Protein 3HVN (pdb70)

Nearest PDB structures (foldseek):
  3hvn-assembly1_A  TM=1.002E+00  e=3.281E-103  Streptococcus suis 05ZYH33
  6jmp-assembly1_A  TM=8.654E-01  e=3.425E-59  Streptococcus pneumoniae
  4cdb-assembly1_A  TM=9.130E-01  e=1.705E-56  Listeria monocytogenes
  4hsc-assembly1_X  TM=8.807E-01  e=1.838E-51  Streptococcus pyogenes SSI-1
  5dim-assembly1_A  TM=8.558E-01  e=1.473E-51  Clostridium perfringens str. 13

Structure (mmCIF, N/CA/C/O backbone):
data_3HVN
#
_entry.id   3HVN
#
_cell.length_a   95.720
_cell.length_b   95.720
_cell.length_c   117.046
_cell.angle_alpha   90.00
_cell.angle_beta   90.00
_cell.angle_gamma   120.00
#
_symmetry.space_group_name_H-M   'P 31 2 1'
#
loop_
_entity.id
_entity.type
_entity.pdbx_description
1 polymer Hemolysin
2 non-polymer 1,1,1,3,3,3-hexafluoropropan-2-ol
3 non-polymer HEPTANE-1,2,3-TRIOL
4 water water
#
loop_
_atom_site.group_PDB
_atom_site.id
_atom_site.type_symbol
_atom_site.label_atom_id
_atom_site.label_alt_id
_atom_site.label_comp_id
_atom_site.label_asym_id
_atom_site.label_entity_id
_atom_site.label_seq_id
_atom_site.pdbx_PDB_ins_code
_atom_site.Cartn_x
_atom_site.Cartn_y
_atom_site.Cartn_z
_atom_site.occupancy
_atom_site.B_iso_or_equiv
_atom_site.auth_seq_id
_atom_site.auth_comp_id
_atom_site.auth_asym_id
_atom_site.auth_atom_id
_atom_site.pdbx_PDB_model_num
ATOM 1 N N . ASP A 1 36 ? -10.472 41.945 11.024 1.00 160.77 32 ASP A N 1
ATOM 2 C CA . ASP A 1 36 ? -10.214 40.616 11.567 1.00 156.52 32 ASP A CA 1
ATOM 3 C C . ASP A 1 36 ? -8.959 40.619 12.434 1.00 157.33 32 ASP A C 1
ATOM 4 O O . ASP A 1 36 ? -7.966 41.268 12.105 1.00 161.20 32 ASP A O 1
ATOM 9 N N . ILE A 1 37 ? -9.012 39.888 13.543 1.00 153.72 33 ILE A N 1
ATOM 10 C CA . ILE A 1 37 ? -7.901 39.829 14.488 1.00 156.69 33 ILE A CA 1
ATOM 11 C C . ILE A 1 37 ? -6.755 38.964 13.965 1.00 154.87 33 ILE A C 1
ATOM 12 O O . ILE A 1 37 ? -5.585 39.356 14.025 1.00 156.72 33 ILE A O 1
ATOM 17 N N . ASN A 1 38 ? -7.100 37.786 13.453 1.00 151.85 34 ASN A N 1
ATOM 18 C CA . ASN A 1 38 ? -6.109 36.860 12.917 1.00 153.53 34 ASN A CA 1
ATOM 19 C C . ASN A 1 38 ? -5.179 37.534 11.916 1.00 161.65 34 ASN A C 1
ATOM 20 O O . ASN A 1 38 ? -3.980 37.263 11.891 1.00 167.55 34 ASN A O 1
ATOM 25 N N . GLN A 1 39 ? -5.740 38.415 11.095 1.00 169.95 35 GLN A N 1
ATOM 26 C CA . GLN A 1 39 ? -4.958 39.154 10.113 1.00 181.55 35 GLN A CA 1
ATOM 27 C C . GLN A 1 39 ? -3.926 40.039 10.804 1.00 184.61 35 GLN A C 1
ATOM 28 O O . GLN A 1 39 ? -2.759 40.074 10.410 1.00 186.34 35 GLN A O 1
ATOM 34 N N . TYR A 1 40 ? -4.362 40.749 11.839 1.00 186.79 36 TYR A N 1
ATOM 35 C CA . TYR A 1 40 ? -3.463 41.594 12.615 1.00 195.07 36 TYR A CA 1
ATOM 36 C C . TYR A 1 40 ? -2.395 40.751 13.303 1.00 197.11 36 TYR A C 1
ATOM 37 O O . TYR A 1 40 ? -1.225 41.136 13.352 1.00 199.96 36 TYR A O 1
ATOM 46 N N . PHE A 1 41 ? -2.798 39.600 13.833 1.00 189.61 37 PHE A N 1
ATOM 47 C CA . PHE A 1 41 ? -1.837 38.681 14.435 1.00 180.07 37 PHE A CA 1
ATOM 48 C C . PHE A 1 41 ? -0.813 38.209 13.409 1.00 179.91 37 PHE A C 1
ATOM 49 O O . PHE A 1 41 ? 0.376 38.100 13.710 1.00 183.77 37 PHE A O 1
ATOM 57 N N . GLN A 1 42 ? -1.280 37.932 12.197 1.00 176.16 38 GLN A N 1
ATOM 58 C CA . GLN A 1 42 ? -0.395 37.523 11.114 1.00 174.03 38 GLN A CA 1
ATOM 59 C C . GLN A 1 42 ? 0.514 38.675 10.704 1.00 167.22 38 GLN A C 1
ATOM 60 O O . GLN A 1 42 ? 1.652 38.461 10.286 1.00 170.82 38 GLN A O 1
ATOM 66 N N . SER A 1 43 ? 0.006 39.897 10.828 1.00 157.73 39 SER A N 1
ATOM 67 C CA . SER A 1 43 ? 0.782 41.082 10.481 1.00 155.72 39 SER A CA 1
ATOM 68 C C . SER A 1 43 ? 1.806 41.406 11.564 1.00 152.32 39 SER A C 1
ATOM 69 O O . SER A 1 43 ? 2.836 42.022 11.288 1.00 149.61 39 SER A O 1
ATOM 72 N N . LEU A 1 44 ? 1.517 40.991 12.794 1.00 147.53 40 LEU A N 1
ATOM 73 C CA . LEU A 1 44 ? 2.435 41.206 13.909 1.00 143.54 40 LEU A CA 1
ATOM 74 C C . LEU A 1 44 ? 3.844 40.735 13.563 1.00 139.92 40 LEU A C 1
ATOM 75 O O . LEU A 1 44 ? 4.068 39.552 13.307 1.00 134.86 40 LEU A O 1
ATOM 80 N N . THR A 1 45 ? 4.791 41.668 13.558 1.00 141.45 41 THR A N 1
ATOM 81 C CA . THR A 1 45 ? 6.171 41.355 13.209 1.00 143.32 41 THR A CA 1
ATOM 82 C C . THR A 1 45 ? 7.121 41.623 14.372 1.00 134.74 41 THR A C 1
ATOM 83 O O . THR A 1 45 ? 7.641 42.729 14.520 1.00 132.34 41 THR A O 1
ATOM 87 N N . TYR A 1 46 ? 7.340 40.604 15.197 1.00 133.90 42 TYR A N 1
ATOM 88 C CA . TYR A 1 46 ? 8.252 40.718 16.329 1.00 132.69 42 TYR A CA 1
ATOM 89 C C . TYR A 1 46 ? 9.248 39.564 16.347 1.00 127.29 42 TYR A C 1
ATOM 90 O O . TYR A 1 46 ? 9.102 38.593 15.605 1.00 126.52 42 TYR A O 1
ATOM 99 N N . GLU A 1 47 ? 10.261 39.678 17.199 1.00 118.83 43 GLU A N 1
ATOM 100 C CA . GLU A 1 47 ? 11.264 38.630 17.344 1.00 124.04 43 GLU A CA 1
ATOM 101 C C . GLU A 1 47 ? 11.205 38.008 18.737 1.00 117.74 43 GLU A C 1
ATOM 102 O O . GLU A 1 47 ? 11.800 38.525 19.683 1.00 107.62 43 GLU A O 1
ATOM 108 N N . PRO A 1 48 ? 10.479 36.886 18.858 1.00 113.90 44 PRO A N 1
ATOM 109 C CA . PRO A 1 48 ? 10.199 36.189 20.119 1.00 118.42 44 PRO A CA 1
ATOM 110 C C . PRO A 1 48 ? 11.448 35.888 20.942 1.00 123.77 44 PRO A C 1
ATOM 111 O O . PRO A 1 48 ? 11.478 36.183 22.137 1.00 128.93 44 PRO A O 1
ATOM 115 N N . GLN A 1 49 ? 12.462 35.303 20.313 1.00 125.81 45 GLN A N 1
ATOM 116 C CA . GLN A 1 49 ? 13.667 34.901 21.029 1.00 130.50 45 GLN A CA 1
ATOM 117 C C . GLN A 1 49 ? 14.448 36.098 21.564 1.00 123.54 45 GLN A C 1
ATOM 118 O O . GLN A 1 49 ? 14.989 36.052 22.668 1.00 128.96 45 GLN A O 1
ATOM 124 N N . GLU A 1 50 ? 14.499 37.168 20.779 1.00 110.98 46 GLU A N 1
ATOM 125 C CA . GLU A 1 50 ? 15.262 38.353 21.154 1.00 122.41 46 GLU A CA 1
ATOM 126 C C . GLU A 1 50 ? 14.577 39.159 22.254 1.00 120.40 46 GLU A C 1
ATOM 127 O O . GLU A 1 50 ? 15.206 39.995 22.903 1.00 124.32 46 GLU A O 1
ATOM 133 N N . ILE A 1 51 ? 13.289 38.905 22.461 1.00 115.25 47 ILE A N 1
ATOM 134 C CA . ILE A 1 51 ? 12.533 39.609 23.491 1.00 112.35 47 ILE A CA 1
ATOM 135 C C . ILE A 1 51 ? 12.457 38.780 24.772 1.00 107.16 47 ILE A C 1
ATOM 136 O O . ILE A 1 51 ? 11.916 39.226 25.784 1.00 112.46 47 ILE A O 1
ATOM 141 N N . LEU A 1 52 ? 13.007 37.571 24.717 1.00 95.76 48 LEU A N 1
ATOM 142 C CA . LEU A 1 52 ? 13.073 36.698 25.883 1.00 92.78 48 LEU A CA 1
ATOM 143 C C . LEU A 1 52 ? 14.521 36.318 26.170 1.00 95.16 48 LEU A C 1
ATOM 144 O O . LEU A 1 52 ? 14.835 35.147 26.393 1.00 99.72 48 LEU A O 1
ATOM 149 N N . THR A 1 53 ? 15.400 37.315 26.163 1.00 86.07 49 THR A N 1
ATOM 150 C CA . THR A 1 53 ? 16.831 37.078 26.316 1.00 92.39 49 THR A CA 1
ATOM 151 C C . THR A 1 53 ? 17.385 37.661 27.614 1.00 97.79 49 THR A C 1
ATOM 152 O O . THR A 1 53 ? 16.970 38.734 28.053 1.00 106.27 49 THR A O 1
ATOM 156 N N . ASN A 1 54 ? 18.326 36.943 28.219 1.00 80.96 50 ASN A N 1
ATOM 157 C CA . ASN A 1 54 ? 18.994 37.401 29.431 1.00 116.45 50 ASN A CA 1
ATOM 158 C C . ASN A 1 54 ? 20.513 37.351 29.302 1.00 145.90 50 ASN A C 1
ATOM 159 O O . ASN A 1 54 ? 21.129 36.290 29.443 1.00 170.66 50 ASN A O 1
ATOM 164 N N . GLU A 1 55 ? 21.108 38.508 29.028 1.00 137.19 51 GLU A N 1
ATOM 165 C CA . GLU A 1 55 ? 22.556 38.623 28.913 1.00 141.40 51 GLU A CA 1
ATOM 166 C C . GLU A 1 55 ? 23.192 38.737 30.293 1.00 142.99 51 GLU A C 1
ATOM 167 O O . GLU A 1 55 ? 22.564 38.420 31.303 1.00 150.11 51 GLU A O 1
ATOM 173 N N . GLY A 1 56 ? 24.440 39.190 30.329 1.00 140.43 52 GLY A N 1
ATOM 174 C CA . GLY A 1 56 ? 25.138 39.389 31.585 1.00 147.91 52 GLY A CA 1
ATOM 175 C C . GLY A 1 56 ? 26.349 38.492 31.747 1.00 150.61 52 GLY A C 1
ATOM 176 O O . GLY A 1 56 ? 26.219 37.301 32.030 1.00 140.32 52 GLY A O 1
ATOM 177 N N . GLU A 1 57 ? 27.532 39.069 31.566 1.00 165.31 53 GLU A N 1
ATOM 178 C CA . GLU A 1 57 ? 28.776 38.333 31.752 1.00 174.13 53 GLU A CA 1
ATOM 179 C C . GLU A 1 57 ? 29.534 38.826 32.983 1.00 181.67 53 GLU A C 1
ATOM 180 O O . GLU A 1 57 ? 29.580 38.138 34.003 1.00 189.65 53 GLU A O 1
ATOM 186 N N . TYR A 1 58 ? 30.116 40.019 32.884 1.00 186.85 54 TYR A N 1
ATOM 187 C CA . TYR A 1 58 ? 30.879 40.602 33.985 1.00 203.89 54 TYR A CA 1
ATOM 188 C C . TYR A 1 58 ? 31.692 39.546 34.725 1.00 202.18 54 TYR A C 1
ATOM 189 O O . TYR A 1 58 ? 31.368 39.180 35.854 1.00 203.61 54 TYR A O 1
ATOM 198 N N . ILE A 1 59 ? 32.749 39.061 34.083 1.00 202.04 55 ILE A N 1
ATOM 199 C CA . ILE A 1 59 ? 33.542 37.975 34.644 1.00 194.68 55 ILE A CA 1
ATOM 200 C C . ILE A 1 59 ? 35.001 38.370 34.850 1.00 191.04 55 ILE A C 1
ATOM 201 O O . ILE A 1 59 ? 35.666 37.864 35.755 1.00 191.68 55 ILE A O 1
ATOM 206 N N . ASP A 1 60 ? 35.492 39.277 34.012 1.00 178.82 56 ASP A N 1
ATOM 207 C CA . ASP A 1 60 ? 36.890 39.690 34.062 1.00 175.99 56 ASP A CA 1
ATOM 208 C C . ASP A 1 60 ? 37.807 38.483 33.895 1.00 174.34 56 ASP A C 1
ATOM 209 O O . ASP A 1 60 ? 37.551 37.606 33.070 1.00 183.62 56 ASP A O 1
ATOM 214 N N . ASN A 1 61 ? 38.877 38.447 34.683 1.00 158.83 57 ASN A N 1
ATOM 215 C CA . ASN A 1 61 ? 39.803 37.322 34.669 1.00 155.43 57 ASN A CA 1
ATOM 216 C C . ASN A 1 61 ? 40.114 36.843 36.083 1.00 154.07 57 ASN A C 1
ATOM 217 O O . ASN A 1 61 ? 40.449 37.646 36.955 1.00 166.40 57 ASN A O 1
ATOM 222 N N . PRO A 1 62 ? 40.004 35.527 36.314 1.00 138.18 58 PRO A N 1
ATOM 223 C CA . PRO A 1 62 ? 40.222 34.951 37.646 1.00 134.43 58 PRO A CA 1
ATOM 224 C C . PRO A 1 62 ? 41.698 34.929 38.026 1.00 132.53 58 PRO A C 1
ATOM 225 O O . PRO A 1 62 ? 42.546 34.696 37.164 1.00 130.37 58 PRO A O 1
ATOM 229 N N . PRO A 1 63 ? 42.001 35.172 39.310 1.00 137.43 59 PRO A N 1
ATOM 230 C CA . PRO A 1 63 ? 43.377 35.131 39.813 1.00 143.32 59 PRO A CA 1
ATOM 231 C C . PRO A 1 63 ? 44.055 33.814 39.451 1.00 144.47 59 PRO A C 1
ATOM 232 O O . PRO A 1 63 ? 43.441 32.754 39.569 1.00 148.59 59 PRO A O 1
ATOM 236 N N . ALA A 1 64 ? 45.307 33.890 39.012 1.00 145.06 60 ALA A N 1
ATOM 237 C CA . ALA A 1 64 ? 46.049 32.709 38.585 1.00 149.65 60 ALA A CA 1
ATOM 238 C C . ALA A 1 64 ? 45.986 31.586 39.616 1.00 152.17 60 ALA A C 1
ATOM 239 O O . ALA A 1 64 ? 45.962 31.837 40.822 1.00 146.79 60 ALA A O 1
ATOM 241 N N . THR A 1 65 ? 45.953 30.349 39.131 1.00 152.06 61 THR A N 1
ATOM 242 C CA . THR A 1 65 ? 45.940 29.180 40.002 1.00 143.74 61 THR A CA 1
ATOM 243 C C . THR A 1 65 ? 47.155 29.205 40.919 1.00 133.60 61 THR A C 1
ATOM 244 O O . THR A 1 65 ? 48.248 29.585 40.498 1.00 131.64 61 THR A O 1
ATOM 248 N N . THR A 1 66 ? 46.969 28.803 42.172 1.00 128.66 62 THR A N 1
ATOM 249 C CA . THR A 1 66 ? 48.057 28.867 43.145 1.00 118.16 62 THR A CA 1
ATOM 250 C C . THR A 1 66 ? 48.190 27.594 43.975 1.00 113.03 62 THR A C 1
ATOM 251 O O . THR A 1 66 ? 47.354 26.696 43.893 1.00 111.09 62 THR A O 1
ATOM 255 N N . GLY A 1 67 ? 49.252 27.529 44.772 1.00 117.34 63 GLY A N 1
ATOM 256 C CA . GLY A 1 67 ? 49.495 26.391 45.638 1.00 125.61 63 GLY A CA 1
ATOM 257 C C . GLY A 1 67 ? 49.753 26.817 47.070 1.00 137.66 63 GLY A C 1
ATOM 258 O O . GLY A 1 67 ? 50.466 27.790 47.319 1.00 151.45 63 GLY A O 1
ATOM 259 N N . MET A 1 68 ? 49.172 26.086 48.015 1.00 134.16 64 MET A N 1
ATOM 260 C CA . MET A 1 68 ? 49.308 26.413 49.430 1.00 128.98 64 MET A CA 1
ATOM 261 C C . MET A 1 68 ? 49.741 25.197 50.242 1.00 126.86 64 MET A C 1
ATOM 262 O O . MET A 1 68 ? 49.596 24.060 49.797 1.00 126.21 64 MET A O 1
ATOM 267 N N . LEU A 1 69 ? 50.278 25.444 51.432 1.00 122.90 65 LEU A N 1
ATOM 268 C CA . LEU A 1 69 ? 50.645 24.367 52.345 1.00 103.68 65 LEU A CA 1
ATOM 269 C C . LEU A 1 69 ? 49.761 24.395 53.585 1.00 119.26 65 LEU A C 1
ATOM 270 O O . LEU A 1 69 ? 49.697 25.403 54.289 1.00 136.33 65 LEU A O 1
ATOM 275 N N . GLU A 1 70 ? 49.078 23.285 53.848 1.00 127.40 66 GLU A N 1
ATOM 276 C CA . GLU A 1 70 ? 48.174 23.201 54.989 1.00 139.28 66 GLU A CA 1
ATOM 277 C C . GLU A 1 70 ? 48.279 21.862 55.713 1.00 142.29 66 GLU A C 1
ATOM 278 O O . GLU A 1 70 ? 47.927 20.817 55.164 1.00 153.05 66 GLU A O 1
ATOM 284 N N . ASN A 1 71 ? 48.768 21.907 56.949 1.00 127.50 67 ASN A N 1
ATOM 285 C CA . ASN A 1 71 ? 48.844 20.726 57.805 1.00 134.54 67 ASN A CA 1
ATOM 286 C C . ASN A 1 71 ? 49.405 19.490 57.105 1.00 138.54 67 ASN A C 1
ATOM 287 O O . ASN A 1 71 ? 48.746 18.452 57.041 1.00 144.26 67 ASN A O 1
ATOM 292 N N . GLY A 1 72 ? 50.622 19.607 56.583 1.00 133.07 68 GLY A N 1
ATOM 293 C CA . GLY A 1 72 ? 51.276 18.495 55.916 1.00 124.99 68 GLY A CA 1
ATOM 294 C C . GLY A 1 72 ? 50.619 18.125 54.600 1.00 122.44 68 GLY A C 1
ATOM 295 O O . GLY A 1 72 ? 50.849 17.040 54.059 1.00 118.45 68 GLY A O 1
ATOM 296 N N . ARG A 1 73 ? 49.797 19.033 54.083 1.00 120.13 69 ARG A N 1
ATOM 297 C CA . ARG A 1 73 ? 49.105 18.810 52.820 1.00 114.34 69 ARG A CA 1
ATOM 298 C C . ARG A 1 73 ? 49.357 19.959 51.851 1.00 116.45 69 ARG A C 1
ATOM 299 O O . ARG A 1 73 ? 49.709 21.065 52.263 1.00 109.02 69 ARG A O 1
ATOM 307 N N . PHE A 1 74 ? 49.177 19.692 50.562 1.00 114.81 70 PHE A N 1
ATOM 308 C CA . PHE A 1 74 ? 49.359 20.715 49.539 1.00 107.36 70 PHE A CA 1
ATOM 309 C C . PHE A 1 74 ? 48.041 21.030 48.841 1.00 109.13 70 PHE A C 1
ATOM 310 O O . PHE A 1 74 ? 47.430 20.158 48.220 1.00 117.41 70 PHE A O 1
ATOM 318 N N . VAL A 1 75 ? 47.607 22.281 48.955 1.00 109.60 71 VAL A N 1
ATOM 319 C CA . VAL A 1 75 ? 46.352 22.723 48.361 1.00 115.39 71 VAL A CA 1
ATOM 320 C C . VAL A 1 75 ? 46.578 23.420 47.023 1.00 118.97 71 VAL A C 1
ATOM 321 O O . VAL A 1 75 ? 47.080 24.543 46.971 1.00 122.25 71 VAL A O 1
ATOM 325 N N . VAL A 1 76 ? 46.208 22.739 45.944 1.00 112.72 72 VAL A N 1
ATOM 326 C CA . VAL A 1 76 ? 46.286 23.308 44.606 1.00 112.29 72 VAL A CA 1
ATOM 327 C C . VAL A 1 76 ? 44.961 23.967 44.247 1.00 117.23 72 VAL A C 1
ATOM 328 O O . VAL A 1 76 ? 43.966 23.286 43.996 1.00 131.10 72 VAL A O 1
ATOM 332 N N . LEU A 1 77 ? 44.955 25.295 44.231 1.00 106.69 73 LEU A N 1
ATOM 333 C CA . LEU A 1 77 ? 43.752 26.051 43.912 1.00 106.02 73 LEU A CA 1
ATOM 334 C C . LEU A 1 77 ? 43.763 26.498 42.453 1.00 115.58 73 LEU A C 1
ATOM 335 O O . LEU A 1 77 ? 44.597 27.311 42.045 1.00 120.09 73 LEU A O 1
ATOM 340 N N . ARG A 1 78 ? 42.831 25.954 41.676 1.00 118.43 74 ARG A N 1
ATOM 341 C CA . ARG A 1 78 ? 42.698 26.297 40.265 1.00 119.94 74 ARG A CA 1
ATOM 342 C C . ARG A 1 78 ? 41.286 26.779 39.952 1.00 113.75 74 ARG A C 1
ATOM 343 O O . ARG A 1 78 ? 40.337 25.996 39.967 1.00 110.27 74 ARG A O 1
ATOM 351 N N . ARG A 1 79 ? 41.152 28.069 39.669 1.00 110.53 75 ARG A N 1
ATOM 352 C CA . ARG A 1 79 ? 39.858 28.642 39.317 1.00 125.13 75 ARG A CA 1
ATOM 353 C C . ARG A 1 79 ? 39.860 29.110 37.865 1.00 140.64 75 ARG A C 1
ATOM 354 O O . ARG A 1 79 ? 40.661 29.964 37.482 1.00 146.26 75 ARG A O 1
ATOM 362 N N . GLU A 1 80 ? 38.970 28.547 37.054 1.00 133.80 76 GLU A N 1
ATOM 363 C CA . GLU A 1 80 ? 38.920 28.906 35.639 1.00 123.11 76 GLU A CA 1
ATOM 364 C C . GLU A 1 80 ? 37.610 29.583 35.248 1.00 114.47 76 GLU A C 1
ATOM 365 O O . GLU A 1 80 ? 36.577 29.387 35.888 1.00 110.30 76 GLU A O 1
ATOM 371 N N . LYS A 1 81 ? 37.669 30.379 34.186 1.00 107.14 77 LYS A N 1
ATOM 372 C CA . LYS A 1 81 ? 36.516 31.132 33.709 1.00 97.42 77 LYS A CA 1
ATOM 373 C C . LYS A 1 81 ? 35.686 30.322 32.718 1.00 100.01 77 LYS A C 1
ATOM 374 O O . LYS A 1 81 ? 36.157 29.979 31.633 1.00 101.93 77 LYS A O 1
ATOM 380 N N . LYS A 1 82 ? 34.450 30.018 33.099 1.00 94.34 78 LYS A N 1
ATOM 381 C CA . LYS A 1 82 ? 33.546 29.258 32.243 1.00 86.70 78 LYS A CA 1
ATOM 382 C C . LYS A 1 82 ? 32.284 30.048 31.913 1.00 85.85 78 LYS A C 1
ATOM 383 O O . LYS A 1 82 ? 32.081 31.154 32.416 1.00 86.27 78 LYS A O 1
ATOM 389 N N . ASN A 1 83 ? 31.438 29.470 31.066 1.00 78.89 79 ASN A N 1
ATOM 390 C CA . ASN A 1 83 ? 30.183 30.104 30.680 1.00 74.00 79 ASN A CA 1
ATOM 391 C C . ASN A 1 83 ? 29.012 29.130 30.730 1.00 81.10 79 ASN A C 1
ATOM 392 O O . ASN A 1 83 ? 29.106 28.006 30.238 1.00 95.70 79 ASN A O 1
ATOM 397 N N . ILE A 1 84 ? 27.908 29.567 31.328 1.00 68.85 80 ILE A N 1
ATOM 398 C CA . ILE A 1 84 ? 26.702 28.750 31.384 1.00 66.71 80 ILE A CA 1
ATOM 399 C C . ILE A 1 84 ? 25.579 29.373 30.558 1.00 68.26 80 ILE A C 1
ATOM 400 O O . ILE A 1 84 ? 25.352 30.586 30.603 1.00 82.44 80 ILE A O 1
ATOM 405 N N . THR A 1 85 ? 24.888 28.527 29.801 1.00 68.94 81 THR A N 1
ATOM 406 C CA . THR A 1 85 ? 23.814 28.966 28.921 1.00 79.71 81 THR A CA 1
ATOM 407 C C . THR A 1 85 ? 22.553 28.153 29.182 1.00 85.27 81 THR A C 1
ATOM 408 O O . THR A 1 85 ? 22.622 26.943 29.394 1.00 101.04 81 THR A O 1
ATOM 412 N N . ASN A 1 86 ? 21.403 28.819 29.169 1.00 74.42 82 ASN A N 1
ATOM 413 C CA . ASN A 1 86 ? 20.134 28.128 29.364 1.00 80.89 82 ASN A CA 1
ATOM 414 C C . ASN A 1 86 ? 19.015 28.689 28.493 1.00 92.72 82 ASN A C 1
ATOM 415 O O . ASN A 1 86 ? 18.597 29.835 28.658 1.00 98.81 82 ASN A O 1
ATOM 420 N N . ASN A 1 87 ? 18.536 27.868 27.566 1.00 92.37 83 ASN A N 1
ATOM 421 C CA . ASN A 1 87 ? 17.448 28.252 26.678 1.00 96.75 83 ASN A CA 1
ATOM 422 C C . ASN A 1 87 ? 16.274 27.300 26.859 1.00 96.95 83 ASN A C 1
ATOM 423 O O . ASN A 1 87 ? 16.328 26.152 26.419 1.00 117.24 83 ASN A O 1
ATOM 428 N N . SER A 1 88 ? 15.214 27.770 27.511 1.00 88.95 84 SER A N 1
ATOM 429 C CA . SER A 1 88 ? 14.094 26.889 27.831 1.00 82.92 84 SER A CA 1
ATOM 430 C C . SER A 1 88 ? 12.762 27.617 27.988 1.00 84.29 84 SER A C 1
ATOM 431 O O . SER A 1 88 ? 12.716 28.768 28.421 1.00 90.64 84 SER A O 1
ATOM 434 N N . ALA A 1 89 ? 11.681 26.926 27.640 1.00 86.26 85 ALA A N 1
ATOM 435 C CA . ALA A 1 89 ? 10.335 27.473 27.775 1.00 93.56 85 ALA A CA 1
ATOM 436 C C . ALA A 1 89 ? 9.615 26.854 28.969 1.00 90.48 85 ALA A C 1
ATOM 437 O O . ALA A 1 89 ? 8.413 27.049 29.151 1.00 78.89 85 ALA A O 1
ATOM 439 N N . ASP A 1 90 ? 10.357 26.102 29.775 1.00 78.12 86 ASP A N 1
ATOM 440 C CA . ASP A 1 90 ? 9.808 25.492 30.979 1.00 96.41 86 ASP A CA 1
ATOM 441 C C . ASP A 1 90 ? 10.233 26.286 32.209 1.00 109.76 86 ASP A C 1
ATOM 442 O O . ASP A 1 90 ? 11.347 26.126 32.708 1.00 118.41 86 ASP A O 1
ATOM 447 N N . ILE A 1 91 ? 9.339 27.142 32.694 1.00 104.82 87 ILE A N 1
ATOM 448 C CA . ILE A 1 91 ? 9.650 28.010 33.824 1.00 109.25 87 ILE A CA 1
ATOM 449 C C . ILE A 1 91 ? 9.234 27.392 35.155 1.00 111.43 87 ILE A C 1
ATOM 450 O O . ILE A 1 91 ? 8.047 27.201 35.418 1.00 110.61 87 ILE A O 1
ATOM 455 N N . ALA A 1 92 ? 10.218 27.083 35.993 1.00 108.92 88 ALA A N 1
ATOM 456 C CA . ALA A 1 92 ? 9.949 26.552 37.324 1.00 114.11 88 ALA A CA 1
ATOM 457 C C . ALA A 1 92 ? 9.626 27.688 38.286 1.00 85.36 88 ALA A C 1
ATOM 458 O O . ALA A 1 92 ? 10.395 28.642 38.411 1.00 77.49 88 ALA A O 1
ATOM 460 N N . VAL A 1 93 ? 8.487 27.586 38.962 1.00 82.34 89 VAL A N 1
ATOM 461 C CA . VAL A 1 93 ? 8.060 28.630 39.887 1.00 88.56 89 VAL A CA 1
ATOM 462 C C . VAL A 1 93 ? 8.822 28.537 41.204 1.00 94.44 89 VAL A C 1
ATOM 463 O O . VAL A 1 93 ? 9.563 27.582 41.440 1.00 80.78 89 VAL A O 1
ATOM 467 N N . ILE A 1 94 ? 8.632 29.534 42.061 1.00 99.82 90 ILE A N 1
ATOM 468 C CA . ILE A 1 94 ? 9.319 29.581 43.345 1.00 119.02 90 ILE A CA 1
ATOM 469 C C . ILE A 1 94 ? 8.382 30.036 44.460 1.00 133.86 90 ILE A C 1
ATOM 470 O O . ILE A 1 94 ? 8.028 29.254 45.342 1.00 130.69 90 ILE A O 1
ATOM 475 N N . ASP A 1 95 ? 7.986 31.303 44.417 1.00 145.50 91 ASP A N 1
ATOM 476 C CA . ASP A 1 95 ? 7.045 31.840 45.392 1.00 158.28 91 ASP A CA 1
ATOM 477 C C . ASP A 1 95 ? 5.614 31.496 45.002 1.00 150.42 91 ASP A C 1
ATOM 478 O O . ASP A 1 95 ? 5.117 31.945 43.969 1.00 149.10 91 ASP A O 1
ATOM 483 N N . ALA A 1 96 ? 4.956 30.694 45.832 1.00 140.79 92 ALA A N 1
ATOM 484 C CA . ALA A 1 96 ? 3.568 30.320 45.592 1.00 134.98 92 ALA A CA 1
ATOM 485 C C . ALA A 1 96 ? 2.668 31.550 45.648 1.00 146.21 92 ALA A C 1
ATOM 486 O O . ALA A 1 96 ? 1.541 31.530 45.154 1.00 145.38 92 ALA A O 1
ATOM 488 N N . LYS A 1 97 ? 3.177 32.620 46.252 1.00 156.96 93 LYS A N 1
ATOM 489 C CA . LYS A 1 97 ? 2.435 33.871 46.354 1.00 165.70 93 LYS A CA 1
ATOM 490 C C . LYS A 1 97 ? 2.672 34.751 45.131 1.00 156.62 93 LYS A C 1
ATOM 491 O O . LYS A 1 97 ? 1.751 35.402 44.637 1.00 159.18 93 LYS A O 1
ATOM 497 N N . ALA A 1 98 ? 3.910 34.769 44.649 1.00 154.03 94 ALA A N 1
ATOM 498 C CA . ALA A 1 98 ? 4.253 35.529 43.453 1.00 164.86 94 ALA A CA 1
ATOM 499 C C . ALA A 1 98 ? 3.814 34.775 42.204 1.00 162.09 94 ALA A C 1
ATOM 500 O O . ALA A 1 98 ? 4.420 34.906 41.140 1.00 160.25 94 ALA A O 1
ATOM 502 N N . ALA A 1 99 ? 2.753 33.987 42.343 1.00 153.05 95 ALA A N 1
ATOM 503 C CA . ALA A 1 99 ? 2.266 33.155 41.251 1.00 136.96 95 ALA A CA 1
ATOM 504 C C . ALA A 1 99 ? 1.054 33.766 40.556 1.00 132.00 95 ALA A C 1
ATOM 505 O O . ALA A 1 99 ? -0.043 33.807 41.114 1.00 105.82 95 ALA A O 1
ATOM 507 N N . ASN A 1 100 ? 1.266 34.244 39.335 1.00 141.54 96 ASN A N 1
ATOM 508 C CA . ASN A 1 100 ? 0.177 34.708 38.488 1.00 140.76 96 ASN A CA 1
ATOM 509 C C . ASN A 1 100 ? -0.025 33.703 37.362 1.00 135.36 96 ASN A C 1
ATOM 510 O O . ASN A 1 100 ? -0.415 34.059 36.250 1.00 126.93 96 ASN A O 1
ATOM 515 N N . ILE A 1 101 ? 0.248 32.438 37.669 1.00 135.80 97 ILE A N 1
ATOM 516 C CA . ILE A 1 101 ? 0.256 31.381 36.666 1.00 127.67 97 ILE A CA 1
ATOM 517 C C . ILE A 1 101 ? -0.883 30.381 36.843 1.00 123.69 97 ILE A C 1
ATOM 518 O O . ILE A 1 101 ? -1.078 29.827 37.925 1.00 116.31 97 ILE A O 1
ATOM 523 N N . TYR A 1 102 ? -1.629 30.159 35.767 1.00 122.59 98 TYR A N 1
ATOM 524 C CA . TYR A 1 102 ? -2.668 29.136 35.738 1.00 122.61 98 TYR A CA 1
ATOM 525 C C . TYR A 1 102 ? -2.944 28.728 34.295 1.00 124.76 98 TYR A C 1
ATOM 526 O O . TYR A 1 102 ? -2.797 29.539 33.381 1.00 119.37 98 TYR A O 1
ATOM 535 N N . PRO A 1 103 ? -3.336 27.463 34.086 1.00 125.92 99 PRO A N 1
ATOM 536 C CA . PRO A 1 103 ? -3.564 26.912 32.745 1.00 116.64 99 PRO A CA 1
ATOM 537 C C . PRO A 1 103 ? -4.483 27.790 31.900 1.00 117.78 99 PRO A C 1
ATOM 538 O O . PRO A 1 103 ? -5.577 28.142 32.341 1.00 111.52 99 PRO A O 1
ATOM 542 N N . GLY A 1 104 ? -4.034 28.137 30.698 1.00 121.10 100 GLY A N 1
ATOM 543 C CA . GLY A 1 104 ? -4.821 28.955 29.794 1.00 124.04 100 GLY A CA 1
ATOM 544 C C . GLY A 1 104 ? -4.709 30.435 30.104 1.00 119.76 100 GLY A C 1
ATOM 545 O O . GLY A 1 104 ? -5.314 31.269 29.431 1.00 122.77 100 GLY A O 1
ATOM 546 N N . ALA A 1 105 ? -3.928 30.759 31.130 1.00 115.62 101 ALA A N 1
ATOM 547 C CA . ALA A 1 105 ? -3.741 32.143 31.545 1.00 106.93 101 ALA A CA 1
ATOM 548 C C . ALA A 1 105 ? -3.158 32.987 30.417 1.00 106.99 101 ALA A C 1
ATOM 549 O O . ALA A 1 105 ? -2.138 32.633 29.824 1.00 89.92 101 ALA A O 1
ATOM 551 N N . LEU A 1 106 ? -3.816 34.104 30.124 1.00 118.44 102 LEU A N 1
ATOM 552 C CA . LEU A 1 106 ? -3.361 35.015 29.083 1.00 120.89 102 LEU A CA 1
ATOM 553 C C . LEU A 1 106 ? -2.404 36.039 29.682 1.00 118.24 102 LEU A C 1
ATOM 554 O O . LEU A 1 106 ? -2.812 36.904 30.458 1.00 120.99 102 LEU A O 1
ATOM 559 N N . LEU A 1 107 ? -1.130 35.936 29.319 1.00 116.79 103 LEU A N 1
ATOM 560 C CA . LEU A 1 107 ? -0.103 36.804 29.883 1.00 131.04 103 LEU A CA 1
ATOM 561 C C . LEU A 1 107 ? 0.596 37.638 28.812 1.00 129.79 103 LEU A C 1
ATOM 562 O O . LEU A 1 107 ? 0.659 37.246 27.644 1.00 130.70 103 LEU A O 1
ATOM 567 N N . ARG A 1 108 ? 1.122 38.788 29.221 1.00 131.45 104 ARG A N 1
ATOM 568 C CA . ARG A 1 108 ? 1.849 39.665 28.310 1.00 129.30 104 ARG A CA 1
ATOM 569 C C . ARG A 1 108 ? 3.280 39.175 28.120 1.00 115.20 104 ARG A C 1
ATOM 570 O O . ARG A 1 108 ? 3.861 38.571 29.022 1.00 112.20 104 ARG A O 1
ATOM 578 N N . ALA A 1 109 ? 3.844 39.434 26.945 1.00 116.26 105 ALA A N 1
ATOM 579 C CA . ALA A 1 109 ? 5.218 39.038 26.657 1.00 108.50 105 ALA A CA 1
ATOM 580 C C . ALA A 1 109 ? 6.179 40.204 26.868 1.00 110.59 105 ALA A C 1
ATOM 581 O O . ALA A 1 109 ? 6.514 40.922 25.926 1.00 90.08 105 ALA A O 1
ATOM 583 N N . ASP A 1 110 ? 6.624 40.384 28.108 1.00 114.56 106 ASP A N 1
ATOM 584 C CA . ASP A 1 110 ? 7.506 41.497 28.445 1.00 118.34 106 ASP A CA 1
ATOM 585 C C . ASP A 1 110 ? 8.541 41.137 29.509 1.00 124.53 106 ASP A C 1
ATOM 586 O O . ASP A 1 110 ? 8.666 39.976 29.912 1.00 127.65 106 ASP A O 1
ATOM 591 N N . GLN A 1 111 ? 9.282 42.147 29.956 1.00 128.27 107 GLN A N 1
ATOM 592 C CA . GLN A 1 111 ? 10.301 41.968 30.983 1.00 122.06 107 GLN A CA 1
ATOM 593 C C . GLN A 1 111 ? 9.709 41.310 32.223 1.00 112.77 107 GLN A C 1
ATOM 594 O O . GLN A 1 111 ? 10.399 40.588 32.942 1.00 106.30 107 GLN A O 1
ATOM 600 N N . ASN A 1 112 ? 8.429 41.567 32.470 1.00 118.26 108 ASN A N 1
ATOM 601 C CA . ASN A 1 112 ? 7.723 40.920 33.567 1.00 132.58 108 ASN A CA 1
ATOM 602 C C . ASN A 1 112 ? 7.688 39.409 33.376 1.00 126.56 108 ASN A C 1
ATOM 603 O O . ASN A 1 112 ? 8.092 38.654 34.260 1.00 120.03 108 ASN A O 1
ATOM 608 N N . LEU A 1 113 ? 7.209 38.975 32.215 1.00 126.38 109 LEU A N 1
ATOM 609 C CA . LEU A 1 113 ? 7.214 37.559 31.870 1.00 119.57 109 LEU A CA 1
ATOM 610 C C . LEU A 1 113 ? 8.636 37.018 31.898 1.00 116.50 109 LEU A C 1
ATOM 611 O O . LEU A 1 113 ? 8.868 35.869 32.276 1.00 120.91 109 LEU A O 1
ATOM 616 N N . LEU A 1 114 ? 9.588 37.854 31.496 1.00 110.88 110 LEU A N 1
ATOM 617 C CA . LEU A 1 114 ? 10.989 37.454 31.471 1.00 110.61 110 LEU A CA 1
ATOM 618 C C . LEU A 1 114 ? 11.535 37.211 32.877 1.00 106.41 110 LEU A C 1
ATOM 619 O O . LEU A 1 114 ? 12.336 36.301 33.092 1.00 93.60 110 LEU A O 1
ATOM 624 N N . ASP A 1 115 ? 11.096 38.027 33.830 1.00 109.96 111 ASP A N 1
ATOM 625 C CA . ASP A 1 115 ? 11.558 37.915 35.209 1.00 112.53 111 ASP A CA 1
ATOM 626 C C . ASP A 1 115 ? 10.651 37.013 36.041 1.00 109.97 111 ASP A C 1
ATOM 627 O O . ASP A 1 115 ? 10.562 37.163 37.260 1.00 108.77 111 ASP A O 1
ATOM 632 N N . ASN A 1 116 ? 9.982 36.078 35.375 1.00 111.96 112 ASN A N 1
ATOM 633 C CA . ASN A 1 116 ? 9.083 35.143 36.044 1.00 112.80 112 ASN A CA 1
ATOM 634 C C . ASN A 1 116 ? 8.021 35.856 36.877 1.00 116.14 112 ASN A C 1
ATOM 635 O O . ASN A 1 116 ? 7.519 35.314 37.863 1.00 110.59 112 ASN A O 1
ATOM 640 N N . ASN A 1 117 ? 7.687 37.077 36.473 1.00 123.80 113 ASN A N 1
ATOM 641 C CA . ASN A 1 117 ? 6.649 37.857 37.134 1.00 121.63 113 ASN A CA 1
ATOM 642 C C . ASN A 1 117 ? 5.742 38.517 36.101 1.00 116.89 113 ASN A C 1
ATOM 643 O O . ASN A 1 117 ? 5.650 39.742 36.040 1.00 111.78 113 ASN A O 1
ATOM 648 N N . PRO A 1 118 ? 5.063 37.695 35.285 1.00 118.24 114 PRO A N 1
ATOM 649 C CA . PRO A 1 118 ? 4.288 38.141 34.120 1.00 135.02 114 PRO A CA 1
ATOM 650 C C . PRO A 1 118 ? 3.098 39.026 34.476 1.00 157.79 114 PRO A C 1
ATOM 651 O O . PRO A 1 118 ? 2.701 39.105 35.639 1.00 150.14 114 PRO A O 1
ATOM 655 N N . THR A 1 119 ? 2.540 39.685 33.464 1.00 182.36 115 THR A N 1
ATOM 656 C CA . THR A 1 119 ? 1.347 40.505 33.634 1.00 172.13 115 THR A CA 1
ATOM 657 C C . THR A 1 119 ? 0.153 39.839 32.957 1.00 174.65 115 THR A C 1
ATOM 658 O O . THR A 1 119 ? 0.216 39.476 31.781 1.00 183.61 115 THR A O 1
ATOM 662 N N . LEU A 1 120 ? -0.933 39.683 33.708 1.00 153.54 116 LEU A N 1
ATOM 663 C CA . LEU A 1 120 ? -2.124 39.008 33.208 1.00 140.70 116 LEU A CA 1
ATOM 664 C C . LEU A 1 120 ? -3.008 39.962 32.412 1.00 135.49 116 LEU A C 1
ATOM 665 O O . LEU A 1 120 ? -3.196 41.116 32.796 1.00 142.10 116 LEU A O 1
ATOM 670 N N . ILE A 1 121 ? -3.546 39.472 31.299 1.00 132.01 117 ILE A N 1
ATOM 671 C CA . ILE A 1 121 ? -4.466 40.256 30.483 1.00 140.42 117 ILE A CA 1
ATOM 672 C C . ILE A 1 121 ? -5.907 39.823 30.732 1.00 142.95 117 ILE A C 1
ATOM 673 O O . ILE A 1 121 ? -6.396 38.874 30.119 1.00 134.78 117 ILE A O 1
ATOM 678 N N . SER A 1 122 ? -6.580 40.522 31.640 1.00 157.67 118 SER A N 1
ATOM 679 C CA . SER A 1 122 ? -7.956 40.194 31.993 1.00 164.41 118 SER A CA 1
ATOM 680 C C . SER A 1 122 ? -8.945 40.745 30.970 1.00 156.32 118 SER A C 1
ATOM 681 O O . SER A 1 122 ? -9.547 41.798 31.177 1.00 161.16 118 SER A O 1
ATOM 684 N N . ILE A 1 123 ? -9.105 40.022 29.867 1.00 152.91 119 ILE A N 1
ATOM 685 C CA . ILE A 1 123 ? -10.033 40.417 28.814 1.00 162.89 119 ILE A CA 1
ATOM 686 C C . ILE A 1 123 ? -11.066 39.316 28.598 1.00 176.91 119 ILE A C 1
ATOM 687 O O . ILE A 1 123 ? -10.921 38.212 29.121 1.00 182.48 119 ILE A O 1
ATOM 692 N N . ALA A 1 124 ? -12.111 39.623 27.836 1.00 181.24 120 ALA A N 1
ATOM 693 C CA . ALA A 1 124 ? -13.124 38.630 27.497 1.00 188.56 120 ALA A CA 1
ATOM 694 C C . ALA A 1 124 ? -12.461 37.396 26.895 1.00 184.35 120 ALA A C 1
ATOM 695 O O . ALA A 1 124 ? -11.954 37.436 25.774 1.00 181.96 120 ALA A O 1
ATOM 697 N N . ARG A 1 125 ? -12.466 36.302 27.649 1.00 180.61 121 ARG A N 1
ATOM 698 C CA . ARG A 1 125 ? -11.771 35.087 27.242 1.00 177.43 121 ARG A CA 1
ATOM 699 C C . ARG A 1 125 ? -12.649 34.161 26.406 1.00 169.14 121 ARG A C 1
ATOM 700 O O . ARG A 1 125 ? -13.851 34.045 26.644 1.00 170.58 121 ARG A O 1
ATOM 708 N N . GLY A 1 126 ? -12.036 33.501 25.427 1.00 159.03 122 GLY A N 1
ATOM 709 C CA . GLY A 1 126 ? -12.742 32.542 24.599 1.00 155.72 122 GLY A CA 1
ATOM 710 C C . GLY A 1 126 ? -12.705 31.154 25.205 1.00 156.75 122 GLY A C 1
ATOM 711 O O . GLY A 1 126 ? -11.665 30.708 25.689 1.00 154.03 122 GLY A O 1
ATOM 712 N N . ASP A 1 127 ? -13.845 30.471 25.183 1.00 163.17 123 ASP A N 1
ATOM 713 C CA . ASP A 1 127 ? -13.953 29.130 25.746 1.00 165.20 123 ASP A CA 1
ATOM 714 C C . ASP A 1 127 ? -12.859 28.215 25.206 1.00 162.18 123 ASP A C 1
ATOM 715 O O . ASP A 1 127 ? -12.649 28.133 23.995 1.00 162.03 123 ASP A O 1
ATOM 720 N N . LEU A 1 128 ? -12.162 27.529 26.107 1.00 157.35 124 LEU A N 1
ATOM 721 C CA . LEU A 1 128 ? -11.068 26.646 25.708 1.00 146.80 124 LEU A CA 1
ATOM 722 C C . LEU A 1 128 ? -11.093 25.313 26.452 1.00 132.83 124 LEU A C 1
ATOM 723 O O . LEU A 1 128 ? -11.649 25.212 27.545 1.00 118.12 124 LEU A O 1
ATOM 728 N N . THR A 1 129 ? -10.484 24.294 25.854 1.00 139.99 125 THR A N 1
ATOM 729 C CA . THR A 1 129 ? -10.510 22.948 26.416 1.00 142.25 125 THR A CA 1
ATOM 730 C C . THR A 1 129 ? -9.230 22.602 27.173 1.00 140.75 125 THR A C 1
ATOM 731 O O . THR A 1 129 ? -8.119 22.793 26.668 1.00 135.74 125 THR A O 1
ATOM 735 N N . LEU A 1 130 ? -9.398 22.087 28.388 1.00 142.97 126 LEU A N 1
ATOM 736 C CA . LEU A 1 130 ? -8.273 21.697 29.230 1.00 137.26 126 LEU A CA 1
ATOM 737 C C . LEU A 1 130 ? -8.215 20.184 29.417 1.00 142.62 126 LEU A C 1
ATOM 738 O O . LEU A 1 130 ? -9.241 19.502 29.379 1.00 153.23 126 LEU A O 1
ATOM 743 N N . SER A 1 131 ? -7.007 19.669 29.622 1.00 138.02 127 SER A N 1
ATOM 744 C CA . SER A 1 131 ? -6.803 18.241 29.831 1.00 139.00 127 SER A CA 1
ATOM 745 C C . SER A 1 131 ? -5.893 17.989 31.029 1.00 132.59 127 SER A C 1
ATOM 746 O O . SER A 1 131 ? -5.029 18.806 31.349 1.00 119.53 127 SER A O 1
ATOM 749 N N . LEU A 1 132 ? -6.093 16.851 31.687 1.00 131.67 128 LEU A N 1
ATOM 750 C CA . LEU A 1 132 ? -5.314 16.499 32.868 1.00 120.98 128 LEU A CA 1
ATOM 751 C C . LEU A 1 132 ? -4.366 15.336 32.593 1.00 116.70 128 LEU A C 1
ATOM 752 O O . LEU A 1 132 ? -4.785 14.181 32.531 1.00 108.50 128 LEU A O 1
ATOM 757 N N . ASN A 1 133 ? -3.085 15.653 32.429 1.00 120.21 129 ASN A N 1
ATOM 758 C CA . ASN A 1 133 ? -2.066 14.639 32.190 1.00 119.48 129 ASN A CA 1
ATOM 759 C C . ASN A 1 133 ? -1.433 14.151 33.489 1.00 120.84 129 ASN A C 1
ATOM 760 O O . ASN A 1 133 ? -1.114 14.946 34.371 1.00 111.90 129 ASN A O 1
ATOM 765 N N . LEU A 1 134 ? -1.258 12.839 33.603 1.00 124.30 130 LEU A N 1
ATOM 766 C CA . LEU A 1 134 ? -0.608 12.255 34.770 1.00 124.03 130 LEU A CA 1
ATOM 767 C C . LEU A 1 134 ? 0.676 11.536 34.361 1.00 134.54 130 LEU A C 1
ATOM 768 O O . LEU A 1 134 ? 0.804 11.094 33.219 1.00 147.23 130 LEU A O 1
ATOM 773 N N . PRO A 1 135 ? 1.632 11.420 35.296 1.00 131.01 131 PRO A N 1
ATOM 774 C CA . PRO A 1 135 ? 2.957 10.844 35.044 1.00 142.37 131 PRO A CA 1
ATOM 775 C C . PRO A 1 135 ? 2.907 9.565 34.213 1.00 162.66 131 PRO A C 1
ATOM 776 O O . PRO A 1 135 ? 3.344 9.567 33.062 1.00 171.28 131 PRO A O 1
ATOM 780 N N . GLY A 1 136 ? 2.383 8.489 34.791 1.00 165.99 132 GLY A N 1
ATOM 781 C CA . GLY A 1 136 ? 2.316 7.216 34.097 1.00 170.64 132 GLY A CA 1
ATOM 782 C C . GLY A 1 136 ? 0.996 6.501 34.300 1.00 180.31 132 GLY A C 1
ATOM 783 O O . GLY A 1 136 ? 0.968 5.311 34.613 1.00 183.21 132 GLY A O 1
ATOM 784 N N . LEU A 1 137 ? -0.102 7.228 34.121 1.00 184.59 133 LEU A N 1
ATOM 785 C CA . LEU A 1 137 ? -1.432 6.650 34.276 1.00 187.77 133 LEU A CA 1
ATOM 786 C C . LEU A 1 137 ? -1.988 6.145 32.949 1.00 195.44 133 LEU A C 1
ATOM 787 O O . LEU A 1 137 ? -3.113 6.473 32.573 1.00 202.64 133 LEU A O 1
ATOM 792 N N . ALA A 1 138 ? -1.190 5.342 32.250 1.00 195.03 134 ALA A N 1
ATOM 793 C CA . ALA A 1 138 ? -1.598 4.760 30.976 1.00 200.23 134 ALA A CA 1
ATOM 794 C C . ALA A 1 138 ? -2.318 5.783 30.101 1.00 201.45 134 ALA A C 1
ATOM 795 O O . ALA A 1 138 ? -1.756 6.825 29.761 1.00 198.78 134 ALA A O 1
ATOM 797 N N . ASN A 1 139 ? -3.563 5.482 29.743 1.00 204.70 135 ASN A N 1
ATOM 798 C CA . ASN A 1 139 ? -4.366 6.387 28.929 1.00 204.64 135 ASN A CA 1
ATOM 799 C C . ASN A 1 139 ? -5.447 7.084 29.750 1.00 203.65 135 ASN A C 1
ATOM 800 O O . ASN A 1 139 ? -6.625 6.738 29.665 1.00 210.94 135 ASN A O 1
ATOM 805 N N . GLY A 1 140 ? -5.039 8.060 30.553 1.00 198.75 136 GLY A N 1
ATOM 806 C CA . GLY A 1 140 ? -5.982 8.847 31.324 1.00 197.45 136 GLY A CA 1
ATOM 807 C C . GLY A 1 140 ? -6.383 10.090 30.556 1.00 198.55 136 GLY A C 1
ATOM 808 O O . GLY A 1 140 ? -7.414 10.112 29.884 1.00 203.91 136 GLY A O 1
ATOM 809 N N . ASP A 1 141 ? -5.556 11.126 30.659 1.00 193.97 137 ASP A N 1
ATOM 810 C CA . ASP A 1 141 ? -5.739 12.351 29.889 1.00 190.87 137 ASP A CA 1
ATOM 811 C C . ASP A 1 141 ? -7.194 12.814 29.870 1.00 183.08 137 ASP A C 1
ATOM 812 O O . ASP A 1 141 ? -7.782 12.994 28.804 1.00 190.28 137 ASP A O 1
ATOM 817 N N . SER A 1 142 ? -7.771 13.005 31.052 1.00 172.06 138 SER A N 1
ATOM 818 C CA . SER A 1 142 ? -9.152 13.463 31.160 1.00 169.63 138 SER A CA 1
ATOM 819 C C . SER A 1 142 ? -9.314 14.850 30.548 1.00 166.81 138 SER A C 1
ATOM 820 O O . SER A 1 142 ? -8.504 15.743 30.795 1.00 164.56 138 SER A O 1
ATOM 823 N N . HIS A 1 143 ? -10.362 15.027 29.750 1.00 176.25 139 HIS A N 1
ATOM 824 C CA . HIS A 1 143 ? -10.598 16.295 29.069 1.00 187.78 139 HIS A CA 1
ATOM 825 C C . HIS A 1 143 ? -11.823 17.015 29.626 1.00 191.08 139 HIS A C 1
ATOM 826 O O . HIS A 1 143 ? -12.784 16.379 30.059 1.00 185.92 139 HIS A O 1
ATOM 833 N N . THR A 1 144 ? -11.781 18.344 29.608 1.00 199.13 140 THR A N 1
ATOM 834 C CA . THR A 1 144 ? -12.911 19.154 30.055 1.00 204.85 140 THR A CA 1
ATOM 835 C C . THR A 1 144 ? -12.971 20.495 29.330 1.00 200.90 140 THR A C 1
ATOM 836 O O . THR A 1 144 ? -11.941 21.084 29.000 1.00 197.00 140 THR A O 1
ATOM 840 N N . VAL A 1 145 ? -14.189 20.969 29.087 1.00 200.55 141 VAL A N 1
ATOM 841 C CA . VAL A 1 145 ? -14.399 22.247 28.420 1.00 195.23 141 VAL A CA 1
ATOM 842 C C . VAL A 1 145 ? -14.424 23.380 29.440 1.00 186.01 141 VAL A C 1
ATOM 843 O O . VAL A 1 145 ? -14.893 23.204 30.565 1.00 181.82 141 VAL A O 1
ATOM 847 N N . VAL A 1 146 ? -13.916 24.542 29.043 1.00 183.71 142 VAL A N 1
ATOM 848 C CA . VAL A 1 146 ? -13.853 25.694 29.935 1.00 180.86 142 VAL A CA 1
ATOM 849 C C . VAL A 1 146 ? -14.439 26.947 29.291 1.00 180.19 142 VAL A C 1
ATOM 850 O O . VAL A 1 146 ? -13.928 27.442 28.283 1.00 179.42 142 VAL A O 1
ATOM 854 N N . ASN A 1 147 ? -15.517 27.451 29.886 1.00 184.31 143 ASN A N 1
ATOM 855 C CA . ASN A 1 147 ? -16.169 28.668 29.418 1.00 190.37 143 ASN A CA 1
ATOM 856 C C . ASN A 1 147 ? -15.654 29.894 30.161 1.00 180.48 143 ASN A C 1
ATOM 857 O O . ASN A 1 147 ? -15.256 29.800 31.322 1.00 171.11 143 ASN A O 1
ATOM 862 N N . SER A 1 148 ? -15.671 31.042 29.488 1.00 177.93 144 SER A N 1
ATOM 863 C CA . SER A 1 148 ? -15.164 32.285 30.064 1.00 171.74 144 SER A CA 1
ATOM 864 C C . SER A 1 148 ? -13.962 32.022 30.967 1.00 167.21 144 SER A C 1
ATOM 865 O O . SER A 1 148 ? -14.017 32.276 32.171 1.00 173.25 144 SER A O 1
ATOM 868 N N . PRO A 1 149 ? -12.872 31.507 30.380 1.00 168.78 145 PRO A N 1
ATOM 869 C CA . PRO A 1 149 ? -11.662 31.088 31.096 1.00 175.03 145 PRO A CA 1
ATOM 870 C C . PRO A 1 149 ? -11.184 32.100 32.133 1.00 185.97 145 PRO A C 1
ATOM 871 O O . PRO A 1 149 ? -11.089 33.293 31.846 1.00 196.76 145 PRO A O 1
ATOM 875 N N . THR A 1 150 ? -10.887 31.607 33.330 1.00 177.54 146 THR A N 1
ATOM 876 C CA . THR A 1 150 ? -10.375 32.432 34.417 1.00 166.62 146 THR A CA 1
ATOM 877 C C . THR A 1 150 ? -9.936 31.530 35.564 1.00 162.92 146 THR A C 1
ATOM 878 O O . THR A 1 150 ? -10.258 30.343 35.581 1.00 166.22 146 THR A O 1
ATOM 882 N N . ARG A 1 151 ? -9.198 32.091 36.517 1.00 154.33 147 ARG A N 1
ATOM 883 C CA . ARG A 1 151 ? -8.703 31.319 37.654 1.00 154.38 147 ARG A CA 1
ATOM 884 C C . ARG A 1 151 ? -9.800 30.464 38.282 1.00 153.07 147 ARG A C 1
ATOM 885 O O . ARG A 1 151 ? -9.596 29.281 38.561 1.00 155.09 147 ARG A O 1
ATOM 893 N N . SER A 1 152 ? -10.965 31.068 38.496 1.00 146.37 148 SER A N 1
ATOM 894 C CA . SER A 1 152 ? -12.090 30.372 39.111 1.00 151.85 148 SER A CA 1
ATOM 895 C C . SER A 1 152 ? -12.576 29.208 38.253 1.00 160.06 148 SER A C 1
ATOM 896 O O . SER A 1 152 ? -12.645 28.070 38.718 1.00 166.89 148 SER A O 1
ATOM 899 N N . THR A 1 153 ? -12.912 29.498 37.000 1.00 162.92 149 THR A N 1
ATOM 900 C CA . THR A 1 153 ? -13.412 28.478 36.084 1.00 168.29 149 THR A CA 1
ATOM 901 C C . THR A 1 153 ? -12.408 27.341 35.921 1.00 153.03 149 THR A C 1
ATOM 902 O O . THR A 1 153 ? -12.751 26.169 36.080 1.00 150.45 149 THR A O 1
ATOM 906 N N . VAL A 1 154 ? -11.168 27.696 35.600 1.00 142.37 150 VAL A N 1
ATOM 907 C CA . VAL A 1 154 ? -10.097 26.715 35.476 1.00 137.83 150 VAL A CA 1
ATOM 908 C C . VAL A 1 154 ? -9.990 25.893 36.754 1.00 143.28 150 VAL A C 1
ATOM 909 O O . VAL A 1 154 ? -9.951 24.661 36.711 1.00 136.29 150 VAL A O 1
ATOM 913 N N . ARG A 1 155 ? -9.946 26.584 37.890 1.00 148.44 151 ARG A N 1
ATOM 914 C CA . ARG A 1 155 ? -9.924 25.918 39.185 1.00 144.92 151 ARG A CA 1
ATOM 915 C C . ARG A 1 155 ? -11.063 24.910 39.286 1.00 141.20 151 ARG A C 1
ATOM 916 O O . ARG A 1 155 ? -10.878 23.803 39.786 1.00 140.54 151 ARG A O 1
ATOM 924 N N . THR A 1 156 ? -12.238 25.301 38.805 1.00 141.23 152 THR A N 1
ATOM 925 C CA . THR A 1 156 ? -13.410 24.433 38.842 1.00 141.85 152 THR A CA 1
ATOM 926 C C . THR A 1 156 ? -13.233 23.214 37.939 1.00 138.29 152 THR A C 1
ATOM 927 O O . THR A 1 156 ? -13.539 22.089 38.335 1.00 139.40 152 THR A O 1
ATOM 931 N N . GLY A 1 157 ? -12.742 23.443 36.725 1.00 135.85 153 GLY A N 1
ATOM 932 C CA . GLY A 1 157 ? -12.469 22.353 35.806 1.00 136.85 153 GLY A CA 1
ATOM 933 C C . GLY A 1 157 ? -11.487 21.371 36.415 1.00 141.97 153 GLY A C 1
ATOM 934 O O . GLY A 1 157 ? -11.770 20.174 36.536 1.00 154.31 153 GLY A O 1
ATOM 935 N N . VAL A 1 158 ? -10.326 21.886 36.807 1.00 139.88 154 VAL A N 1
ATOM 936 C CA . VAL A 1 158 ? -9.320 21.073 37.476 1.00 143.93 154 VAL A CA 1
ATOM 937 C C . VAL A 1 158 ? -9.940 20.366 38.677 1.00 146.60 154 VAL A C 1
ATOM 938 O O . VAL A 1 158 ? -9.581 19.233 38.999 1.00 151.05 154 VAL A O 1
ATOM 942 N N . ASN A 1 159 ? -10.880 21.042 39.331 1.00 147.09 155 ASN A N 1
ATOM 943 C CA . ASN A 1 159 ? -11.580 20.473 40.476 1.00 172.26 155 ASN A CA 1
ATOM 944 C C . ASN A 1 159 ? -12.422 19.261 40.097 1.00 173.93 155 ASN A C 1
ATOM 945 O O . ASN A 1 159 ? -12.332 18.215 40.738 1.00 176.97 155 ASN A O 1
ATOM 950 N N . ASN A 1 160 ? -13.241 19.401 39.060 1.00 175.19 156 ASN A N 1
ATOM 951 C CA . ASN A 1 160 ? -14.053 18.280 38.600 1.00 186.79 156 ASN A CA 1
ATOM 952 C C . ASN A 1 160 ? -13.178 17.160 38.046 1.00 191.71 156 ASN A C 1
ATOM 953 O O . ASN A 1 160 ? -13.512 15.979 38.163 1.00 198.97 156 ASN A O 1
ATOM 958 N N . LEU A 1 161 ? -12.047 17.537 37.456 1.00 187.45 157 LEU A N 1
ATOM 959 C CA . LEU A 1 161 ? -11.080 16.555 36.983 1.00 175.83 157 LEU A CA 1
ATOM 960 C C . LEU A 1 161 ? -10.513 15.762 38.157 1.00 179.59 157 LEU A C 1
ATOM 961 O O . LEU A 1 161 ? -10.793 14.570 38.312 1.00 184.25 157 LEU A O 1
ATOM 966 N N . LEU A 1 162 ? -9.722 16.437 38.986 1.00 181.28 158 LEU A N 1
ATOM 967 C CA . LEU A 1 162 ? -9.110 15.812 40.154 1.00 187.67 158 LEU A CA 1
ATOM 968 C C . LEU A 1 162 ? -10.137 15.074 41.005 1.00 200.96 158 LEU A C 1
ATOM 969 O O . LEU A 1 162 ? -9.837 14.035 41.590 1.00 205.20 158 LEU A O 1
ATOM 974 N N . SER A 1 163 ? -11.348 15.617 41.073 1.00 208.03 159 SER A N 1
ATOM 975 C CA . SER A 1 163 ? -12.421 14.991 41.836 1.00 216.81 159 SER A CA 1
ATOM 976 C C . SER A 1 163 ? -12.882 13.713 41.147 1.00 212.09 159 SER A C 1
ATOM 977 O O . SER A 1 163 ? -13.099 12.691 41.798 1.00 217.90 159 SER A O 1
ATOM 980 N N . LYS A 1 164 ? -13.030 13.775 39.827 1.00 204.93 160 LYS A N 1
ATOM 981 C CA . LYS A 1 164 ? -13.400 12.597 39.053 1.00 204.75 160 LYS A CA 1
ATOM 982 C C . LYS A 1 164 ? -12.301 11.543 39.133 1.00 201.40 160 LYS A C 1
ATOM 983 O O . LYS A 1 164 ? -12.560 10.349 38.979 1.00 200.39 160 LYS A O 1
ATOM 989 N N . TRP A 1 165 ? -11.074 11.992 39.375 1.00 200.13 161 TRP A N 1
ATOM 990 C CA . TRP A 1 165 ? -9.941 11.080 39.502 1.00 195.00 161 TRP A CA 1
ATOM 991 C C . TRP A 1 165 ? -9.874 10.434 40.885 1.00 183.01 161 TRP A C 1
ATOM 992 O O . TRP A 1 165 ? -9.778 9.214 41.003 1.00 171.53 161 TRP A O 1
ATOM 1003 N N . ASN A 1 166 ? -9.926 11.258 41.927 1.00 191.60 162 ASN A N 1
ATOM 1004 C CA . ASN A 1 166 ? -9.844 10.765 43.298 1.00 196.87 162 ASN A CA 1
ATOM 1005 C C . ASN A 1 166 ? -11.115 10.050 43.748 1.00 200.30 162 ASN A C 1
ATOM 1006 O O . ASN A 1 166 ? -11.084 9.230 44.665 1.00 189.58 162 ASN A O 1
ATOM 1011 N N . ASN A 1 167 ? -12.229 10.367 43.096 1.00 215.54 163 ASN A N 1
ATOM 1012 C CA . ASN A 1 167 ? -13.522 9.797 43.458 1.00 228.32 163 ASN A CA 1
ATOM 1013 C C . ASN A 1 167 ? -13.520 8.270 43.478 1.00 229.19 163 ASN A C 1
ATOM 1014 O O . ASN A 1 167 ? -14.185 7.652 44.310 1.00 231.82 163 ASN A O 1
ATOM 1019 N N . THR A 1 168 ? -12.771 7.666 42.562 1.00 225.25 164 THR A N 1
ATOM 1020 C CA . THR A 1 168 ? -12.722 6.212 42.457 1.00 229.77 164 THR A CA 1
ATOM 1021 C C . THR A 1 168 ? -11.291 5.681 42.447 1.00 233.99 164 THR A C 1
ATOM 1022 O O . THR A 1 168 ? -10.961 4.749 43.180 1.00 240.88 164 THR A O 1
ATOM 1026 N N . TYR A 1 169 ? -10.446 6.278 41.612 1.00 234.35 165 TYR A N 1
ATOM 1027 C CA . TYR A 1 169 ? -9.059 5.841 41.484 1.00 235.06 165 TYR A CA 1
ATOM 1028 C C . TYR A 1 169 ? -8.304 5.931 42.807 1.00 217.44 165 TYR A C 1
ATOM 1029 O O . TYR A 1 169 ? -8.437 6.907 43.545 1.00 219.89 165 TYR A O 1
ATOM 1038 N N . ALA A 1 170 ? -7.512 4.904 43.097 1.00 197.58 166 ALA A N 1
ATOM 1039 C CA . ALA A 1 170 ? -6.713 4.870 44.315 1.00 180.67 166 ALA A CA 1
ATOM 1040 C C . ALA A 1 170 ? -5.449 5.707 44.157 1.00 170.76 166 ALA A C 1
ATOM 1041 O O . ALA A 1 170 ? -4.342 5.173 44.104 1.00 162.65 166 ALA A O 1
ATOM 1043 N N . GLY A 1 171 ? -5.624 7.023 44.080 1.00 175.75 167 GLY A N 1
ATOM 1044 C CA . GLY A 1 171 ? -4.504 7.931 43.919 1.00 179.95 167 GLY A CA 1
ATOM 1045 C C . GLY A 1 171 ? -4.675 9.214 44.707 1.00 187.83 167 GLY A C 1
ATOM 1046 O O . GLY A 1 171 ? -4.281 10.288 44.253 1.00 178.56 167 GLY A O 1
ATOM 1047 N N . GLU A 1 172 ? -5.265 9.102 45.892 1.00 205.87 168 GLU A N 1
ATOM 1048 C CA . GLU A 1 172 ? -5.459 10.258 46.760 1.00 218.57 168 GLU A CA 1
ATOM 1049 C C . GLU A 1 172 ? -4.137 10.711 47.375 1.00 217.61 168 GLU A C 1
ATOM 1050 O O . GLU A 1 172 ? -3.580 11.735 46.983 1.00 219.46 168 GLU A O 1
ATOM 1056 N N . TYR A 1 173 ? -3.641 9.943 48.340 1.00 212.02 169 TYR A N 1
ATOM 1057 C CA . TYR A 1 173 ? -2.368 10.243 48.983 1.00 211.60 169 TYR A CA 1
ATOM 1058 C C . TYR A 1 173 ? -1.221 9.512 48.295 1.00 215.37 169 TYR A C 1
ATOM 1059 O O . TYR A 1 173 ? -0.792 8.448 48.743 1.00 225.23 169 TYR A O 1
ATOM 1068 N N . GLY A 1 174 ? -0.729 10.088 47.203 1.00 209.39 170 GLY A N 1
ATOM 1069 C CA . GLY A 1 174 ? 0.360 9.493 46.453 1.00 203.52 170 GLY A CA 1
ATOM 1070 C C . GLY A 1 174 ? -0.120 8.786 45.200 1.00 199.51 170 GLY A C 1
ATOM 1071 O O . GLY A 1 174 ? -1.272 8.361 45.119 1.00 196.38 170 GLY A O 1
ATOM 1072 N N . ASN A 1 175 ? 0.769 8.660 44.221 1.00 195.88 171 ASN A N 1
ATOM 1073 C CA . ASN A 1 175 ? 0.435 8.006 42.961 1.00 201.05 171 ASN A CA 1
ATOM 1074 C C . ASN A 1 175 ? 1.641 7.328 42.316 1.00 218.54 171 ASN A C 1
ATOM 1075 O O . ASN A 1 175 ? 2.292 7.901 41.441 1.00 223.44 171 ASN A O 1
ATOM 1080 N N . THR A 1 176 ? 1.928 6.106 42.754 1.00 231.42 172 THR A N 1
ATOM 1081 C CA . THR A 1 176 ? 3.047 5.332 42.224 1.00 246.33 172 THR A CA 1
ATOM 1082 C C . THR A 1 176 ? 4.345 6.134 42.261 1.00 247.01 172 THR A C 1
ATOM 1083 O O . THR A 1 176 ? 4.926 6.342 43.326 1.00 251.38 172 THR A O 1
ATOM 1087 N N . GLN A 1 177 ? 4.795 6.582 41.093 1.00 239.87 173 GLN A N 1
ATOM 1088 C CA . GLN A 1 177 ? 6.021 7.365 40.997 1.00 232.43 173 GLN A CA 1
ATOM 1089 C C . GLN A 1 177 ? 5.794 8.655 40.217 1.00 218.70 173 GLN A C 1
ATOM 1090 O O . GLN A 1 177 ? 5.895 8.677 38.990 1.00 220.37 173 GLN A O 1
ATOM 1096 N N . ALA A 1 178 ? 5.480 9.727 40.939 1.00 205.38 174 ALA A N 1
ATOM 1097 C CA . ALA A 1 178 ? 5.294 11.039 40.332 1.00 188.61 174 ALA A CA 1
ATOM 1098 C C . ALA A 1 178 ? 6.519 11.409 39.503 1.00 168.54 174 ALA A C 1
ATOM 1099 O O . ALA A 1 178 ? 7.613 10.899 39.746 1.00 165.93 174 ALA A O 1
ATOM 1101 N N . GLU A 1 179 ? 6.342 12.292 38.525 1.00 148.68 175 GLU A N 1
ATOM 1102 C CA . GLU A 1 179 ? 7.449 12.637 37.635 1.00 131.35 175 GLU A CA 1
ATOM 1103 C C . GLU A 1 179 ? 8.553 13.394 38.366 1.00 118.58 175 GLU A C 1
ATOM 1104 O O . GLU A 1 179 ? 8.352 14.518 38.828 1.00 120.44 175 GLU A O 1
ATOM 1110 N N . LEU A 1 180 ? 9.719 12.763 38.466 1.00 102.94 176 LEU A N 1
ATOM 1111 C CA . LEU A 1 180 ? 10.863 13.359 39.144 1.00 96.00 176 LEU A CA 1
ATOM 1112 C C . LEU A 1 180 ? 11.670 14.238 38.196 1.00 98.84 176 LEU A C 1
ATOM 1113 O O . LEU A 1 180 ? 12.339 13.739 37.291 1.00 108.06 176 LEU A O 1
ATOM 1118 N N . GLN A 1 181 ? 11.601 15.548 38.406 1.00 96.97 177 GLN A N 1
ATOM 1119 C CA . GLN A 1 181 ? 12.391 16.487 37.622 1.00 101.38 177 GLN A CA 1
ATOM 1120 C C . GLN A 1 181 ? 13.593 16.952 38.439 1.00 93.48 177 GLN A C 1
ATOM 1121 O O . GLN A 1 181 ? 13.494 17.872 39.252 1.00 94.68 177 GLN A O 1
ATOM 1127 N N . TYR A 1 182 ? 14.728 16.298 38.213 1.00 91.50 178 TYR A N 1
ATOM 1128 C CA . TYR A 1 182 ? 15.937 16.526 38.995 1.00 82.17 178 TYR A CA 1
ATOM 1129 C C . TYR A 1 182 ? 16.895 17.470 38.274 1.00 87.43 178 TYR A C 1
ATOM 1130 O O . TYR A 1 182 ? 17.371 17.164 37.181 1.00 92.85 178 TYR A O 1
ATOM 1139 N N . ASP A 1 183 ? 17.176 18.616 38.888 1.00 97.20 179 ASP A N 1
ATOM 1140 C CA . ASP A 1 183 ? 18.066 19.602 38.278 1.00 88.75 179 ASP A CA 1
ATOM 1141 C C . ASP A 1 183 ? 19.227 19.984 39.196 1.00 84.57 179 ASP A C 1
ATOM 1142 O O . ASP A 1 183 ? 19.126 20.932 39.973 1.00 90.03 179 ASP A O 1
ATOM 1147 N N . GLU A 1 184 ? 20.331 19.251 39.093 1.00 69.75 180 GLU A N 1
ATOM 1148 C CA . GLU A 1 184 ? 21.489 19.486 39.954 1.00 82.26 180 GLU A CA 1
ATOM 1149 C C . GLU A 1 184 ? 22.496 20.441 39.321 1.00 86.43 180 GLU A C 1
ATOM 1150 O O . GLU A 1 184 ? 22.531 20.599 38.100 1.00 70.89 180 GLU A O 1
ATOM 1156 N N . THR A 1 185 ? 23.315 21.070 40.160 1.00 96.65 181 THR A N 1
ATOM 1157 C CA . THR A 1 185 ? 24.409 21.911 39.680 1.00 87.87 181 THR A CA 1
ATOM 1158 C C . THR A 1 185 ? 25.274 22.431 40.825 1.00 89.89 181 THR A C 1
ATOM 1159 O O . THR A 1 185 ? 24.760 22.930 41.825 1.00 102.04 181 THR A O 1
ATOM 1163 N N . MET A 1 186 ? 26.589 22.310 40.675 1.00 82.61 182 MET A N 1
ATOM 1164 C CA . MET A 1 186 ? 27.518 22.825 41.673 1.00 83.92 182 MET A CA 1
ATOM 1165 C C . MET A 1 186 ? 27.440 24.347 41.724 1.00 88.49 182 MET A C 1
ATOM 1166 O O . MET A 1 186 ? 27.340 25.005 40.688 1.00 91.44 182 MET A O 1
ATOM 1171 N N . ALA A 1 187 ? 27.485 24.903 42.930 1.00 87.47 183 ALA A N 1
ATOM 1172 C CA . ALA A 1 187 ? 27.352 26.347 43.103 1.00 73.99 183 ALA A CA 1
ATOM 1173 C C . ALA A 1 187 ? 28.684 27.074 42.943 1.00 73.72 183 ALA A C 1
ATOM 1174 O O . ALA A 1 187 ? 29.676 26.723 43.583 1.00 70.37 183 ALA A O 1
ATOM 1176 N N . TYR A 1 188 ? 28.696 28.092 42.087 1.00 71.25 184 TYR A N 1
ATOM 1177 C CA . TYR A 1 188 ? 29.893 28.897 41.869 1.00 71.53 184 TYR A CA 1
ATOM 1178 C C . TYR A 1 188 ? 29.561 30.383 41.771 1.00 76.85 184 TYR A C 1
ATOM 1179 O O . TYR A 1 188 ? 30.339 31.231 42.209 1.00 84.32 184 TYR A O 1
ATOM 1188 N N . SER A 1 189 ? 28.404 30.695 41.194 1.00 84.70 185 SER A N 1
ATOM 1189 C CA . SER A 1 189 ? 28.007 32.086 41.002 1.00 87.14 185 SER A CA 1
ATOM 1190 C C . SER A 1 189 ? 26.496 32.291 41.076 1.00 95.61 185 SER A C 1
ATOM 1191 O O . SER A 1 189 ? 25.717 31.553 40.461 1.00 94.12 185 SER A O 1
ATOM 1194 N N . MET A 1 190 ? 26.094 33.306 41.835 1.00 99.39 186 MET A N 1
ATOM 1195 C CA . MET A 1 190 ? 24.689 33.662 41.961 1.00 97.54 186 MET A CA 1
ATOM 1196 C C . MET A 1 190 ? 24.061 33.821 40.584 1.00 88.18 186 MET A C 1
ATOM 1197 O O . MET A 1 190 ? 22.929 33.401 40.361 1.00 65.08 186 MET A O 1
ATOM 1202 N N . SER A 1 191 ? 24.809 34.420 39.662 1.00 101.54 187 SER A N 1
ATOM 1203 C CA . SER A 1 191 ? 24.323 34.633 38.304 1.00 92.46 187 SER A CA 1
ATOM 1204 C C . SER A 1 191 ? 24.165 33.318 37.545 1.00 85.35 187 SER A C 1
ATOM 1205 O O . SER A 1 191 ? 23.150 33.091 36.886 1.00 81.89 187 SER A O 1
ATOM 1208 N N . GLN A 1 192 ? 25.172 32.454 37.637 1.00 76.08 188 GLN A N 1
ATOM 1209 C CA . GLN A 1 192 ? 25.120 31.166 36.955 1.00 78.02 188 GLN A CA 1
ATOM 1210 C C . GLN A 1 192 ? 23.986 30.310 37.516 1.00 87.46 188 GLN A C 1
ATOM 1211 O O . GLN A 1 192 ? 23.342 29.555 36.782 1.00 80.41 188 GLN A O 1
ATOM 1217 N N . LEU A 1 193 ? 23.736 30.441 38.816 1.00 90.54 189 LEU A N 1
ATOM 1218 C CA . LEU A 1 193 ? 22.576 29.800 39.423 1.00 73.52 189 LEU A CA 1
ATOM 1219 C C . LEU A 1 193 ? 21.303 30.449 38.887 1.00 77.48 189 LEU A C 1
ATOM 1220 O O . LEU A 1 193 ? 20.306 29.771 38.620 1.00 74.10 189 LEU A O 1
ATOM 1225 N N . LYS A 1 194 ? 21.353 31.769 38.726 1.00 77.75 190 LYS A N 1
ATOM 1226 C CA . LYS A 1 194 ? 20.247 32.532 38.158 1.00 84.23 190 LYS A CA 1
ATOM 1227 C C . LYS A 1 194 ? 19.969 32.084 36.731 1.00 88.27 190 LYS A C 1
ATOM 1228 O O . LYS A 1 194 ? 18.865 32.267 36.212 1.00 93.78 190 LYS A O 1
ATOM 1234 N N . THR A 1 195 ? 20.982 31.499 36.100 1.00 77.45 191 THR A N 1
ATOM 1235 C CA . THR A 1 195 ? 20.833 30.964 34.755 1.00 83.00 191 THR A CA 1
ATOM 1236 C C . THR A 1 195 ? 20.343 29.524 34.813 1.00 92.93 191 THR A C 1
ATOM 1237 O O . THR A 1 195 ? 19.536 29.099 33.988 1.00 104.42 191 THR A O 1
ATOM 1241 N N . LYS A 1 196 ? 20.833 28.781 35.800 1.00 85.65 192 LYS A N 1
ATOM 1242 C CA . LYS A 1 196 ? 20.460 27.381 35.957 1.00 81.51 192 LYS A CA 1
ATOM 1243 C C . LYS A 1 196 ? 19.020 27.221 36.441 1.00 83.44 192 LYS A C 1
ATOM 1244 O O . LYS A 1 196 ? 18.392 26.191 36.192 1.00 89.19 192 LYS A O 1
ATOM 1250 N N . PHE A 1 197 ? 18.498 28.236 37.126 1.00 84.34 193 PHE A N 1
ATOM 1251 C CA . PHE A 1 197 ? 17.150 28.156 37.683 1.00 75.28 193 PHE A CA 1
ATOM 1252 C C . PHE A 1 197 ? 16.265 29.346 37.320 1.00 76.19 193 PHE A C 1
ATOM 1253 O O . PHE A 1 197 ? 15.040 29.216 37.237 1.00 71.49 193 PHE A O 1
ATOM 1261 N N . GLY A 1 198 ? 16.883 30.502 37.104 1.00 90.08 194 GLY A N 1
ATOM 1262 C CA . GLY A 1 198 ? 16.137 31.689 36.735 1.00 96.04 194 GLY A CA 1
ATOM 1263 C C . GLY A 1 198 ? 16.354 32.835 37.700 1.00 104.57 194 GLY A C 1
ATOM 1264 O O . GLY A 1 198 ? 17.332 32.860 38.446 1.00 116.34 194 GLY A O 1
ATOM 1265 N N . THR A 1 199 ? 15.427 33.784 37.691 1.00 105.53 195 THR A N 1
ATOM 1266 C CA . THR A 1 199 ? 15.562 34.993 38.490 1.00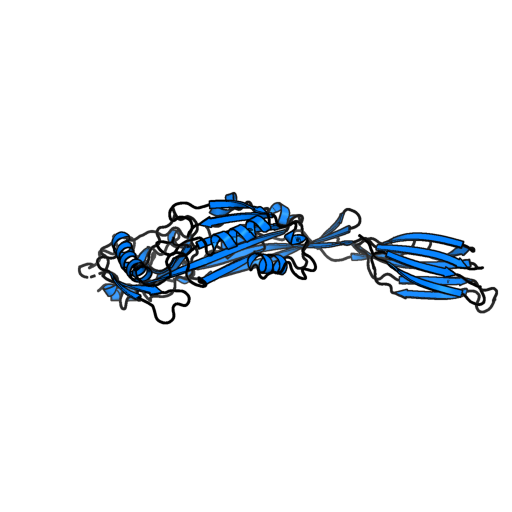 126.30 195 THR A CA 1
ATOM 1267 C C . THR A 1 199 ? 14.784 34.928 39.806 1.00 136.32 195 THR A C 1
ATOM 1268 O O . THR A 1 199 ? 14.307 35.948 40.300 1.00 156.42 195 THR A O 1
ATOM 1272 N N . SER A 1 200 ? 14.674 33.731 40.374 1.00 123.64 196 SER A N 1
ATOM 1273 C CA . SER A 1 200 ? 13.984 33.527 41.645 1.00 118.54 196 SER A CA 1
ATOM 1274 C C . SER A 1 200 ? 14.927 32.897 42.675 1.00 110.04 196 SER A C 1
ATOM 1275 O O . SER A 1 200 ? 14.662 32.894 43.886 1.00 129.87 196 SER A O 1
ATOM 1278 N N . PHE A 1 201 ? 16.037 32.361 42.182 1.00 90.53 197 PHE A N 1
ATOM 1279 C CA . PHE A 1 201 ? 17.066 31.829 43.055 1.00 91.34 197 PHE A CA 1
ATOM 1280 C C . PHE A 1 201 ? 17.655 33.020 43.781 1.00 111.32 197 PHE A C 1
ATOM 1281 O O . PHE A 1 201 ? 18.238 32.890 44.850 1.00 140.66 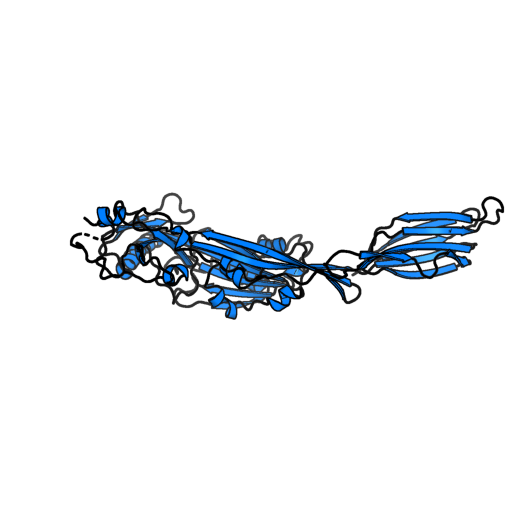197 PHE A O 1
ATOM 1289 N N . GLU A 1 202 ? 17.487 34.191 43.179 1.00 107.07 198 GLU A N 1
ATOM 1290 C CA . GLU A 1 202 ? 17.829 35.450 43.822 1.00 121.41 198 GLU A CA 1
ATOM 1291 C C . GLU A 1 202 ? 16.897 35.663 45.007 1.00 124.37 198 GLU A C 1
ATOM 1292 O O . GLU A 1 202 ? 17.226 36.371 45.958 1.00 122.05 198 GLU A O 1
ATOM 1298 N N . LYS A 1 203 ? 15.724 35.041 44.933 1.00 121.48 199 LYS A N 1
ATOM 1299 C CA . LYS A 1 203 ? 14.714 35.167 45.977 1.00 106.72 199 LYS A CA 1
ATOM 1300 C C . LYS A 1 203 ? 14.865 34.089 47.048 1.00 105.64 199 LYS A C 1
ATOM 1301 O O . LYS A 1 203 ? 14.662 34.362 48.228 1.00 120.37 199 LYS A O 1
ATOM 1307 N N . ILE A 1 204 ? 15.218 32.869 46.642 1.00 95.49 200 ILE A N 1
ATOM 1308 C CA . ILE A 1 204 ? 15.437 31.780 47.608 1.00 99.23 200 ILE A CA 1
ATOM 1309 C C . ILE A 1 204 ? 16.884 31.712 48.117 1.00 92.24 200 ILE A C 1
ATOM 1310 O O . ILE A 1 204 ? 17.219 30.892 48.982 1.00 88.86 200 ILE A O 1
ATOM 1315 N N . ALA A 1 205 ? 17.731 32.586 47.585 1.00 80.58 201 ALA A N 1
ATOM 1316 C CA . ALA A 1 205 ? 19.144 32.616 47.949 1.00 85.74 201 ALA A CA 1
ATOM 1317 C C . ALA A 1 205 ? 19.353 32.774 49.452 1.00 97.44 201 ALA A C 1
ATOM 1318 O O . ALA A 1 205 ? 20.122 32.030 50.059 1.00 90.17 201 ALA A O 1
ATOM 1320 N N . VAL A 1 206 ? 18.674 33.750 50.047 1.00 107.80 202 VAL A N 1
ATOM 1321 C CA . VAL A 1 206 ? 18.796 33.994 51.481 1.00 101.50 202 VAL A CA 1
ATOM 1322 C C . VAL A 1 206 ? 18.460 32.744 52.297 1.00 88.92 202 VAL A C 1
ATOM 1323 O O . VAL A 1 206 ? 19.269 32.303 53.116 1.00 75.58 202 VAL A O 1
ATOM 1327 N N . PRO A 1 207 ? 17.266 32.167 52.080 1.00 87.97 203 PRO A N 1
ATOM 1328 C CA . PRO A 1 207 ? 16.927 30.931 52.792 1.00 61.56 203 PRO A CA 1
ATOM 1329 C C . PRO A 1 207 ? 17.931 29.817 52.512 1.00 84.28 203 PRO A C 1
ATOM 1330 O O . PRO A 1 207 ? 18.341 29.116 53.440 1.00 74.37 203 PRO A O 1
ATOM 1334 N N . LEU A 1 208 ? 18.323 29.657 51.250 1.00 85.85 204 LEU A N 1
ATOM 1335 C CA . LEU A 1 208 ? 19.257 28.593 50.888 1.00 88.73 204 LEU A CA 1
ATOM 1336 C C . LEU A 1 208 ? 20.636 28.766 51.530 1.00 91.16 204 LEU A C 1
ATOM 1337 O O . LEU A 1 208 ? 21.326 27.784 51.804 1.00 92.93 204 LEU A O 1
ATOM 1342 N N . ASP A 1 209 ? 21.027 30.013 51.774 1.00 91.76 205 ASP A N 1
ATOM 1343 C CA . ASP A 1 209 ? 22.321 30.312 52.382 1.00 98.75 205 ASP A CA 1
ATOM 1344 C C . ASP A 1 209 ? 23.473 29.644 51.634 1.00 93.21 205 ASP A C 1
ATOM 1345 O O . ASP A 1 209 ? 23.978 28.604 52.057 1.00 76.80 205 ASP A O 1
ATOM 1350 N N . ILE A 1 210 ? 23.886 30.248 50.526 1.00 94.31 206 ILE A N 1
ATOM 1351 C CA . ILE A 1 210 ? 24.978 29.710 49.723 1.00 87.67 206 ILE A CA 1
ATOM 1352 C C . ILE A 1 210 ? 26.282 30.443 50.021 1.00 88.89 206 ILE A C 1
ATOM 1353 O O . ILE A 1 210 ? 26.300 31.668 50.142 1.00 110.20 206 ILE A O 1
ATOM 1358 N N . ASN A 1 211 ? 27.372 29.691 50.136 1.00 70.48 207 ASN A N 1
ATOM 1359 C CA . ASN A 1 211 ? 28.662 30.267 50.505 1.00 83.85 207 ASN A CA 1
ATOM 1360 C C . ASN A 1 211 ? 29.617 30.425 49.319 1.00 84.65 207 ASN A C 1
ATOM 1361 O O . ASN A 1 211 ? 30.616 29.705 49.197 1.00 78.65 207 ASN A O 1
ATOM 1366 N N . PHE A 1 212 ? 29.303 31.383 48.453 1.00 90.24 208 PHE A N 1
ATOM 1367 C CA . PHE A 1 212 ? 30.104 31.647 47.263 1.00 100.27 208 PHE A CA 1
ATOM 1368 C C . PHE A 1 212 ? 31.537 32.023 47.615 1.00 98.61 208 PHE A C 1
ATOM 1369 O O . PHE A 1 212 ? 32.476 31.612 46.937 1.00 109.50 208 PHE A O 1
ATOM 1377 N N . ASP A 1 213 ? 31.701 32.810 48.673 1.00 113.05 209 ASP A N 1
ATOM 1378 C CA . ASP A 1 213 ? 33.030 33.205 49.126 1.00 125.00 209 ASP A CA 1
ATOM 1379 C C . ASP A 1 213 ? 33.840 31.976 49.527 1.00 121.84 209 ASP A C 1
ATOM 1380 O O . ASP A 1 213 ? 35.002 31.831 49.143 1.00 121.51 209 ASP A O 1
ATOM 1385 N N . ALA A 1 214 ? 33.215 31.090 50.296 1.00 113.68 210 ALA A N 1
ATOM 1386 C CA . ALA A 1 214 ? 33.863 29.856 50.723 1.00 105.74 210 ALA A CA 1
ATOM 1387 C C . ALA A 1 214 ? 34.188 28.971 49.526 1.00 109.04 210 ALA A C 1
ATOM 1388 O O . ALA A 1 214 ? 35.304 28.466 49.403 1.00 113.73 210 ALA A O 1
ATOM 1390 N N . VAL A 1 215 ? 33.209 28.779 48.647 1.00 90.82 211 VAL A N 1
ATOM 1391 C CA . VAL A 1 215 ? 33.439 27.994 47.440 1.00 85.45 211 VAL A CA 1
ATOM 1392 C C . VAL A 1 215 ? 34.611 28.556 46.644 1.00 96.62 211 VAL A C 1
ATOM 1393 O O . VAL A 1 215 ? 35.487 27.814 46.202 1.00 89.43 211 VAL A O 1
ATOM 1397 N N . ASN A 1 216 ? 34.621 29.874 46.473 1.00 103.57 212 ASN A N 1
ATOM 1398 C CA . ASN A 1 216 ? 35.697 30.549 45.760 1.00 108.56 212 ASN A CA 1
ATOM 1399 C C . ASN A 1 216 ? 37.041 30.365 46.457 1.00 110.35 212 ASN A C 1
ATOM 1400 O O . ASN A 1 216 ? 38.059 30.133 45.806 1.00 106.70 212 ASN A O 1
ATOM 1405 N N . SER A 1 217 ? 37.038 30.469 47.782 1.00 116.02 213 SER A N 1
ATOM 1406 C CA . SER A 1 217 ? 38.258 30.283 48.558 1.00 120.81 213 SER A CA 1
ATOM 1407 C C . SER A 1 217 ? 38.733 28.837 48.465 1.00 118.71 213 SER A C 1
ATOM 1408 O O . SER A 1 217 ? 39.924 28.555 48.594 1.00 122.60 213 SER A O 1
ATOM 1411 N N . GLY A 1 218 ? 37.793 27.924 48.239 1.00 114.62 214 GLY A N 1
ATOM 1412 C CA . GLY A 1 218 ? 38.120 26.520 48.073 1.00 116.83 214 GLY A CA 1
ATOM 1413 C C . GLY A 1 218 ? 37.961 25.710 49.345 1.00 117.80 214 GLY A C 1
ATOM 1414 O O . GLY A 1 218 ? 38.359 24.546 49.404 1.00 115.82 214 GLY A O 1
ATOM 1415 N N . GLU A 1 219 ? 37.378 26.327 50.367 1.00 120.80 215 GLU A N 1
ATOM 1416 C CA . GLU A 1 219 ? 37.158 25.654 51.641 1.00 130.01 215 GLU A CA 1
ATOM 1417 C C . GLU A 1 219 ? 36.036 24.628 51.533 1.00 118.27 215 GLU A C 1
ATOM 1418 O O . GLU A 1 219 ? 36.271 23.422 51.609 1.00 114.42 215 GLU A O 1
ATOM 1424 N N . LYS A 1 220 ? 34.815 25.121 51.357 1.00 116.63 216 LYS A N 1
ATOM 1425 C CA . LYS A 1 220 ? 33.641 24.264 51.264 1.00 126.18 216 LYS A CA 1
ATOM 1426 C C . LYS A 1 220 ? 33.276 23.981 49.813 1.00 123.05 216 LYS A C 1
ATOM 1427 O O . LYS A 1 220 ? 33.670 24.715 48.906 1.00 129.49 216 LYS A O 1
ATOM 1433 N N . GLN A 1 221 ? 32.520 22.910 49.601 1.00 118.98 217 GLN A N 1
ATOM 1434 C CA . GLN A 1 221 ? 31.975 22.605 48.285 1.00 106.83 217 GLN A CA 1
ATOM 1435 C C . GLN A 1 221 ? 30.468 22.397 48.400 1.00 103.38 217 GLN A C 1
ATOM 1436 O O . GLN A 1 221 ? 30.000 21.616 49.236 1.00 122.87 217 GLN A O 1
ATOM 1442 N N . VAL A 1 222 ? 29.714 23.108 47.567 1.00 85.02 218 VAL A N 1
ATOM 1443 C CA . VAL A 1 222 ? 28.258 23.085 47.653 1.00 95.08 218 VAL A CA 1
ATOM 1444 C C . VAL A 1 222 ? 27.574 22.862 46.307 1.00 97.02 218 VAL A C 1
ATOM 1445 O O . VAL A 1 222 ? 27.935 23.467 45.295 1.00 87.45 218 VAL A O 1
ATOM 1449 N N . GLN A 1 223 ? 26.576 21.984 46.316 1.00 87.58 219 GLN A N 1
ATOM 1450 C CA . GLN A 1 223 ? 25.768 21.710 45.140 1.00 77.70 219 GLN A CA 1
ATOM 1451 C C . GLN A 1 223 ? 24.313 22.079 45.394 1.00 76.66 219 GLN A C 1
ATOM 1452 O O . GLN A 1 223 ? 23.769 21.813 46.470 1.00 109.77 219 GLN A O 1
ATOM 1458 N N . ILE A 1 224 ? 23.691 22.705 44.401 1.00 68.39 220 ILE A N 1
ATOM 1459 C CA . ILE A 1 224 ? 22.274 23.025 44.464 1.00 79.72 220 ILE A CA 1
ATOM 1460 C C . ILE A 1 224 ? 21.482 22.051 43.602 1.00 83.84 220 ILE A C 1
ATOM 1461 O O . ILE A 1 224 ? 21.875 21.737 42.473 1.00 93.56 220 ILE A O 1
ATOM 1466 N N . VAL A 1 225 ? 20.369 21.572 44.145 1.00 83.93 221 VAL A N 1
ATOM 1467 C CA . VAL A 1 225 ? 19.532 20.607 43.450 1.00 75.11 221 VAL A CA 1
ATOM 1468 C C . VAL A 1 225 ? 18.068 21.025 43.443 1.00 75.77 221 VAL A C 1
ATOM 1469 O O . VAL A 1 225 ? 17.431 21.117 44.493 1.00 97.94 221 VAL A O 1
ATOM 1473 N N . ASN A 1 226 ? 17.542 21.285 42.252 1.00 67.86 222 ASN A N 1
ATOM 1474 C CA . ASN A 1 226 ? 16.114 21.498 42.088 1.00 63.32 222 ASN A CA 1
ATOM 1475 C C . ASN A 1 226 ? 15.425 20.154 41.929 1.00 77.78 222 ASN A C 1
ATOM 1476 O O . ASN A 1 226 ? 15.406 19.575 40.840 1.00 87.30 222 ASN A O 1
ATOM 1481 N N . PHE A 1 227 ? 14.883 19.651 43.032 1.00 71.26 223 PHE A N 1
ATOM 1482 C CA . PHE A 1 227 ? 14.147 18.399 43.018 1.00 77.08 223 PHE A CA 1
ATOM 1483 C C . PHE A 1 227 ? 12.660 18.675 42.858 1.00 75.49 223 PHE A C 1
ATOM 1484 O O . PHE A 1 227 ? 11.980 19.064 43.811 1.00 95.33 223 PHE A O 1
ATOM 1492 N N . LYS A 1 228 ? 12.166 18.490 41.640 1.00 81.96 224 LYS A N 1
ATOM 1493 C CA . LYS A 1 228 ? 10.744 18.623 41.370 1.00 91.42 224 LYS A CA 1
ATOM 1494 C C . LYS A 1 228 ? 10.075 17.255 41.381 1.00 91.14 224 LYS A C 1
ATOM 1495 O O . LYS A 1 228 ? 10.655 16.263 40.942 1.00 104.89 224 LYS A O 1
ATOM 1501 N N . GLN A 1 229 ? 8.854 17.214 41.897 1.00 80.88 225 GLN A N 1
ATOM 1502 C CA . GLN A 1 229 ? 8.104 15.975 42.007 1.00 94.19 225 GLN A CA 1
ATOM 1503 C C . GLN A 1 229 ? 6.691 16.213 41.501 1.00 103.33 225 GLN A C 1
ATOM 1504 O O . GLN A 1 229 ? 5.777 16.472 42.285 1.00 104.69 225 GLN A O 1
ATOM 1510 N N . ILE A 1 230 ? 6.513 16.135 40.186 1.00 119.89 226 ILE A N 1
ATOM 1511 C CA . ILE A 1 230 ? 5.223 16.457 39.591 1.00 120.91 226 ILE A CA 1
ATOM 1512 C C . ILE A 1 230 ? 4.213 15.332 39.793 1.00 120.63 226 ILE A C 1
ATOM 1513 O O . ILE A 1 230 ? 4.474 14.169 39.460 1.00 122.10 226 ILE A O 1
ATOM 1518 N N . TYR A 1 231 ? 3.069 15.695 40.365 1.00 118.54 227 TYR A N 1
ATOM 1519 C CA . TYR A 1 231 ? 1.967 14.767 40.568 1.00 129.75 227 TYR A CA 1
ATOM 1520 C C . TYR A 1 231 ? 1.078 14.739 39.333 1.00 128.27 227 TYR A C 1
ATOM 1521 O O . TYR A 1 231 ? 0.666 13.672 38.881 1.00 126.63 227 TYR A O 1
ATOM 1530 N N . TYR A 1 232 ? 0.779 15.917 38.792 1.00 120.09 228 TYR A N 1
ATOM 1531 C CA . TYR A 1 232 ? 0.009 15.991 37.553 1.00 110.18 228 TYR A CA 1
ATOM 1532 C C . TYR A 1 232 ? 0.395 17.195 36.699 1.00 112.84 228 TYR A C 1
ATOM 1533 O O . TYR A 1 232 ? 1.274 17.971 37.067 1.00 125.10 228 TYR A O 1
ATOM 1542 N N . THR A 1 233 ? -0.262 17.335 35.553 1.00 106.95 229 THR A N 1
ATOM 1543 C CA . THR A 1 233 ? 0.066 18.395 34.608 1.00 107.96 229 THR A CA 1
ATOM 1544 C C . THR A 1 233 ? -1.154 18.788 33.784 1.00 116.58 229 THR A C 1
ATOM 1545 O O . THR A 1 233 ? -1.658 17.996 32.988 1.00 134.17 229 THR A O 1
ATOM 1549 N N . VAL A 1 234 ? -1.625 20.014 33.978 1.00 112.50 230 VAL A N 1
ATOM 1550 C CA . VAL A 1 234 ? -2.769 20.514 33.227 1.00 117.20 230 VAL A CA 1
ATOM 1551 C C . VAL A 1 234 ? -2.327 21.087 31.885 1.00 121.27 230 VAL A C 1
ATOM 1552 O O . VAL A 1 234 ? -1.447 21.950 31.824 1.00 116.94 230 VAL A O 1
ATOM 1556 N N . SER A 1 235 ? -2.943 20.598 30.814 1.00 123.93 231 SER A N 1
ATOM 1557 C CA . SER A 1 235 ? -2.618 21.047 29.466 1.00 113.77 231 SER A CA 1
ATOM 1558 C C . SER A 1 235 ? -3.787 21.805 28.849 1.00 126.83 231 SER A C 1
ATOM 1559 O O . SER A 1 235 ? -4.949 21.499 29.116 1.00 140.61 231 SER A O 1
ATOM 1562 N N . VAL A 1 236 ? -3.473 22.797 28.023 1.00 122.91 232 VAL A N 1
ATOM 1563 C CA . VAL A 1 236 ? -4.496 23.586 27.350 1.00 126.47 232 VAL A CA 1
ATOM 1564 C C . VAL A 1 236 ? -4.499 23.293 25.855 1.00 130.84 232 VAL A C 1
ATOM 1565 O O . VAL A 1 236 ? -3.455 23.346 25.205 1.00 128.90 232 VAL A O 1
ATOM 1569 N N . ASP A 1 237 ? -5.672 22.978 25.313 1.00 139.76 233 ASP A N 1
ATOM 1570 C CA . ASP A 1 237 ? -5.791 22.700 23.885 1.00 136.21 233 ASP A CA 1
ATOM 1571 C C . ASP A 1 237 ? -5.259 23.863 23.055 1.00 136.01 233 ASP A C 1
ATOM 1572 O O . ASP A 1 237 ? -5.758 24.984 23.154 1.00 139.03 233 ASP A O 1
ATOM 1577 N N . GLU A 1 238 ? -4.242 23.593 22.242 1.00 125.86 234 GLU A N 1
ATOM 1578 C CA . GLU A 1 238 ? -3.655 24.621 21.390 1.00 118.21 234 GLU A CA 1
ATOM 1579 C C . GLU A 1 238 ? -4.714 25.297 20.528 1.00 124.22 234 GLU A C 1
ATOM 1580 O O . GLU A 1 238 ? -5.342 24.653 19.688 1.00 129.18 234 GLU A O 1
ATOM 1586 N N . PRO A 1 239 ? -4.913 26.605 20.741 1.00 135.69 235 PRO A N 1
ATOM 1587 C CA . PRO A 1 239 ? -5.906 27.394 20.006 1.00 145.48 235 PRO A CA 1
ATOM 1588 C C . PRO A 1 239 ? -5.673 27.340 18.501 1.00 152.86 235 PRO A C 1
ATOM 1589 O O . PRO A 1 239 ? -4.607 27.732 18.026 1.00 150.82 235 PRO A O 1
ATOM 1593 N N . GLU A 1 240 ? -6.666 26.853 17.764 1.00 152.75 236 GLU A N 1
ATOM 1594 C CA . GLU A 1 240 ? -6.585 26.797 16.311 1.00 153.06 236 GLU A CA 1
ATOM 1595 C C . GLU A 1 240 ? -6.401 28.199 15.743 1.00 139.00 236 GLU A C 1
ATOM 1596 O O . GLU A 1 240 ? -5.821 28.376 14.672 1.00 129.93 236 GLU A O 1
ATOM 1602 N N . SER A 1 241 ? -6.898 29.193 16.473 1.00 137.58 237 SER A N 1
ATOM 1603 C CA . SER A 1 241 ? -6.804 30.582 16.041 1.00 138.67 237 SER A CA 1
ATOM 1604 C C . SER A 1 241 ? -6.895 31.548 17.219 1.00 137.14 237 SER A C 1
ATOM 1605 O O . SER A 1 241 ? -7.576 31.272 18.211 1.00 146.29 237 SER A O 1
ATOM 1608 N N . PRO A 1 242 ? -6.199 32.690 17.111 1.00 126.35 238 PRO A N 1
ATOM 1609 C CA . PRO A 1 242 ? -6.290 33.751 18.119 1.00 131.51 238 PRO A CA 1
ATOM 1610 C C . PRO A 1 242 ? -7.747 34.123 18.363 1.00 131.11 238 PRO A C 1
ATOM 1611 O O . PRO A 1 242 ? -8.127 34.446 19.488 1.00 117.66 238 PRO A O 1
ATOM 1615 N N . SER A 1 243 ? -8.551 34.073 17.305 1.00 141.49 239 SER A N 1
ATOM 1616 C CA . SER A 1 243 ? -9.983 34.308 17.418 1.00 165.51 239 SER A CA 1
ATOM 1617 C C . SER A 1 243 ? -10.612 33.246 18.310 1.00 172.70 239 SER A C 1
ATOM 1618 O O . SER A 1 243 ? -11.434 33.553 19.174 1.00 184.02 239 SER A O 1
ATOM 1621 N N . LYS A 1 244 ? -10.220 31.994 18.095 1.00 165.41 240 LYS A N 1
ATOM 1622 C CA . LYS A 1 244 ? -10.675 30.896 18.938 1.00 161.40 240 LYS A CA 1
ATOM 1623 C C . LYS A 1 244 ? -10.236 31.130 20.377 1.00 155.23 240 LYS A C 1
ATOM 1624 O O . LYS A 1 244 ? -10.939 30.763 21.319 1.00 145.79 240 LYS A O 1
ATOM 1630 N N . LEU A 1 245 ? -9.067 31.742 20.540 1.00 158.14 241 LEU A N 1
ATOM 1631 C CA . LEU A 1 245 ? -8.552 32.048 21.871 1.00 157.66 241 LEU A CA 1
ATOM 1632 C C . LEU A 1 245 ? -9.390 33.126 22.558 1.00 167.26 241 LEU A C 1
ATOM 1633 O O . LEU A 1 245 ? -10.017 32.875 23.590 1.00 173.94 241 LEU A O 1
ATOM 1638 N N . PHE A 1 246 ? -9.397 34.324 21.982 1.00 166.26 242 PHE A N 1
ATOM 1639 C CA . PHE A 1 246 ? -10.165 35.434 22.536 1.00 161.80 242 PHE A CA 1
ATOM 1640 C C . PHE A 1 246 ? -11.656 35.116 22.575 1.00 166.57 242 PHE A C 1
ATOM 1641 O O . PHE A 1 246 ? -12.391 35.643 23.409 1.00 166.28 242 PHE A O 1
ATOM 1649 N N . GLY A 1 249 ? -16.997 36.782 20.615 1.00 157.15 245 GLY A N 1
ATOM 1650 C CA . GLY A 1 249 ? -16.504 37.193 19.314 1.00 163.59 245 GLY A CA 1
ATOM 1651 C C . GLY A 1 249 ? -16.634 38.686 19.090 1.00 169.56 245 GLY A C 1
ATOM 1652 O O . GLY A 1 249 ? -16.281 39.197 18.026 1.00 169.61 245 GLY A O 1
ATOM 1653 N N . THR A 1 250 ? -17.139 39.390 20.098 1.00 179.60 246 THR A N 1
ATOM 1654 C CA . THR A 1 250 ? -17.325 40.834 20.009 1.00 198.39 246 THR A CA 1
ATOM 1655 C C . THR A 1 250 ? -16.028 41.583 20.299 1.00 204.38 246 THR A C 1
ATOM 1656 O O . THR A 1 250 ? -16.040 42.787 20.554 1.00 213.89 246 THR A O 1
ATOM 1660 N N . THR A 1 251 ? -14.911 40.864 20.259 1.00 197.54 247 THR A N 1
ATOM 1661 C CA . THR A 1 251 ? -13.603 41.465 20.487 1.00 191.46 247 THR A CA 1
ATOM 1662 C C . THR A 1 251 ? -13.065 42.089 19.204 1.00 191.01 247 THR A C 1
ATOM 1663 O O . THR A 1 251 ? -12.097 41.600 18.622 1.00 190.16 247 THR A O 1
ATOM 1667 N N . VAL A 1 252 ? -13.700 43.173 18.769 1.00 202.06 248 VAL A N 1
ATOM 1668 C CA . VAL A 1 252 ? -13.321 43.843 17.529 1.00 220.65 248 VAL A CA 1
ATOM 1669 C C . VAL A 1 252 ? -11.871 44.327 17.549 1.00 220.00 248 VAL A C 1
ATOM 1670 O O . VAL A 1 252 ? -11.022 43.792 16.836 1.00 215.29 248 VAL A O 1
ATOM 1674 N N . GLU A 1 253 ? -11.594 45.337 18.366 1.00 223.31 249 GLU A N 1
ATOM 1675 C CA . GLU A 1 253 ? -10.250 45.890 18.470 1.00 223.11 249 GLU A CA 1
ATOM 1676 C C . GLU A 1 253 ? -9.943 46.256 19.918 1.00 232.79 249 GLU A C 1
ATOM 1677 O O . GLU A 1 253 ? -9.207 47.204 20.192 1.00 235.84 249 GLU A O 1
ATOM 1683 N N . ASP A 1 254 ? -10.517 45.494 20.843 1.00 237.65 250 ASP A N 1
ATOM 1684 C CA . ASP A 1 254 ? -10.318 45.731 22.267 1.00 242.79 250 ASP A CA 1
ATOM 1685 C C . ASP A 1 254 ? -8.997 45.134 22.739 1.00 248.22 250 ASP A C 1
ATOM 1686 O O . ASP A 1 254 ? -8.892 44.643 23.863 1.00 254.31 250 ASP A O 1
ATOM 1691 N N . LEU A 1 255 ? -7.990 45.181 21.873 1.00 225.82 251 LEU A N 1
ATOM 1692 C CA . LEU A 1 255 ? -6.679 44.626 22.188 1.00 207.66 251 LEU A CA 1
ATOM 1693 C C . LEU A 1 255 ? -5.681 45.724 22.540 1.00 208.96 251 LEU A C 1
ATOM 1694 O O . LEU A 1 255 ? -4.860 45.563 23.443 1.00 210.90 251 LEU A O 1
ATOM 1699 N N . LYS A 1 256 ? -5.759 46.840 21.823 1.00 205.49 252 LYS A N 1
ATOM 1700 C CA . LYS A 1 256 ? -4.852 47.960 22.047 1.00 197.86 252 LYS A CA 1
ATOM 1701 C C . LYS A 1 256 ? -5.110 48.629 23.394 1.00 202.81 252 LYS A C 1
ATOM 1702 O O . LYS A 1 256 ? -4.300 49.428 23.865 1.00 200.07 252 LYS A O 1
ATOM 1708 N N . ARG A 1 257 ? -6.241 48.299 24.008 1.00 207.48 253 ARG A N 1
ATOM 1709 C CA . ARG A 1 257 ? -6.586 48.841 25.317 1.00 216.10 253 ARG A CA 1
ATOM 1710 C C . ARG A 1 257 ? -6.254 47.851 26.429 1.00 227.87 253 ARG A C 1
ATOM 1711 O O . ARG A 1 257 ? -6.785 47.943 27.536 1.00 232.86 253 ARG A O 1
ATOM 1719 N N . ASN A 1 258 ? -5.373 46.903 26.124 1.00 240.21 254 ASN A N 1
ATOM 1720 C CA . ASN A 1 258 ? -4.933 45.916 27.104 1.00 235.36 254 ASN A CA 1
ATOM 1721 C C . ASN A 1 258 ? -3.418 45.732 27.107 1.00 236.68 254 ASN A C 1
ATOM 1722 O O . ASN A 1 258 ? -2.872 45.031 27.959 1.00 241.64 254 ASN A O 1
ATOM 1727 N N . GLY A 1 259 ? -2.746 46.363 26.150 1.00 225.53 255 GLY A N 1
ATOM 1728 C CA . GLY A 1 259 ? -1.297 46.315 26.082 1.00 214.95 255 GLY A CA 1
ATOM 1729 C C . GLY A 1 259 ? -0.765 45.417 24.982 1.00 205.79 255 GLY A C 1
ATOM 1730 O O . GLY A 1 259 ? 0.376 44.960 25.044 1.00 208.20 255 GLY A O 1
ATOM 1731 N N . ILE A 1 260 ? -1.590 45.161 23.973 1.00 193.11 256 ILE A N 1
ATOM 1732 C CA . ILE A 1 260 ? -1.174 44.342 22.840 1.00 176.54 256 ILE A CA 1
ATOM 1733 C C . ILE A 1 260 ? -0.613 45.208 21.717 1.00 190.71 256 ILE A C 1
ATOM 1734 O O . ILE A 1 260 ? -1.302 46.081 21.189 1.00 217.90 256 ILE A O 1
ATOM 1739 N N . THR A 1 261 ? 0.642 44.960 21.357 1.00 175.83 257 THR A N 1
ATOM 1740 C CA . THR A 1 261 ? 1.311 45.738 20.322 1.00 173.77 257 THR A CA 1
ATOM 1741 C C . THR A 1 261 ? 2.375 44.891 19.633 1.00 171.09 257 THR A C 1
ATOM 1742 O O . THR A 1 261 ? 2.693 43.792 20.086 1.00 164.85 257 THR A O 1
ATOM 1746 N N . ASP A 1 262 ? 2.921 45.405 18.536 1.00 174.56 258 ASP A N 1
ATOM 1747 C CA . ASP A 1 262 ? 4.021 44.738 17.853 1.00 176.32 258 ASP A CA 1
ATOM 1748 C C . ASP A 1 262 ? 5.287 44.869 18.693 1.00 178.55 258 ASP A C 1
ATOM 1749 O O . ASP A 1 262 ? 6.351 44.371 18.323 1.00 178.77 258 ASP A O 1
ATOM 1754 N N . GLU A 1 263 ? 5.157 45.548 19.829 1.00 175.99 259 GLU A N 1
ATOM 1755 C CA . GLU A 1 263 ? 6.262 45.724 20.763 1.00 165.49 259 GLU A CA 1
ATOM 1756 C C . GLU A 1 263 ? 6.071 44.853 22.000 1.00 142.88 259 GLU A C 1
ATOM 1757 O O . GLU A 1 263 ? 7.035 44.519 22.689 1.00 128.87 259 GLU A O 1
ATOM 1763 N N . VAL A 1 264 ? 4.822 44.490 22.277 1.00 136.77 260 VAL A N 1
ATOM 1764 C CA . VAL A 1 264 ? 4.503 43.655 23.430 1.00 130.52 260 VAL A CA 1
ATOM 1765 C C . VAL A 1 264 ? 3.558 42.518 23.045 1.00 125.21 260 VAL A C 1
ATOM 1766 O O . VAL A 1 264 ? 2.359 42.580 23.322 1.00 120.80 260 VAL A O 1
ATOM 1770 N N . PRO A 1 265 ? 4.099 41.476 22.397 1.00 135.15 261 PRO A N 1
ATOM 1771 C CA . PRO A 1 265 ? 3.334 40.304 21.956 1.00 136.07 261 PRO A CA 1
ATOM 1772 C C . PRO A 1 265 ? 2.675 39.561 23.116 1.00 126.74 261 PRO A C 1
ATOM 1773 O O . PRO A 1 265 ? 3.240 39.505 24.210 1.00 123.06 261 PRO A O 1
ATOM 1777 N N . PRO A 1 266 ? 1.480 39.000 22.877 1.00 126.26 262 PRO A N 1
ATOM 1778 C CA . PRO A 1 266 ? 0.720 38.236 23.871 1.00 129.97 262 PRO A CA 1
ATOM 1779 C C . PRO A 1 266 ? 1.118 36.763 23.903 1.00 131.90 262 PRO A C 1
ATOM 1780 O O . PRO A 1 266 ? 1.328 36.151 22.852 1.00 136.34 262 PRO A O 1
ATOM 1784 N N . VAL A 1 267 ? 1.213 36.201 25.104 1.00 122.60 263 VAL A N 1
ATOM 1785 C CA . VAL A 1 267 ? 1.485 34.778 25.263 1.00 108.59 263 VAL A CA 1
ATOM 1786 C C . VAL A 1 267 ? 0.427 34.148 26.161 1.00 111.35 263 VAL A C 1
ATOM 1787 O O . VAL A 1 267 ? -0.276 34.848 26.886 1.00 119.47 263 VAL A O 1
ATOM 1791 N N . TYR A 1 268 ? 0.310 32.826 26.106 1.00 112.90 264 TYR A N 1
ATOM 1792 C CA . TYR A 1 268 ? -0.664 32.123 26.932 1.00 121.80 264 TYR A CA 1
ATOM 1793 C C . TYR A 1 268 ? -0.046 30.896 27.590 1.00 130.62 264 TYR A C 1
ATOM 1794 O O . TYR A 1 268 ? 0.744 30.180 26.973 1.00 131.29 264 TYR A O 1
ATOM 1803 N N . VAL A 1 269 ? -0.406 30.660 28.847 1.00 128.95 265 VAL A N 1
ATOM 1804 C CA . VAL A 1 269 ? 0.095 29.501 29.574 1.00 119.12 265 VAL A CA 1
ATOM 1805 C C . VAL A 1 269 ? -0.503 28.220 29.003 1.00 102.35 265 VAL A C 1
ATOM 1806 O O . VAL A 1 269 ? -1.690 27.944 29.179 1.00 102.42 265 VAL A O 1
ATOM 1810 N N . SER A 1 270 ? 0.328 27.441 28.317 1.00 83.82 266 SER A N 1
ATOM 1811 C CA . SER A 1 270 ? -0.136 26.231 27.647 1.00 90.43 266 SER A CA 1
ATOM 1812 C C . SER A 1 270 ? -0.220 25.040 28.597 1.00 96.05 266 SER A C 1
ATOM 1813 O O . SER A 1 270 ? -1.251 24.371 28.677 1.00 99.99 266 SER A O 1
ATOM 1816 N N . SER A 1 271 ? 0.868 24.779 29.313 1.00 95.17 267 SER A N 1
ATOM 1817 C CA . SER A 1 271 ? 0.925 23.644 30.226 1.00 100.11 267 SER A CA 1
ATOM 1818 C C . SER A 1 271 ? 1.383 24.066 31.617 1.00 105.28 267 SER A C 1
ATOM 1819 O O . SER A 1 271 ? 2.348 24.818 31.761 1.00 115.78 267 SER A O 1
ATOM 1822 N N . VAL A 1 272 ? 0.685 23.578 32.638 1.00 96.03 268 VAL A N 1
ATOM 1823 C CA . VAL A 1 272 ? 1.065 23.862 34.017 1.00 101.70 268 VAL A CA 1
ATOM 1824 C C . VAL A 1 272 ? 1.273 22.573 34.802 1.00 103.95 268 VAL A C 1
ATOM 1825 O O . VAL A 1 272 ? 0.371 21.744 34.906 1.00 108.14 268 VAL A O 1
ATOM 1829 N N . SER A 1 273 ? 2.471 22.414 35.354 1.00 100.67 269 SER A N 1
ATOM 1830 C CA . SER A 1 273 ? 2.814 21.213 36.102 1.00 101.22 269 SER A CA 1
ATOM 1831 C C . SER A 1 273 ? 2.573 21.399 37.599 1.00 107.90 269 SER A C 1
ATOM 1832 O O . SER A 1 273 ? 3.058 22.355 38.204 1.00 99.06 269 SER A O 1
ATOM 1835 N N . TYR A 1 274 ? 1.818 20.476 38.187 1.00 111.74 270 TYR A N 1
ATOM 1836 C CA . TYR A 1 274 ? 1.494 20.533 39.608 1.00 96.65 270 TYR A CA 1
ATOM 1837 C C . TYR A 1 274 ? 2.088 19.357 40.377 1.00 100.95 270 TYR A C 1
ATOM 1838 O O . TYR A 1 274 ? 1.849 18.190 40.042 1.00 91.93 270 TYR A O 1
ATOM 1847 N N . GLY A 1 275 ? 2.860 19.679 41.411 1.00 113.63 271 GLY A N 1
ATOM 1848 C CA . GLY A 1 275 ? 3.497 18.682 42.251 1.00 124.71 271 GLY A CA 1
ATOM 1849 C C . GLY A 1 275 ? 4.183 19.313 43.449 1.00 124.94 271 GLY A C 1
ATOM 1850 O O . GLY A 1 275 ? 3.674 20.271 44.032 1.00 111.44 271 GLY A O 1
ATOM 1851 N N . ARG A 1 276 ? 5.342 18.775 43.818 1.00 130.21 272 ARG A N 1
ATOM 1852 C CA . ARG A 1 276 ? 6.120 19.312 44.931 1.00 118.01 272 ARG A CA 1
ATOM 1853 C C . ARG A 1 276 ? 7.478 19.815 44.462 1.00 105.44 272 ARG A C 1
ATOM 1854 O O . ARG A 1 276 ? 8.279 19.049 43.929 1.00 95.05 272 ARG A O 1
ATOM 1862 N N . SER A 1 277 ? 7.745 21.100 44.668 1.00 101.08 273 SER A N 1
ATOM 1863 C CA . SER A 1 277 ? 9.038 21.659 44.290 1.00 105.77 273 SER A CA 1
ATOM 1864 C C . SER A 1 277 ? 9.948 21.781 45.505 1.00 100.69 273 SER A C 1
ATOM 1865 O O . SER A 1 277 ? 9.567 22.362 46.525 1.00 98.92 273 SER A O 1
ATOM 1868 N N . MET A 1 278 ? 11.151 21.228 45.389 1.00 92.44 274 MET A N 1
ATOM 1869 C CA . MET A 1 278 ? 12.093 21.216 46.501 1.00 85.66 274 MET A CA 1
ATOM 1870 C C . MET A 1 278 ? 13.486 21.657 46.065 1.00 84.35 274 MET A C 1
ATOM 1871 O O . MET A 1 278 ? 14.226 20.886 45.457 1.00 88.91 274 MET A O 1
ATOM 1876 N N . PHE A 1 279 ? 13.840 22.899 46.380 1.00 80.42 275 PHE A N 1
ATOM 1877 C CA . PHE A 1 279 ? 15.166 23.415 46.059 1.00 75.52 275 PHE A CA 1
ATOM 1878 C C . PHE A 1 279 ? 16.127 23.174 47.217 1.00 84.74 275 PHE A C 1
ATOM 1879 O O . PHE A 1 279 ? 16.049 23.838 48.249 1.00 91.50 275 PHE A O 1
ATOM 1887 N N . ILE A 1 280 ? 17.034 22.219 47.037 1.00 87.83 276 ILE A N 1
ATOM 1888 C CA . ILE A 1 280 ? 17.919 21.800 48.118 1.00 83.22 276 ILE A CA 1
ATOM 1889 C C . ILE A 1 280 ? 19.350 22.290 47.926 1.00 91.48 276 ILE A C 1
ATOM 1890 O O . ILE A 1 280 ? 19.896 22.237 46.824 1.00 98.61 276 ILE A O 1
ATOM 1895 N N . LYS A 1 281 ? 19.951 22.766 49.012 1.00 79.23 277 LYS A N 1
ATOM 1896 C CA . LYS A 1 281 ? 21.343 23.199 48.999 1.00 67.77 277 LYS A CA 1
ATOM 1897 C C . LYS A 1 281 ? 22.186 22.243 49.835 1.00 72.96 277 LYS A C 1
ATOM 1898 O O . LYS A 1 281 ? 21.936 22.067 51.029 1.00 92.58 277 LYS A O 1
ATOM 1904 N N . LEU A 1 282 ? 23.183 21.628 49.205 1.00 70.47 278 LEU A N 1
ATOM 1905 C CA . LEU A 1 282 ? 24.035 20.660 49.891 1.00 81.49 278 LEU A CA 1
ATOM 1906 C C . LEU A 1 282 ? 25.471 21.155 50.009 1.00 101.44 278 LEU A C 1
ATOM 1907 O O . LEU A 1 282 ? 26.157 21.327 49.004 1.00 94.32 278 LEU A O 1
ATOM 1912 N N . GLU A 1 283 ? 25.929 21.376 51.238 1.00 104.58 279 GLU A N 1
ATOM 1913 C CA . GLU A 1 283 ? 27.313 21.782 51.453 1.00 107.59 279 GLU A CA 1
ATOM 1914 C C . GLU A 1 283 ? 28.121 20.713 52.185 1.00 109.00 279 GLU A C 1
ATOM 1915 O O . GLU A 1 283 ? 27.622 20.049 53.107 1.00 116.13 279 GLU A O 1
ATOM 1921 N N . THR A 1 284 ? 29.371 20.554 51.754 1.00 106.13 280 THR A N 1
ATOM 1922 C CA . THR A 1 284 ? 30.283 19.582 52.347 1.00 119.00 280 THR A CA 1
ATOM 1923 C C . THR A 1 284 ? 31.724 20.079 52.268 1.00 110.44 280 THR A C 1
ATOM 1924 O O . THR A 1 284 ? 32.117 20.711 51.288 1.00 85.71 280 THR A O 1
ATOM 1928 N N . SER A 1 285 ? 32.506 19.791 53.304 1.00 120.15 281 SER A N 1
ATOM 1929 C CA . SER A 1 285 ? 33.899 20.221 53.357 1.00 131.87 281 SER A CA 1
ATOM 1930 C C . SER A 1 285 ? 34.816 19.233 52.641 1.00 129.09 281 SER A C 1
ATOM 1931 O O . SER A 1 285 ? 36.023 19.202 52.883 1.00 125.88 281 SER A O 1
ATOM 1934 N N . SER A 1 286 ? 34.235 18.428 51.759 1.00 131.11 282 SER A N 1
ATOM 1935 C CA . SER A 1 286 ? 34.993 17.436 51.008 1.00 131.59 282 SER A CA 1
ATOM 1936 C C . SER A 1 286 ? 35.862 18.097 49.945 1.00 141.51 282 SER A C 1
ATOM 1937 O O . SER A 1 286 ? 35.800 19.310 49.745 1.00 141.79 282 SER A O 1
ATOM 1940 N N . ARG A 1 287 ? 36.674 17.292 49.266 1.00 154.34 283 ARG A N 1
ATOM 1941 C CA . ARG A 1 287 ? 37.522 17.792 48.191 1.00 167.17 283 ARG A CA 1
ATOM 1942 C C . ARG A 1 287 ? 36.820 17.710 46.842 1.00 190.39 283 ARG A C 1
ATOM 1943 O O . ARG A 1 287 ? 35.604 17.554 46.778 1.00 192.35 283 ARG A O 1
ATOM 1951 N N . SER A 1 288 ? 37.592 17.819 45.767 1.00 209.28 284 SER A N 1
ATOM 1952 C CA . SER A 1 288 ? 37.035 17.788 44.420 1.00 210.35 284 SER A CA 1
ATOM 1953 C C . SER A 1 288 ? 37.104 16.387 43.825 1.00 213.12 284 SER A C 1
ATOM 1954 O O . SER A 1 288 ? 37.367 16.223 42.633 1.00 214.70 284 SER A O 1
ATOM 1957 N N . THR A 1 289 ? 36.866 15.380 44.658 1.00 195.75 285 THR A N 1
ATOM 1958 C CA . THR A 1 289 ? 36.927 13.993 44.211 1.00 186.43 285 THR A CA 1
ATOM 1959 C C . THR A 1 289 ? 35.663 13.220 44.582 1.00 173.16 285 THR A C 1
ATOM 1960 O O . THR A 1 289 ? 35.398 12.974 45.759 1.00 162.56 285 THR A O 1
ATOM 1964 N N . GLN A 1 290 ? 34.889 12.849 43.565 1.00 166.82 286 GLN A N 1
ATOM 1965 C CA . GLN A 1 290 ? 33.691 12.025 43.736 1.00 163.21 286 GLN A CA 1
ATOM 1966 C C . GLN A 1 290 ? 32.517 12.785 44.361 1.00 154.63 286 GLN A C 1
ATOM 1967 O O . GLN A 1 290 ? 31.472 12.197 44.660 1.00 151.31 286 GLN A O 1
ATOM 1973 N N . VAL A 1 291 ? 32.688 14.090 44.543 1.00 146.57 287 VAL A N 1
ATOM 1974 C CA . VAL A 1 291 ? 31.647 14.924 45.139 1.00 131.79 287 VAL A CA 1
ATOM 1975 C C . VAL A 1 291 ? 30.339 14.882 44.355 1.00 127.02 287 VAL A C 1
ATOM 1976 O O . VAL A 1 291 ? 29.294 14.546 44.905 1.00 111.27 287 VAL A O 1
ATOM 1980 N N . GLN A 1 292 ? 30.401 15.234 43.074 1.00 133.34 288 GLN A N 1
ATOM 1981 C CA . GLN A 1 292 ? 29.223 15.226 42.212 1.00 135.85 288 GLN A CA 1
ATOM 1982 C C . GLN A 1 292 ? 28.430 13.934 42.401 1.00 128.29 288 GLN A C 1
ATOM 1983 O O . GLN A 1 292 ? 27.271 13.950 42.836 1.00 72.42 288 GLN A O 1
ATOM 1989 N N . ALA A 1 293 ? 29.074 12.819 42.070 1.00 174.39 289 ALA A N 1
ATOM 1990 C CA . ALA A 1 293 ? 28.473 11.499 42.208 1.00 188.19 289 ALA A CA 1
ATOM 1991 C C . ALA A 1 293 ? 27.922 11.293 43.612 1.00 187.94 289 ALA A C 1
ATOM 1992 O O . ALA A 1 293 ? 26.794 10.833 43.783 1.00 184.80 289 ALA A O 1
ATOM 1994 N N . ALA A 1 294 ? 28.725 11.636 44.615 1.00 164.84 290 ALA A N 1
ATOM 1995 C CA . ALA A 1 294 ? 28.292 11.521 46.002 1.00 148.55 290 ALA A CA 1
ATOM 1996 C C . ALA A 1 294 ? 26.949 12.214 46.218 1.00 139.32 290 ALA A C 1
ATOM 1997 O O . ALA A 1 294 ? 25.981 11.590 46.655 1.00 135.18 290 ALA A O 1
ATOM 1999 N N . PHE A 1 295 ? 26.897 13.505 45.901 1.00 133.65 291 PHE A N 1
ATOM 2000 C CA . PHE A 1 295 ? 25.677 14.291 46.056 1.00 127.58 291 PHE A CA 1
ATOM 2001 C C . PHE A 1 295 ? 24.522 13.711 45.254 1.00 129.46 291 PHE A C 1
ATOM 2002 O O . PHE A 1 295 ? 23.453 13.451 45.801 1.00 113.30 291 PHE A O 1
ATOM 2010 N N . LYS A 1 296 ? 24.734 13.516 43.956 1.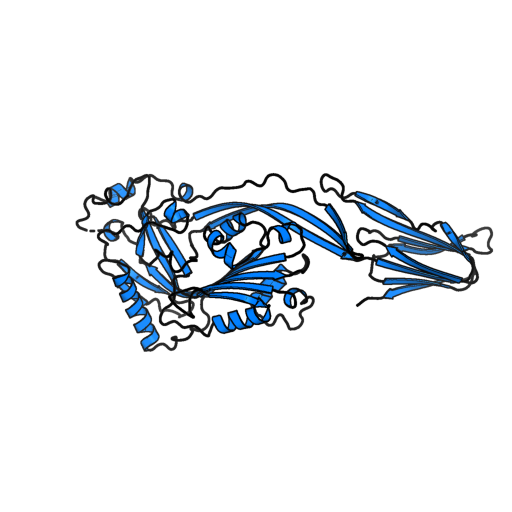00 151.22 292 LYS A N 1
ATOM 2011 C CA . LYS A 1 296 ? 23.671 13.004 43.095 1.00 163.47 292 LYS A CA 1
ATOM 2012 C C . LYS A 1 296 ? 23.113 11.684 43.630 1.00 164.36 292 LYS A C 1
ATOM 2013 O O . LYS A 1 296 ? 21.911 11.560 43.890 1.00 162.43 292 LYS A O 1
ATOM 2019 N N . ALA A 1 297 ? 23.997 10.705 43.797 1.00 168.43 293 ALA A N 1
ATOM 2020 C CA . ALA A 1 297 ? 23.614 9.404 44.330 1.00 174.62 293 ALA A CA 1
ATOM 2021 C C . ALA A 1 297 ? 22.928 9.548 45.684 1.00 157.71 293 ALA A C 1
ATOM 2022 O O . ALA A 1 297 ? 21.979 8.825 45.990 1.00 151.53 293 ALA A O 1
ATOM 2024 N N . ALA A 1 298 ? 23.413 10.485 46.492 1.00 149.90 294 ALA A N 1
ATOM 2025 C CA . ALA A 1 298 ? 22.829 10.744 47.802 1.00 144.14 294 ALA A CA 1
ATOM 2026 C C . ALA A 1 298 ? 21.381 11.204 47.672 1.00 121.82 294 ALA A C 1
ATOM 2027 O O . ALA A 1 298 ? 20.479 10.625 48.276 1.00 93.64 294 ALA A O 1
ATOM 2029 N N . ILE A 1 299 ? 21.169 12.249 46.879 1.00 130.60 295 ILE A N 1
ATOM 2030 C CA . ILE A 1 299 ? 19.832 12.781 46.649 1.00 138.41 295 ILE A CA 1
ATOM 2031 C C . ILE A 1 299 ? 18.924 11.721 46.041 1.00 157.04 295 ILE A C 1
ATOM 2032 O O . ILE A 1 299 ? 17.752 11.614 46.405 1.00 154.16 295 ILE A O 1
ATOM 2037 N N . LYS A 1 300 ? 19.467 10.934 45.117 1.00 170.33 296 LYS A N 1
ATOM 2038 C CA . LYS A 1 300 ? 18.688 9.869 44.493 1.00 177.94 296 LYS A CA 1
ATOM 2039 C C . LYS A 1 300 ? 18.376 8.745 45.479 1.00 182.58 296 LYS A C 1
ATOM 2040 O O . LYS A 1 300 ? 17.490 7.925 45.238 1.00 177.31 296 LYS A O 1
ATOM 2046 N N . GLY A 1 301 ? 19.106 8.719 46.590 1.00 192.08 297 GLY A N 1
ATOM 2047 C CA . GLY A 1 301 ? 18.884 7.738 47.638 1.00 195.91 297 GLY A CA 1
ATOM 2048 C C . GLY A 1 301 ? 18.756 6.319 47.120 1.00 201.41 297 GLY A C 1
ATOM 2049 O O . GLY A 1 301 ? 17.709 5.688 47.264 1.00 198.06 297 GLY A O 1
ATOM 2050 N N . VAL A 1 302 ? 19.828 5.815 46.516 1.00 209.26 298 VAL A N 1
ATOM 2051 C CA . VAL A 1 302 ? 19.829 4.469 45.955 1.00 219.30 298 VAL A CA 1
ATOM 2052 C C . VAL A 1 302 ? 20.664 3.511 46.799 1.00 222.62 298 VAL A C 1
ATOM 2053 O O . VAL A 1 302 ? 21.395 2.681 46.264 1.00 224.11 298 VAL A O 1
ATOM 2057 N N . ASP A 1 303 ? 20.543 3.637 48.118 1.00 215.11 299 ASP A N 1
ATOM 2058 C CA . ASP A 1 303 ? 21.274 2.806 49.078 1.00 211.90 299 ASP A CA 1
ATOM 2059 C C . ASP A 1 303 ? 22.794 2.926 48.939 1.00 212.21 299 ASP A C 1
ATOM 2060 O O . ASP A 1 303 ? 23.541 2.036 49.350 1.00 210.56 299 ASP A O 1
ATOM 2065 N N . ILE A 1 304 ? 23.240 4.044 48.373 1.00 214.40 300 ILE A N 1
ATOM 2066 C CA . ILE A 1 304 ? 24.663 4.305 48.170 1.00 212.07 300 ILE A CA 1
ATOM 2067 C C . ILE A 1 304 ? 25.500 3.972 49.404 1.00 211.14 300 ILE A C 1
ATOM 2068 O O . ILE A 1 304 ? 26.657 3.568 49.286 1.00 211.29 300 ILE A O 1
ATOM 2073 N N . SER A 1 305 ? 24.908 4.140 50.583 1.00 209.20 301 SER A N 1
ATOM 2074 C CA . SER A 1 305 ? 25.592 3.851 51.839 1.00 212.15 301 SER A CA 1
ATOM 2075 C C . SER A 1 305 ? 26.327 2.515 51.783 1.00 213.27 301 SER A C 1
ATOM 2076 O O . SER A 1 305 ? 27.471 2.406 52.226 1.00 206.80 301 SER A O 1
ATOM 2079 N N . GLY A 1 306 ? 25.664 1.501 51.236 1.00 225.72 302 GLY A N 1
ATOM 2080 C CA . GLY A 1 306 ? 26.272 0.193 51.076 1.00 232.49 302 GLY A CA 1
ATOM 2081 C C . GLY A 1 306 ? 27.426 0.232 50.095 1.00 236.51 302 GLY A C 1
ATOM 2082 O O . GLY A 1 306 ? 27.270 0.676 48.957 1.00 240.40 302 GLY A O 1
ATOM 2083 N N . ASN A 1 307 ? 28.590 -0.232 50.539 1.00 227.74 303 ASN A N 1
ATOM 2084 C CA . ASN A 1 307 ? 29.791 -0.219 49.712 1.00 235.23 303 ASN A CA 1
ATOM 2085 C C . ASN A 1 307 ? 30.158 1.194 49.267 1.00 235.51 303 ASN A C 1
ATOM 2086 O O . ASN A 1 307 ? 30.581 1.410 48.131 1.00 241.70 303 ASN A O 1
ATOM 2091 N N . ALA A 1 308 ? 29.990 2.155 50.169 1.00 223.99 304 ALA A N 1
ATOM 2092 C CA . ALA A 1 308 ? 30.333 3.541 49.880 1.00 210.95 304 ALA A CA 1
ATOM 2093 C C . ALA A 1 308 ? 31.796 3.806 50.211 1.00 199.68 304 ALA A C 1
ATOM 2094 O O . ALA A 1 308 ? 32.146 4.023 51.370 1.00 188.48 304 ALA A O 1
ATOM 2096 N N . GLU A 1 309 ? 32.646 3.783 49.188 1.00 200.94 305 GLU A N 1
ATOM 2097 C CA . GLU A 1 309 ? 34.078 4.003 49.370 1.00 202.31 305 GLU A CA 1
ATOM 2098 C C . GLU A 1 309 ? 34.351 5.250 50.203 1.00 198.67 305 GLU A C 1
ATOM 2099 O O . GLU A 1 309 ? 34.742 5.160 51.367 1.00 190.15 305 GLU A O 1
ATOM 2105 N N . TYR A 1 310 ? 34.142 6.414 49.599 1.00 206.09 306 TYR A N 1
ATOM 2106 C CA . TYR A 1 310 ? 34.355 7.680 50.286 1.00 205.82 306 TYR A CA 1
ATOM 2107 C C . TYR A 1 310 ? 33.015 8.290 50.676 1.00 185.02 306 TYR A C 1
ATOM 2108 O O . TYR A 1 310 ? 32.390 8.990 49.882 1.00 165.40 306 TYR A O 1
ATOM 2117 N N . GLN A 1 311 ? 32.575 8.014 51.900 1.00 189.06 307 GLN A N 1
ATOM 2118 C CA . GLN A 1 311 ? 31.291 8.510 52.385 1.00 180.55 307 GLN A CA 1
ATOM 2119 C C . GLN A 1 311 ? 31.482 9.643 53.390 1.00 160.79 307 GLN A C 1
ATOM 2120 O O . GLN A 1 311 ? 30.517 10.142 53.975 1.00 154.00 307 GLN A O 1
ATOM 2126 N N . ASP A 1 312 ? 32.734 10.045 53.587 1.00 151.81 308 ASP A N 1
ATOM 2127 C CA . ASP A 1 312 ? 33.046 11.160 54.472 1.00 155.24 308 ASP A CA 1
ATOM 2128 C C . ASP A 1 312 ? 32.258 12.397 54.059 1.00 155.48 308 ASP A C 1
ATOM 2129 O O . ASP A 1 312 ? 31.881 13.217 54.898 1.00 168.84 308 ASP A O 1
ATOM 2134 N N . ILE A 1 313 ? 32.008 12.523 52.759 1.00 141.00 309 ILE A N 1
ATOM 2135 C CA . ILE A 1 313 ? 31.218 13.633 52.246 1.00 143.65 309 ILE A CA 1
ATOM 2136 C C . ILE A 1 313 ? 29.784 13.533 52.754 1.00 133.18 309 ILE A C 1
ATOM 2137 O O . ILE A 1 313 ? 29.175 14.538 53.114 1.00 126.30 309 ILE A O 1
ATOM 2142 N N . LEU A 1 314 ? 29.255 12.313 52.794 1.00 127.87 310 LEU A N 1
ATOM 2143 C CA . LEU A 1 314 ? 27.898 12.078 53.268 1.00 127.10 310 LEU A CA 1
ATOM 2144 C C . LEU A 1 314 ? 27.828 12.193 54.783 1.00 142.59 310 LEU A C 1
ATOM 2145 O O . LEU A 1 314 ? 26.776 12.492 55.344 1.00 149.16 310 LEU A O 1
ATOM 2150 N N . LYS A 1 315 ? 28.953 11.946 55.445 1.00 146.85 311 LYS A N 1
ATOM 2151 C CA . LYS A 1 315 ? 29.033 12.161 56.882 1.00 144.61 311 LYS A CA 1
ATOM 2152 C C . LYS A 1 315 ? 29.317 13.632 57.163 1.00 134.16 311 LYS A C 1
ATOM 2153 O O . LYS A 1 315 ? 29.247 14.085 58.306 1.00 147.26 311 LYS A O 1
ATOM 2159 N N . ASN A 1 316 ? 29.632 14.373 56.105 1.00 129.70 312 ASN A N 1
ATOM 2160 C CA . ASN A 1 316 ? 29.879 15.805 56.211 1.00 139.85 312 ASN A CA 1
ATOM 2161 C C . ASN A 1 316 ? 28.942 16.616 55.320 1.00 142.76 312 ASN A C 1
ATOM 2162 O O . ASN A 1 316 ? 29.267 17.734 54.919 1.00 130.74 312 ASN A O 1
ATOM 2167 N N . THR A 1 317 ? 27.779 16.048 55.013 1.00 150.75 313 THR A N 1
ATOM 2168 C CA . THR A 1 317 ? 26.799 16.718 54.161 1.00 151.21 313 THR A CA 1
ATOM 2169 C C . THR A 1 317 ? 25.780 17.518 54.965 1.00 133.99 313 THR A C 1
ATOM 2170 O O . THR A 1 317 ? 24.798 16.965 55.480 1.00 138.85 313 THR A O 1
ATOM 2174 N N . SER A 1 318 ? 26.019 18.823 55.063 1.00 116.64 314 SER A N 1
ATOM 2175 C CA . SER A 1 318 ? 25.078 19.717 55.727 1.00 104.33 314 SER A CA 1
ATOM 2176 C C . SER A 1 318 ? 24.220 20.411 54.679 1.00 108.02 314 SER A C 1
ATOM 2177 O O . SER A 1 318 ? 24.740 21.027 53.749 1.00 115.27 314 SER A O 1
ATOM 2180 N N . PHE A 1 319 ? 22.903 20.304 54.825 1.00 92.16 315 PHE A N 1
ATOM 2181 C CA . PHE A 1 319 ? 21.998 20.778 53.786 1.00 82.52 315 PHE A CA 1
ATOM 2182 C C . PHE A 1 319 ? 21.028 21.846 54.277 1.00 84.56 315 PHE A C 1
ATOM 2183 O O . PHE A 1 319 ? 20.861 22.053 55.479 1.00 90.25 315 PHE A O 1
ATOM 2191 N N . SER A 1 320 ? 20.392 22.518 53.324 1.00 71.04 316 SER A N 1
ATOM 2192 C CA . SER A 1 320 ? 19.328 23.470 53.615 1.00 71.68 316 SER A CA 1
ATOM 2193 C C . SER A 1 320 ? 18.368 23.499 52.433 1.00 77.66 316 SER A C 1
ATOM 2194 O O . SER A 1 320 ? 18.759 23.830 51.312 1.00 99.69 316 SER A O 1
ATOM 2197 N N . ALA A 1 321 ? 17.111 23.147 52.682 1.00 73.69 317 ALA A N 1
ATOM 2198 C CA . ALA A 1 321 ? 16.144 22.986 51.604 1.00 71.91 317 ALA A CA 1
ATOM 2199 C C . ALA A 1 321 ? 14.958 23.943 51.693 1.00 75.85 317 ALA A C 1
ATOM 2200 O O . ALA A 1 321 ? 14.409 24.181 52.771 1.00 93.85 317 ALA A O 1
ATOM 2202 N N . TYR A 1 322 ? 14.578 24.487 50.541 1.00 88.44 318 TYR A N 1
ATOM 2203 C CA . TYR A 1 322 ? 13.378 25.301 50.413 1.00 83.76 318 TYR A CA 1
ATOM 2204 C C . TYR A 1 322 ? 12.339 24.497 49.642 1.00 81.12 318 TYR A C 1
ATOM 2205 O O . TYR A 1 322 ? 12.505 24.236 48.449 1.00 76.65 318 TYR A O 1
ATOM 2214 N N . ILE A 1 323 ? 11.272 24.096 50.327 1.00 81.14 319 ILE A N 1
ATOM 2215 C CA . ILE A 1 323 ? 10.273 23.222 49.723 1.00 68.25 319 ILE A CA 1
ATOM 2216 C C . ILE A 1 323 ? 8.899 23.879 49.655 1.00 68.83 319 ILE A C 1
ATOM 2217 O O . ILE A 1 323 ? 8.548 24.698 50.506 1.00 64.57 319 ILE A O 1
ATOM 2222 N N . PHE A 1 324 ? 8.127 23.518 48.635 1.00 90.76 320 PHE A N 1
ATOM 2223 C CA . PHE A 1 324 ? 6.736 23.952 48.547 1.00 88.07 320 PHE A CA 1
ATOM 2224 C C . PHE A 1 324 ? 5.903 23.019 47.671 1.00 94.06 320 PHE A C 1
ATOM 2225 O O . PHE A 1 324 ? 6.359 22.552 46.624 1.00 106.76 320 PHE A O 1
ATOM 2233 N N . GLY A 1 325 ? 4.681 22.748 48.119 1.00 105.23 321 GLY A N 1
ATOM 2234 C CA . GLY A 1 325 ? 3.793 21.832 47.430 1.00 130.43 321 GLY A CA 1
ATOM 2235 C C . GLY A 1 325 ? 3.637 20.524 48.181 1.00 147.08 321 GLY A C 1
ATOM 2236 O O . GLY A 1 325 ? 4.522 20.124 48.937 1.00 148.04 321 GLY A O 1
ATOM 2237 N N . GLY A 1 326 ? 2.505 19.858 47.976 1.00 158.13 322 GLY A N 1
ATOM 2238 C CA . GLY A 1 326 ? 2.247 18.577 48.609 1.00 170.61 322 GLY A CA 1
ATOM 2239 C C . GLY A 1 326 ? 1.781 18.700 50.046 1.00 187.02 322 GLY A C 1
ATOM 2240 O O . GLY A 1 326 ? 0.599 18.524 50.340 1.00 192.60 322 GLY A O 1
ATOM 2241 N N . ASP A 1 327 ? 2.714 18.998 50.945 1.00 192.65 323 ASP A N 1
ATOM 2242 C CA . ASP A 1 327 ? 2.397 19.129 52.363 1.00 186.40 323 ASP A CA 1
ATOM 2243 C C . ASP A 1 327 ? 1.373 20.232 52.606 1.00 176.08 323 ASP A C 1
ATOM 2244 O O . ASP A 1 327 ? 0.535 20.128 53.503 1.00 171.43 323 ASP A O 1
ATOM 2249 N N . ALA A 1 328 ? 1.443 21.287 51.801 1.00 177.01 324 ALA A N 1
ATOM 2250 C CA . ALA A 1 328 ? 0.526 22.412 51.931 1.00 177.52 324 ALA A CA 1
ATOM 2251 C C . ALA A 1 328 ? 0.396 23.170 50.615 1.00 177.80 324 ALA A C 1
ATOM 2252 O O . ALA A 1 328 ? 1.326 23.201 49.809 1.00 175.19 324 ALA A O 1
ATOM 2254 N N . GLY A 1 329 ? -0.767 23.777 50.403 1.00 181.52 325 GLY A N 1
ATOM 2255 C CA . GLY A 1 329 ? -1.008 24.567 49.211 1.00 186.87 325 GLY A CA 1
ATOM 2256 C C . GLY A 1 329 ? -1.163 26.037 49.544 1.00 191.20 325 GLY A C 1
ATOM 2257 O O . GLY A 1 329 ? -2.010 26.727 48.978 1.00 191.48 325 GLY A O 1
ATOM 2258 N N . SER A 1 330 ? -0.339 26.517 50.471 1.00 195.11 326 SER A N 1
ATOM 2259 C CA . SER A 1 330 ? -0.412 27.903 50.916 1.00 203.41 326 SER A CA 1
ATOM 2260 C C . SER A 1 330 ? 0.970 28.539 51.047 1.00 189.24 326 SER A C 1
ATOM 2261 O O . SER A 1 330 ? 1.302 29.473 50.317 1.00 190.12 326 SER A O 1
ATOM 2264 N N . ALA A 1 331 ? 1.770 28.029 51.977 1.00 172.81 327 ALA A N 1
ATOM 2265 C CA . ALA A 1 331 ? 3.094 28.586 52.234 1.00 155.93 327 ALA A CA 1
ATOM 2266 C C . ALA A 1 331 ? 4.202 27.562 52.009 1.00 137.11 327 ALA A C 1
ATOM 2267 O O . ALA A 1 331 ? 3.942 26.364 51.895 1.00 133.88 327 ALA A O 1
ATOM 2269 N N . ALA A 1 332 ? 5.439 28.045 51.949 1.00 122.03 328 ALA A N 1
ATOM 2270 C CA . ALA A 1 332 ? 6.595 27.181 51.737 1.00 104.92 328 ALA A CA 1
ATOM 2271 C C . ALA A 1 332 ? 7.288 26.854 53.056 1.00 101.63 328 ALA A C 1
ATOM 2272 O O . ALA A 1 332 ? 7.001 27.464 54.086 1.00 87.07 328 ALA A O 1
ATOM 2274 N N . THR A 1 333 ? 8.203 25.891 53.016 1.00 97.87 329 THR A N 1
ATOM 2275 C CA . THR A 1 333 ? 8.916 25.466 54.215 1.00 85.45 329 THR A CA 1
ATOM 2276 C C . THR A 1 333 ? 10.424 25.401 53.989 1.00 85.24 329 THR A C 1
ATOM 2277 O O . THR A 1 333 ? 10.892 24.828 53.004 1.00 84.91 329 THR A O 1
ATOM 2281 N N . VAL A 1 334 ? 11.177 25.996 54.909 1.00 76.94 330 VAL A N 1
ATOM 2282 C CA . VAL A 1 334 ? 12.634 25.977 54.848 1.00 73.19 330 VAL A CA 1
ATOM 2283 C C . VAL A 1 334 ? 13.198 25.074 55.938 1.00 78.68 330 VAL A C 1
ATOM 2284 O O . VAL A 1 334 ? 12.878 25.239 57.116 1.00 87.41 330 VAL A O 1
ATOM 2288 N N . VAL A 1 335 ? 14.036 24.120 55.547 1.00 74.73 331 VAL A N 1
ATOM 2289 C CA . VAL A 1 335 ? 14.613 23.188 56.511 1.00 85.72 331 VAL A CA 1
ATOM 2290 C C . VAL A 1 335 ? 16.116 23.006 56.332 1.00 95.81 331 VAL A C 1
ATOM 2291 O O . VAL A 1 335 ? 16.569 22.443 55.336 1.00 112.32 331 VAL A O 1
ATOM 2295 N N . SER A 1 336 ? 16.884 23.484 57.305 1.00 79.47 332 SER A N 1
ATOM 2296 C CA . SER A 1 336 ? 18.324 23.271 57.319 1.00 78.76 332 SER A CA 1
ATOM 2297 C C . SER A 1 336 ? 18.650 22.113 58.252 1.00 91.39 332 SER A C 1
ATOM 2298 O O . SER A 1 336 ? 17.966 21.908 59.255 1.00 111.43 332 SER A O 1
ATOM 2301 N N . GLY A 1 337 ? 19.689 21.352 57.923 1.00 99.19 333 GLY A N 1
ATOM 2302 C CA . GLY A 1 337 ? 20.074 20.224 58.751 1.00 101.64 333 GLY A CA 1
ATOM 2303 C C . GLY A 1 337 ? 21.137 19.325 58.154 1.00 109.78 333 GLY A C 1
ATOM 2304 O O . GLY A 1 337 ? 22.031 19.779 57.436 1.00 112.85 333 GLY A O 1
ATOM 2305 N N . ASN A 1 338 ? 21.028 18.034 58.452 1.00 116.28 334 ASN A N 1
ATOM 2306 C CA . ASN A 1 338 ? 22.053 17.066 58.088 1.00 119.44 334 ASN A CA 1
ATOM 2307 C C . ASN A 1 338 ? 21.606 16.099 56.993 1.00 122.15 334 ASN A C 1
ATOM 2308 O O . ASN A 1 338 ? 20.409 15.937 56.733 1.00 114.53 334 ASN A O 1
ATOM 2313 N N . ILE A 1 339 ? 22.587 15.468 56.351 1.00 135.20 335 ILE A N 1
ATOM 2314 C CA . ILE A 1 339 ? 22.336 14.444 55.339 1.00 131.46 335 ILE A CA 1
ATOM 2315 C C . ILE A 1 339 ? 21.119 13.566 55.646 1.00 115.80 335 ILE A C 1
ATOM 2316 O O . ILE A 1 339 ? 20.165 13.524 54.867 1.00 92.81 335 ILE A O 1
ATOM 2321 N N . GLU A 1 340 ? 21.156 12.861 56.774 1.00 136.37 336 GLU A N 1
ATOM 2322 C CA . GLU A 1 340 ? 20.063 11.965 57.146 1.00 146.26 336 GLU A CA 1
ATOM 2323 C C . GLU A 1 340 ? 18.734 12.710 57.149 1.00 131.31 336 GLU A C 1
ATOM 2324 O O . GLU A 1 340 ? 17.754 12.266 56.541 1.00 119.28 336 GLU A O 1
ATOM 2330 N N . THR A 1 341 ? 18.710 13.843 57.844 1.00 124.10 337 THR A N 1
ATOM 2331 C CA . THR A 1 341 ? 17.526 14.689 57.893 1.00 117.80 337 THR A CA 1
ATOM 2332 C C . THR A 1 341 ? 17.032 14.974 56.479 1.00 114.46 337 THR A C 1
ATOM 2333 O O . THR A 1 341 ? 15.825 14.987 56.222 1.00 106.85 337 THR A O 1
ATOM 2337 N N . LEU A 1 342 ? 17.971 15.195 55.564 1.00 122.07 338 LEU A N 1
ATOM 2338 C CA . LEU A 1 342 ? 17.625 15.410 54.163 1.00 122.06 338 LEU A CA 1
ATOM 2339 C C . LEU A 1 342 ? 16.995 14.159 53.548 1.00 117.75 338 LEU A C 1
ATOM 2340 O O . LEU A 1 342 ? 15.934 14.228 52.918 1.00 81.55 338 LEU A O 1
ATOM 2345 N N . LYS A 1 343 ? 17.654 13.019 53.731 1.00 140.22 339 LYS A N 1
ATOM 2346 C CA . LYS A 1 343 ? 17.125 11.751 53.243 1.00 154.37 339 LYS A CA 1
ATOM 2347 C C . LYS A 1 343 ? 15.686 11.565 53.717 1.00 141.49 339 LYS A C 1
ATOM 2348 O O . LYS A 1 343 ? 14.744 11.509 52.914 1.00 136.97 339 LYS A O 1
ATOM 2354 N N . LYS A 1 344 ? 15.526 11.478 55.034 1.00 136.91 340 LYS A N 1
ATOM 2355 C CA . LYS A 1 344 ? 14.215 11.277 55.633 1.00 149.40 340 LYS A CA 1
ATOM 2356 C C . LYS A 1 344 ? 13.245 12.392 55.254 1.00 141.14 340 LYS A C 1
ATOM 2357 O O . LYS A 1 344 ? 12.036 12.186 55.237 1.00 151.24 340 LYS A O 1
ATOM 2363 N N . ILE A 1 345 ? 13.774 13.571 54.944 1.00 127.03 341 ILE A N 1
ATOM 2364 C CA . ILE A 1 345 ? 12.917 14.690 54.575 1.00 120.25 341 ILE A CA 1
ATOM 2365 C C . ILE A 1 345 ? 12.370 14.514 53.164 1.00 123.50 341 ILE A C 1
ATOM 2366 O O . ILE A 1 345 ? 11.194 14.781 52.914 1.00 121.46 341 ILE A O 1
ATOM 2371 N N . ILE A 1 346 ? 13.217 14.055 52.246 1.00 125.54 342 ILE A N 1
ATOM 2372 C CA . ILE A 1 346 ? 12.774 13.799 50.880 1.00 127.10 342 ILE A CA 1
ATOM 2373 C C . ILE A 1 346 ? 11.889 12.559 50.837 1.00 131.91 342 ILE A C 1
ATOM 2374 O O . ILE A 1 346 ? 10.884 12.529 50.129 1.00 127.67 342 ILE A O 1
ATOM 2379 N N . GLU A 1 347 ? 12.258 11.542 51.610 1.00 147.55 343 GLU A N 1
ATOM 2380 C CA . GLU A 1 347 ? 11.476 10.310 51.661 1.00 157.26 343 GLU A CA 1
ATOM 2381 C C . GLU A 1 347 ? 10.124 10.557 52.318 1.00 153.77 343 GLU A C 1
ATOM 2382 O O . GLU A 1 347 ? 9.106 10.014 51.896 1.00 141.07 343 GLU A O 1
ATOM 2388 N N . GLU A 1 348 ? 10.125 11.387 53.355 1.00 166.70 344 GLU A N 1
ATOM 2389 C CA . GLU A 1 348 ? 8.893 11.758 54.046 1.00 179.44 344 GLU A CA 1
ATOM 2390 C C . GLU A 1 348 ? 8.190 12.902 53.327 1.00 182.47 344 GLU A C 1
ATOM 2391 O O . GLU A 1 348 ? 7.100 13.308 53.716 1.00 178.03 344 GLU A O 1
ATOM 2397 N N . GLY A 1 349 ? 8.824 13.423 52.282 1.00 188.56 345 GLY A N 1
ATOM 2398 C CA . GLY A 1 349 ? 8.244 14.498 51.497 1.00 193.73 345 GLY A CA 1
ATOM 2399 C C . GLY A 1 349 ? 7.758 14.017 50.143 1.00 189.37 345 GLY A C 1
ATOM 2400 O O . GLY A 1 349 ? 7.070 14.740 49.420 1.00 190.24 345 GLY A O 1
ATOM 2401 N N . ALA A 1 350 ? 8.110 12.781 49.804 1.00 190.07 346 ALA A N 1
ATOM 2402 C CA . ALA A 1 350 ? 7.758 12.212 48.509 1.00 191.80 346 ALA A CA 1
ATOM 2403 C C . ALA A 1 350 ? 6.399 11.520 48.530 1.00 190.96 346 ALA A C 1
ATOM 2404 O O . ALA A 1 350 ? 5.475 11.936 47.834 1.00 187.56 346 ALA A O 1
ATOM 2406 N N . ARG A 1 351 ? 6.286 10.461 49.325 1.00 196.47 347 ARG A N 1
ATOM 2407 C CA . ARG A 1 351 ? 5.056 9.677 49.381 1.00 204.61 347 ARG A CA 1
ATOM 2408 C C . ARG A 1 351 ? 4.261 9.909 50.666 1.00 208.08 347 ARG A C 1
ATOM 2409 O O . ARG A 1 351 ? 3.581 9.008 51.160 1.00 206.27 347 ARG A O 1
ATOM 2417 N N . TYR A 1 352 ? 4.342 11.126 51.195 1.00 212.77 348 TYR A N 1
ATOM 2418 C CA . TYR A 1 352 ? 3.609 11.491 52.401 1.00 215.38 348 TYR A CA 1
ATOM 2419 C C . TYR A 1 352 ? 2.613 12.602 52.087 1.00 214.58 348 TYR A C 1
ATOM 2420 O O . TYR A 1 352 ? 1.672 12.843 52.844 1.00 213.06 348 TYR A O 1
ATOM 2429 N N . GLY A 1 353 ? 2.826 13.274 50.961 1.00 211.80 349 GLY A N 1
ATOM 2430 C CA . GLY A 1 353 ? 1.943 14.341 50.530 1.00 216.45 349 GLY A CA 1
ATOM 2431 C C . GLY A 1 353 ? 0.615 13.808 50.029 1.00 224.99 349 GLY A C 1
ATOM 2432 O O . GLY A 1 353 ? 0.164 12.745 50.454 1.00 234.74 349 GLY A O 1
ATOM 2433 N N . LYS A 1 354 ? -0.012 14.546 49.120 1.00 224.49 350 LYS A N 1
ATOM 2434 C CA . LYS A 1 354 ? -1.302 14.140 48.573 1.00 221.52 350 LYS A CA 1
ATOM 2435 C C . LYS A 1 354 ? -1.459 14.559 47.115 1.00 207.46 350 LYS A C 1
ATOM 2436 O O . LYS A 1 354 ? -0.572 15.188 46.538 1.00 209.84 350 LYS A O 1
ATOM 2442 N N . LEU A 1 355 ? -2.596 14.203 46.527 1.00 191.40 351 LEU A N 1
ATOM 2443 C CA . LEU A 1 355 ? -2.887 14.531 45.137 1.00 175.70 351 LEU A CA 1
ATOM 2444 C C . LEU A 1 355 ? -4.136 15.401 45.046 1.00 168.39 351 LEU A C 1
ATOM 2445 O O . LEU A 1 355 ? -4.348 16.096 44.052 1.00 158.76 351 LEU A O 1
ATOM 2450 N N . ASN A 1 356 ? -4.955 15.358 46.093 1.00 175.05 352 ASN A N 1
ATOM 2451 C CA . ASN A 1 356 ? -6.189 16.135 46.146 1.00 178.20 352 ASN A CA 1
ATOM 2452 C C . ASN A 1 356 ? -6.031 17.512 45.510 1.00 176.24 352 ASN A C 1
ATOM 2453 O O . ASN A 1 356 ? -6.743 17.854 44.567 1.00 176.21 352 ASN A O 1
ATOM 2458 N N . LEU A 1 357 ? -5.088 18.292 46.029 1.00 176.36 353 LEU A N 1
ATOM 2459 C CA . LEU A 1 357 ? -4.808 19.621 45.498 1.00 174.55 353 LEU A CA 1
ATOM 2460 C C . LEU A 1 357 ? -3.343 19.994 45.700 1.00 168.69 353 LEU A C 1
ATOM 2461 O O . LEU A 1 357 ? -2.877 20.124 46.832 1.00 158.59 353 LEU A O 1
ATOM 2466 N N . GLY A 1 358 ? -2.621 20.166 44.597 1.00 164.80 354 GLY A N 1
ATOM 2467 C CA . GLY A 1 358 ? -1.218 20.532 44.653 1.00 150.60 354 GLY A CA 1
ATOM 2468 C C . GLY A 1 358 ? -0.990 21.993 44.319 1.00 137.70 354 GLY A C 1
ATOM 2469 O O . GLY A 1 358 ? -1.940 22.741 44.086 1.00 144.33 354 GLY A O 1
ATOM 2470 N N . VAL A 1 359 ? 0.274 22.402 44.294 1.00 121.61 355 VAL A N 1
ATOM 2471 C CA . VAL A 1 359 ? 0.623 23.785 43.988 1.00 115.16 355 VAL A CA 1
ATOM 2472 C C . VAL A 1 359 ? 1.467 23.844 42.717 1.00 108.43 355 VAL A C 1
ATOM 2473 O O . VAL A 1 359 ? 2.274 22.949 42.463 1.00 115.56 355 VAL A O 1
ATOM 2477 N N . PRO A 1 360 ? 1.267 24.890 41.900 1.00 102.84 356 PRO A N 1
ATOM 2478 C CA . PRO A 1 360 ? 2.061 25.063 40.679 1.00 95.00 356 PRO A CA 1
ATOM 2479 C C . PRO A 1 360 ? 3.545 25.165 41.005 1.00 104.70 356 PRO A C 1
ATOM 2480 O O . PRO A 1 360 ? 3.927 26.013 41.809 1.00 129.75 356 PRO A O 1
ATOM 2484 N N . ILE A 1 361 ? 4.365 24.314 40.397 1.00 88.25 357 ILE A N 1
ATOM 2485 C CA . ILE A 1 361 ? 5.804 24.355 40.636 1.00 97.85 357 ILE A CA 1
ATOM 2486 C C . ILE A 1 361 ? 6.585 24.615 39.350 1.00 93.68 357 ILE A C 1
ATOM 2487 O O . ILE A 1 361 ? 7.780 24.910 39.387 1.00 88.66 357 ILE A O 1
ATOM 2492 N N . SER A 1 362 ? 5.899 24.507 38.217 1.00 95.52 358 SER A N 1
ATOM 2493 C CA . SER A 1 362 ? 6.496 24.805 36.920 1.00 99.84 358 SER A CA 1
ATOM 2494 C C . SER A 1 362 ? 5.406 24.990 35.870 1.00 96.17 358 SER A C 1
ATOM 2495 O O . SER A 1 362 ? 4.323 24.417 35.982 1.00 102.31 358 SER A O 1
ATOM 2498 N N . TYR A 1 363 ? 5.695 25.793 34.851 1.00 91.46 359 TYR A N 1
ATOM 2499 C CA . TYR A 1 363 ? 4.714 26.088 33.814 1.00 98.10 359 TYR A CA 1
ATOM 2500 C C . TYR A 1 363 ? 5.381 26.454 32.493 1.00 94.43 359 TYR A C 1
ATOM 2501 O O . TYR A 1 363 ? 6.581 26.726 32.444 1.00 98.24 359 TYR A O 1
ATOM 2510 N N . SER A 1 364 ? 4.592 26.460 31.423 1.00 94.03 360 SER A N 1
ATOM 2511 C CA . SER A 1 364 ? 5.090 26.835 30.104 1.00 97.11 360 SER A CA 1
ATOM 2512 C C . SER A 1 364 ? 4.059 27.667 29.348 1.00 104.75 360 SER A C 1
ATOM 2513 O O . SER A 1 364 ? 2.853 27.492 29.529 1.00 107.26 360 SER A O 1
ATOM 2516 N N . THR A 1 365 ? 4.540 28.573 28.503 1.00 102.72 361 THR A N 1
ATOM 2517 C CA . THR A 1 365 ? 3.661 29.456 27.744 1.00 97.83 361 THR A CA 1
ATOM 2518 C C . THR A 1 365 ? 4.024 29.473 26.262 1.00 92.62 361 THR A C 1
ATOM 2519 O O . THR A 1 365 ? 5.155 29.166 25.885 1.00 70.43 361 THR A O 1
ATOM 2523 N N . ASN A 1 366 ? 3.053 29.835 25.429 1.00 106.89 362 ASN A N 1
ATOM 2524 C CA . ASN A 1 366 ? 3.269 29.948 23.991 1.00 99.42 362 ASN A CA 1
ATOM 2525 C C . ASN A 1 366 ? 2.794 31.295 23.458 1.00 108.81 362 ASN A C 1
ATOM 2526 O O . ASN A 1 366 ? 1.815 31.856 23.953 1.00 112.67 362 ASN A O 1
ATOM 2531 N N . PHE A 1 367 ? 3.492 31.814 22.453 1.00 114.82 363 PHE A N 1
ATOM 2532 C CA . PHE A 1 367 ? 3.087 33.058 21.810 1.00 128.23 363 PHE A CA 1
ATOM 2533 C C . PHE A 1 367 ? 1.731 32.882 21.137 1.00 125.86 363 PHE A C 1
ATOM 2534 O O . PHE A 1 367 ? 1.481 31.867 20.489 1.00 118.72 363 PHE A O 1
ATOM 2542 N N . VAL A 1 368 ? 0.857 33.870 21.292 1.00 131.70 364 VAL A N 1
ATOM 2543 C CA . VAL A 1 368 ? -0.497 33.771 20.757 1.00 128.80 364 VAL A CA 1
ATOM 2544 C C . VAL A 1 368 ? -0.521 33.735 19.228 1.00 122.38 364 VAL A C 1
ATOM 2545 O O . VAL A 1 368 ? -1.403 33.119 18.629 1.00 118.72 364 VAL A O 1
ATOM 2549 N N . LYS A 1 369 ? 0.453 34.387 18.602 1.00 123.65 365 LYS A N 1
ATOM 2550 C CA . LYS A 1 369 ? 0.500 34.476 17.145 1.00 128.52 365 LYS A CA 1
ATOM 2551 C C . LYS A 1 369 ? 0.702 33.120 16.472 1.00 122.84 365 LYS A C 1
ATOM 2552 O O . LYS A 1 369 ? -0.207 32.594 15.831 1.00 124.54 365 LYS A O 1
ATOM 2558 N N . ASP A 1 370 ? 1.899 32.560 16.621 1.00 118.96 366 ASP A N 1
ATOM 2559 C CA . ASP A 1 370 ? 2.258 31.324 15.932 1.00 117.48 366 ASP A CA 1
ATOM 2560 C C . ASP A 1 370 ? 2.321 30.121 16.869 1.00 107.55 366 ASP A C 1
ATOM 2561 O O . ASP A 1 370 ? 2.827 29.063 16.497 1.00 107.82 366 ASP A O 1
ATOM 2566 N N . ASN A 1 371 ? 1.804 30.289 18.082 1.00 99.89 367 ASN A N 1
ATOM 2567 C CA . ASN A 1 371 ? 1.823 29.223 19.080 1.00 105.20 367 ASN A CA 1
ATOM 2568 C C . ASN A 1 371 ? 3.218 28.652 19.325 1.00 103.67 367 ASN A C 1
ATOM 2569 O O . ASN A 1 371 ? 3.362 27.489 19.700 1.00 93.27 367 ASN A O 1
ATOM 2574 N N . ARG A 1 372 ? 4.242 29.473 19.110 1.00 102.17 368 ARG A N 1
ATOM 2575 C CA . ARG A 1 372 ? 5.613 29.055 19.380 1.00 101.55 368 ARG A CA 1
ATOM 2576 C C . ARG A 1 372 ? 5.907 29.044 20.875 1.00 108.28 368 ARG A C 1
ATOM 2577 O O . ARG A 1 372 ? 5.489 29.946 21.601 1.00 98.95 368 ARG A O 1
ATOM 2585 N N . PRO A 1 373 ? 6.629 28.014 21.338 1.00 111.49 369 PRO A N 1
ATOM 2586 C CA . PRO A 1 373 ? 7.059 27.927 22.736 1.00 111.50 369 PRO A CA 1
ATOM 2587 C C . PRO A 1 373 ? 7.905 29.134 23.125 1.00 103.43 369 PRO A C 1
ATOM 2588 O O . PRO A 1 373 ? 8.937 29.385 22.502 1.00 81.47 369 PRO A O 1
ATOM 2592 N N . ALA A 1 374 ? 7.465 29.874 24.138 1.00 108.29 370 ALA A N 1
ATOM 2593 C CA . ALA A 1 374 ? 8.204 31.037 24.614 1.00 100.71 370 ALA A CA 1
ATOM 2594 C C . ALA A 1 374 ? 9.464 30.602 25.353 1.00 102.62 370 ALA A C 1
ATOM 2595 O O . ALA A 1 374 ? 9.465 30.474 26.578 1.00 93.88 370 ALA A O 1
ATOM 2597 N N . GLN A 1 375 ? 10.536 30.374 24.601 1.00 106.71 371 GLN A N 1
ATOM 2598 C CA . GLN A 1 375 ? 11.786 29.895 25.178 1.00 91.94 371 GLN A CA 1
ATOM 2599 C C . GLN A 1 375 ? 12.653 31.033 25.701 1.00 90.77 371 GLN A C 1
ATOM 2600 O O . GLN A 1 375 ? 13.284 31.753 24.927 1.00 99.89 371 GLN A O 1
ATOM 2606 N N . ILE A 1 376 ? 12.679 31.190 27.019 1.00 86.82 372 ILE A N 1
ATOM 2607 C CA . ILE A 1 376 ? 13.561 32.160 27.651 1.00 86.06 372 ILE A CA 1
ATOM 2608 C C . ILE A 1 376 ? 15.011 31.712 27.510 1.00 72.18 372 ILE A C 1
ATOM 2609 O O . ILE A 1 376 ? 15.348 30.557 27.791 1.00 74.33 372 ILE A O 1
ATOM 2614 N N . LEU A 1 377 ? 15.862 32.627 27.056 1.00 72.99 373 LEU A N 1
ATOM 2615 C CA . LEU A 1 377 ? 17.289 32.362 26.944 1.00 80.31 373 LEU A CA 1
ATOM 2616 C C . LEU A 1 377 ? 18.035 33.145 28.015 1.00 91.53 373 LEU A C 1
ATOM 2617 O O . LEU A 1 377 ? 17.621 34.241 28.391 1.00 101.51 373 LEU A O 1
ATOM 2622 N N . SER A 1 378 ? 19.130 32.580 28.511 1.00 83.51 374 SER A N 1
ATOM 2623 C CA . SER A 1 378 ? 19.912 33.234 29.552 1.00 95.31 374 SER A CA 1
ATOM 2624 C C . SER A 1 378 ? 21.365 32.773 29.537 1.00 99.84 374 SER A C 1
ATOM 2625 O O . SER A 1 378 ? 21.650 31.576 29.602 1.00 107.75 374 SER A O 1
ATOM 2628 N N . ASN A 1 379 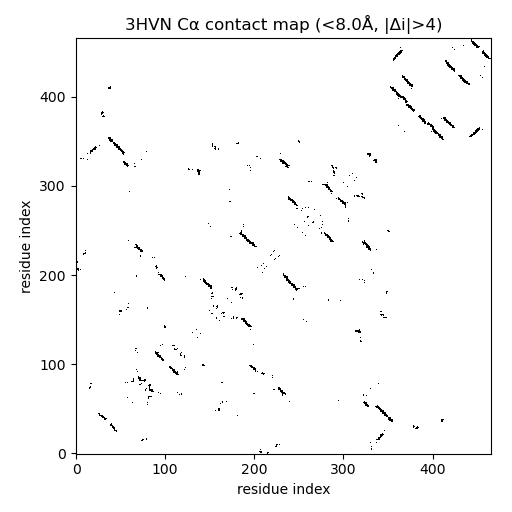? 22.280 33.734 29.446 1.00 103.64 375 ASN A N 1
ATOM 2629 C CA . ASN A 1 379 ? 23.708 33.438 29.471 1.00 107.13 375 ASN A CA 1
ATOM 2630 C C . ASN A 1 379 ? 24.372 33.996 30.721 1.00 100.27 375 ASN A C 1
ATOM 2631 O O . ASN A 1 379 ? 23.941 35.018 31.256 1.00 102.76 375 ASN A O 1
ATOM 2636 N N . SER A 1 380 ? 25.422 33.328 31.187 1.00 99.78 376 SER A N 1
ATOM 2637 C CA . SER A 1 380 ? 26.141 33.803 32.365 1.00 98.53 376 SER A CA 1
ATOM 2638 C C . SER A 1 380 ? 27.532 33.195 32.500 1.00 89.95 376 SER A C 1
ATOM 2639 O O . SER A 1 380 ? 27.678 31.992 32.707 1.00 78.21 376 SER A O 1
ATOM 2642 N N . GLU A 1 381 ? 28.554 34.037 32.385 1.00 92.52 377 GLU A N 1
ATOM 2643 C CA . GLU A 1 381 ? 29.921 33.606 32.638 1.00 94.03 377 GLU A CA 1
ATOM 2644 C C . GLU A 1 381 ? 30.163 33.534 34.141 1.00 89.33 377 GLU A C 1
ATOM 2645 O O . GLU A 1 381 ? 29.608 34.324 34.904 1.00 94.58 377 GLU A O 1
ATOM 2651 N N . TYR A 1 382 ? 30.987 32.581 34.562 1.00 93.32 378 TYR A N 1
ATOM 2652 C CA . TYR A 1 382 ? 31.272 32.398 35.979 1.00 88.81 378 TYR A CA 1
ATOM 2653 C C . TYR A 1 382 ? 32.655 31.791 36.185 1.00 91.10 378 TYR A C 1
ATOM 2654 O O . TYR A 1 382 ? 33.359 31.483 35.222 1.00 109.90 378 TYR A O 1
ATOM 2663 N N . ILE A 1 383 ? 33.038 31.621 37.446 1.00 73.82 379 ILE A N 1
ATOM 2664 C CA . ILE A 1 383 ? 34.340 31.060 37.777 1.00 73.40 379 ILE A CA 1
ATOM 2665 C C . ILE A 1 383 ? 34.213 29.716 38.483 1.00 76.01 379 ILE A C 1
ATOM 2666 O O . ILE A 1 383 ? 33.683 29.633 39.591 1.00 85.54 379 ILE A O 1
ATOM 2671 N N . GLU A 1 384 ? 34.698 28.664 37.832 1.00 81.49 380 GLU A N 1
ATOM 2672 C CA . GLU A 1 384 ? 34.749 27.348 38.452 1.00 87.07 380 GLU A CA 1
ATOM 2673 C C . GLU A 1 384 ? 36.031 27.218 39.263 1.00 98.51 380 GLU A C 1
ATOM 2674 O O . GLU A 1 384 ? 37.133 27.229 38.711 1.00 121.31 380 GLU A O 1
ATOM 2680 N N . THR A 1 385 ? 35.877 27.107 40.578 1.00 89.25 381 THR A N 1
ATOM 2681 C CA . THR A 1 385 ? 37.019 27.018 41.476 1.00 89.49 381 THR A CA 1
ATOM 2682 C C . THR A 1 385 ? 37.204 25.592 41.978 1.00 95.68 381 THR A C 1
ATOM 2683 O O . THR A 1 385 ? 36.423 25.106 42.796 1.00 97.39 381 THR A O 1
ATOM 2687 N N . THR A 1 386 ? 38.240 24.925 41.481 1.00 99.58 382 THR A N 1
ATOM 2688 C CA . THR A 1 386 ? 38.541 23.562 41.900 1.00 112.00 382 THR A CA 1
ATOM 2689 C C . THR A 1 386 ? 39.896 23.484 42.599 1.00 111.70 382 THR A C 1
ATOM 2690 O O . THR A 1 386 ? 40.907 23.959 42.079 1.00 116.21 382 THR A O 1
ATOM 2694 N N . SER A 1 387 ? 39.905 22.889 43.788 1.00 90.30 383 SER A N 1
ATOM 2695 C CA . SER A 1 387 ? 41.133 22.723 44.555 1.00 104.47 383 SER A CA 1
ATOM 2696 C C . SER A 1 387 ? 41.490 21.247 44.670 1.00 110.77 383 SER A C 1
ATOM 2697 O O . SER A 1 387 ? 40.641 20.379 44.471 1.00 120.07 383 SER A O 1
ATOM 2700 N N . THR A 1 388 ? 42.749 20.966 44.990 1.00 131.45 384 THR A N 1
ATOM 2701 C CA . THR A 1 388 ? 43.209 19.588 45.116 1.00 123.15 384 THR A CA 1
ATOM 2702 C C . THR A 1 388 ? 44.162 19.432 46.296 1.00 116.02 384 THR A C 1
ATOM 2703 O O . THR A 1 388 ? 45.065 20.244 46.484 1.00 110.64 384 THR A O 1
ATOM 2707 N N . VAL A 1 389 ? 43.960 18.386 47.089 1.00 104.63 385 VAL A N 1
ATOM 2708 C CA . VAL A 1 389 ? 44.811 18.144 48.249 1.00 100.90 385 VAL A CA 1
ATOM 2709 C C . VAL A 1 389 ? 45.870 17.086 47.955 1.00 109.69 385 VAL A C 1
ATOM 2710 O O . VAL A 1 389 ? 45.572 16.032 47.392 1.00 121.57 385 VAL A O 1
ATOM 2714 N N . HIS A 1 390 ? 47.111 17.377 48.332 1.00 106.89 386 HIS A N 1
ATOM 2715 C CA . HIS A 1 390 ? 48.210 16.440 48.132 1.00 114.14 386 HIS A CA 1
ATOM 2716 C C . HIS A 1 390 ? 48.948 16.182 49.443 1.00 116.98 386 HIS A C 1
ATOM 2717 O O . HIS A 1 390 ? 49.715 17.023 49.912 1.00 123.52 386 HIS A O 1
ATOM 2724 N N . ASN A 1 391 ? 48.708 15.012 50.025 1.00 109.99 387 ASN A N 1
ATOM 2725 C CA . ASN A 1 391 ? 49.263 14.663 51.330 1.00 90.94 387 ASN A CA 1
ATOM 2726 C C . ASN A 1 391 ? 50.787 14.613 51.365 1.00 94.53 387 ASN A C 1
ATOM 2727 O O . ASN A 1 391 ? 51.442 14.483 50.331 1.00 105.01 387 ASN A O 1
ATOM 2732 N N . SER A 1 392 ? 51.340 14.717 52.570 1.00 100.99 388 SER A N 1
ATOM 2733 C CA . SER A 1 392 ? 52.773 14.555 52.775 1.00 97.89 388 SER A CA 1
ATOM 2734 C C . SER A 1 392 ? 53.190 13.126 52.439 1.00 88.61 388 SER A C 1
ATOM 2735 O O . SER A 1 392 ? 52.343 12.258 52.229 1.00 99.39 388 SER A O 1
ATOM 2738 N N . SER A 1 393 ? 54.496 12.887 52.385 1.00 71.89 389 SER A N 1
ATOM 2739 C CA . SER A 1 393 ? 55.020 11.555 52.098 1.00 81.93 389 SER A CA 1
ATOM 2740 C C . SER A 1 393 ? 56.226 11.249 52.983 1.00 80.11 389 SER A C 1
ATOM 2741 O O . SER A 1 393 ? 57.127 12.073 53.117 1.00 68.86 389 SER A O 1
ATOM 2744 N N . ALA A 1 394 ? 56.240 10.065 53.585 1.00 83.06 390 ALA A N 1
ATOM 2745 C CA . ALA A 1 394 ? 57.299 9.704 54.524 1.00 69.71 390 ALA A CA 1
ATOM 2746 C C . ALA A 1 394 ? 58.194 8.579 54.010 1.00 73.32 390 ALA A C 1
ATOM 2747 O O . ALA A 1 394 ? 57.715 7.495 53.658 1.00 86.62 390 ALA A O 1
ATOM 2749 N N . LEU A 1 395 ? 59.498 8.841 53.977 1.00 58.21 391 LEU A N 1
ATOM 2750 C CA . LEU A 1 395 ? 60.464 7.846 53.521 1.00 61.40 391 LEU A CA 1
ATOM 2751 C C . LEU A 1 395 ? 61.524 7.558 54.581 1.00 68.90 391 LEU A C 1
ATOM 2752 O O . LEU A 1 395 ? 62.439 8.354 54.793 1.00 85.60 391 LEU A O 1
ATOM 2757 N N . THR A 1 396 ? 61.394 6.412 55.241 1.00 60.61 392 THR A N 1
ATOM 2758 C CA . THR A 1 396 ? 62.333 6.006 56.280 1.00 67.37 392 THR A CA 1
ATOM 2759 C C . THR A 1 396 ? 63.510 5.224 55.703 1.00 75.35 392 THR A C 1
ATOM 2760 O O . THR A 1 396 ? 63.334 4.340 54.864 1.00 88.72 392 THR A O 1
ATOM 2764 N N . LEU A 1 397 ? 64.711 5.557 56.166 1.00 63.33 393 LEU A N 1
ATOM 2765 C CA . LEU A 1 397 ? 65.927 4.905 55.700 1.00 68.39 393 LEU A CA 1
ATOM 2766 C C . LEU A 1 397 ? 66.670 4.252 56.861 1.00 84.47 393 LEU A C 1
ATOM 2767 O O . LEU A 1 397 ? 66.980 4.908 57.862 1.00 93.60 393 LEU A O 1
ATOM 2772 N N . ASP A 1 398 ? 66.951 2.959 56.718 1.00 79.37 394 ASP A N 1
ATOM 2773 C CA . ASP A 1 398 ? 67.647 2.203 57.755 1.00 65.19 394 ASP A CA 1
ATOM 2774 C C . ASP A 1 398 ? 68.881 1.494 57.198 1.00 80.37 394 ASP A C 1
ATOM 2775 O O . ASP A 1 398 ? 68.800 0.768 56.203 1.00 105.10 394 ASP A O 1
ATOM 2780 N N . HIS A 1 399 ? 70.020 1.705 57.851 1.00 64.50 395 HIS A N 1
ATOM 2781 C CA . HIS A 1 399 ? 71.281 1.114 57.417 1.00 66.19 395 HIS A CA 1
ATOM 2782 C C . HIS A 1 399 ? 71.853 0.141 58.446 1.00 74.37 395 HIS A C 1
ATOM 2783 O O . HIS A 1 399 ? 72.254 0.539 59.543 1.00 68.33 395 HIS A O 1
ATOM 2790 N N . SER A 1 400 ? 71.885 -1.135 58.071 1.00 77.98 396 SER A N 1
ATOM 2791 C CA . SER A 1 400 ? 72.416 -2.201 58.914 1.00 78.98 396 SER A CA 1
ATOM 2792 C C . SER A 1 400 ? 73.384 -3.071 58.113 1.00 96.94 396 SER A C 1
ATOM 2793 O O . SER A 1 400 ? 73.148 -4.264 57.890 1.00 113.07 396 SER A O 1
ATOM 2796 N N . GLY A 1 401 ? 74.473 -2.460 57.667 1.00 96.35 397 GLY A N 1
ATOM 2797 C CA . GLY A 1 401 ? 75.473 -3.176 56.903 1.00 98.58 397 GLY A CA 1
ATOM 2798 C C . GLY A 1 401 ? 76.835 -3.100 57.554 1.00 116.52 397 GLY A C 1
ATOM 2799 O O . GLY A 1 401 ? 77.202 -2.075 58.128 1.00 139.63 397 GLY A O 1
ATOM 2800 N N . ALA A 1 402 ? 77.584 -4.194 57.475 1.00 117.99 398 ALA A N 1
ATOM 2801 C CA . ALA A 1 402 ? 78.957 -4.213 57.954 1.00 151.76 398 ALA A CA 1
ATOM 2802 C C . ALA A 1 402 ? 79.823 -3.416 56.989 1.00 143.85 398 ALA A C 1
ATOM 2803 O O . ALA A 1 402 ? 80.868 -3.886 56.539 1.00 148.75 398 ALA A O 1
ATOM 2805 N N . TYR A 1 403 ? 79.374 -2.206 56.672 1.00 122.96 399 TYR A N 1
ATOM 2806 C CA . TYR A 1 403 ? 80.044 -1.373 55.685 1.00 95.78 399 TYR A CA 1
ATOM 2807 C C . TYR A 1 403 ? 79.645 0.096 55.793 1.00 88.03 399 TYR A C 1
ATOM 2808 O O . TYR A 1 403 ? 79.060 0.534 56.791 1.00 108.58 399 TYR A O 1
ATOM 2817 N N . VAL A 1 404 ? 79.980 0.847 54.749 1.00 77.44 400 VAL A N 1
ATOM 2818 C CA . VAL A 1 404 ? 79.630 2.254 54.642 1.00 84.18 400 VAL A CA 1
ATOM 2819 C C . VAL A 1 404 ? 78.759 2.447 53.408 1.00 97.88 400 VAL A C 1
ATOM 2820 O O . VAL A 1 404 ? 79.139 2.054 52.305 1.00 110.91 400 VAL A O 1
ATOM 2824 N N . ALA A 1 405 ? 77.591 3.051 53.594 1.00 96.18 401 ALA A N 1
ATOM 2825 C CA . ALA A 1 405 ? 76.621 3.176 52.512 1.00 86.97 401 ALA A CA 1
ATOM 2826 C C . ALA A 1 405 ? 76.405 4.619 52.065 1.00 78.77 401 ALA A C 1
ATOM 2827 O O . ALA A 1 405 ? 76.032 5.480 52.861 1.00 77.37 401 ALA A O 1
ATOM 2829 N N . LYS A 1 406 ? 76.645 4.871 50.782 1.00 95.88 402 LYS A N 1
ATOM 2830 C CA . LYS A 1 406 ? 76.351 6.166 50.183 1.00 97.25 402 LYS A CA 1
ATOM 2831 C C . LYS A 1 406 ? 74.860 6.291 49.903 1.00 86.39 402 LYS A C 1
ATOM 2832 O O . LYS A 1 406 ? 74.281 5.458 49.202 1.00 100.71 402 LYS A O 1
ATOM 2838 N N . TYR A 1 407 ? 74.239 7.330 50.453 1.00 79.59 403 TYR A N 1
ATOM 2839 C CA . TYR A 1 407 ? 72.831 7.597 50.173 1.00 82.76 403 TYR A CA 1
ATOM 2840 C C . TYR A 1 407 ? 72.680 8.687 49.118 1.00 87.12 403 TYR A C 1
ATOM 2841 O O . TYR A 1 407 ? 73.532 9.566 48.999 1.00 105.24 403 TYR A O 1
ATOM 2850 N N . ASN A 1 408 ? 71.597 8.623 48.350 1.00 79.58 404 ASN A N 1
ATOM 2851 C CA . ASN A 1 408 ? 71.355 9.598 47.292 1.00 86.81 404 ASN A CA 1
ATOM 2852 C C . ASN A 1 408 ? 69.910 9.574 46.798 1.00 74.51 404 ASN A C 1
ATOM 2853 O O . ASN A 1 408 ? 69.574 8.838 45.870 1.00 53.56 404 ASN A O 1
ATOM 2858 N N . ILE A 1 409 ? 69.061 10.384 47.423 1.00 88.91 405 ILE A N 1
ATOM 2859 C CA . ILE A 1 409 ? 67.650 10.445 47.055 1.00 89.98 405 ILE A CA 1
ATOM 2860 C C . ILE A 1 409 ? 67.243 11.841 46.581 1.00 76.51 405 ILE A C 1
ATOM 2861 O O . ILE A 1 409 ? 67.623 12.858 47.181 1.00 65.07 405 ILE A O 1
ATOM 2866 N N . THR A 1 410 ? 66.463 11.881 45.504 1.00 82.65 406 THR A N 1
ATOM 2867 C CA . THR A 1 410 ? 66.110 13.148 44.871 1.00 68.09 406 THR A CA 1
ATOM 2868 C C . THR A 1 410 ? 64.653 13.201 44.412 1.00 60.52 406 THR A C 1
ATOM 2869 O O . THR A 1 410 ? 63.976 12.177 44.334 1.00 62.48 406 THR A O 1
ATOM 2873 N N . TRP A 1 411 ? 64.184 14.409 44.113 1.00 54.95 407 TRP A N 1
ATOM 2874 C CA . TRP A 1 411 ? 62.834 14.629 43.604 1.00 64.80 407 TRP A CA 1
ATOM 2875 C C . TRP A 1 411 ? 62.680 16.081 43.153 1.00 79.24 407 TRP A C 1
ATOM 2876 O O . TRP A 1 411 ? 63.660 16.822 43.083 1.00 82.13 407 TRP A O 1
ATOM 2887 N N . GLU A 1 412 ? 61.451 16.484 42.847 1.00 81.22 408 GLU A N 1
ATOM 2888 C CA . GLU A 1 412 ? 61.183 17.860 42.436 1.00 97.64 408 GLU A CA 1
ATOM 2889 C C . GLU A 1 412 ? 59.883 18.383 43.040 1.00 106.93 408 GLU A C 1
ATOM 2890 O O . GLU A 1 412 ? 58.935 17.624 43.246 1.00 104.59 408 GLU A O 1
ATOM 2896 N N . GLU A 1 413 ? 59.844 19.682 43.323 1.00 106.10 409 GLU A N 1
ATOM 2897 C CA . GLU A 1 413 ? 58.690 20.284 43.985 1.00 103.48 409 GLU A CA 1
ATOM 2898 C C . GLU A 1 413 ? 57.951 21.281 43.094 1.00 106.48 409 GLU A C 1
ATOM 2899 O O . GLU A 1 413 ? 58.567 22.045 42.355 1.00 86.14 409 GLU A O 1
ATOM 2905 N N . VAL A 1 414 ? 56.625 21.270 43.180 1.00 125.65 410 VAL A N 1
ATOM 2906 C CA . VAL A 1 414 ? 55.789 22.152 42.376 1.00 128.38 410 VAL A CA 1
ATOM 2907 C C . VAL A 1 414 ? 55.762 23.567 42.940 1.00 127.59 410 VAL A C 1
ATOM 2908 O O . VAL A 1 414 ? 55.465 23.771 44.117 1.00 133.65 410 VAL A O 1
ATOM 2912 N N . SER A 1 415 ? 56.072 24.541 42.093 1.00 130.86 411 SER A N 1
ATOM 2913 C CA . SER A 1 415 ? 55.999 25.943 42.480 1.00 142.11 411 SER A CA 1
ATOM 2914 C C . SER A 1 415 ? 55.022 26.685 41.576 1.00 154.33 411 SER A C 1
ATOM 2915 O O . SER A 1 415 ? 55.257 26.824 40.375 1.00 159.23 411 SER A O 1
ATOM 2918 N N . TYR A 1 416 ? 53.922 27.152 42.157 1.00 155.07 412 TYR A N 1
ATOM 2919 C CA . TYR A 1 416 ? 52.901 27.864 41.397 1.00 164.26 412 TYR A CA 1
ATOM 2920 C C . TYR A 1 416 ? 53.114 29.372 41.428 1.00 177.20 412 TYR A C 1
ATOM 2921 O O . TYR A 1 416 ? 52.487 30.082 42.214 1.00 179.81 412 TYR A O 1
ATOM 2930 N N . ASN A 1 417 ? 54.003 29.856 40.567 1.00 187.71 413 ASN A N 1
ATOM 2931 C CA . ASN A 1 417 ? 54.247 31.287 40.447 1.00 203.28 413 ASN A CA 1
ATOM 2932 C C . ASN A 1 417 ? 53.111 31.976 39.700 1.00 207.57 413 ASN A C 1
ATOM 2933 O O . ASN A 1 417 ? 52.046 31.392 39.498 1.00 211.70 413 ASN A O 1
ATOM 2938 N N . GLU A 1 418 ? 53.341 33.219 39.288 1.00 206.10 414 GLU A N 1
ATOM 2939 C CA . GLU A 1 418 ? 52.328 33.979 38.565 1.00 198.88 414 GLU A CA 1
ATOM 2940 C C . GLU A 1 418 ? 51.971 33.310 37.241 1.00 184.53 414 GLU A C 1
ATOM 2941 O O . GLU A 1 418 ? 52.642 32.372 36.809 1.00 171.06 414 GLU A O 1
ATOM 2947 N N . ALA A 1 419 ? 50.906 33.796 36.609 1.00 180.63 415 ALA A N 1
ATOM 2948 C CA . ALA A 1 419 ? 50.407 33.224 35.360 1.00 175.52 415 ALA A CA 1
ATOM 2949 C C . ALA A 1 419 ? 49.789 31.845 35.579 1.00 173.41 415 ALA A C 1
ATOM 2950 O O . ALA A 1 419 ? 49.289 31.222 34.642 1.00 169.00 415 ALA A O 1
ATOM 2952 N N . GLY A 1 420 ? 49.826 31.376 36.822 1.00 174.00 416 GLY A N 1
ATOM 2953 C CA . GLY A 1 420 ? 49.240 30.096 37.179 1.00 165.71 416 GLY A CA 1
ATOM 2954 C C . GLY A 1 420 ? 49.891 28.922 36.475 1.00 151.17 416 GLY A C 1
ATOM 2955 O O . GLY A 1 420 ? 49.263 27.883 36.274 1.00 154.19 416 GLY A O 1
ATOM 2956 N N . GLU A 1 421 ? 51.156 29.085 36.103 1.00 133.90 417 GLU A N 1
ATOM 2957 C CA . GLU A 1 421 ? 51.888 28.034 35.406 1.00 136.91 417 GLU A CA 1
ATOM 2958 C C . GLU A 1 421 ? 52.791 27.267 36.368 1.00 148.66 417 GLU A C 1
ATOM 2959 O O . GLU A 1 421 ? 53.449 27.860 37.223 1.00 163.37 417 GLU A O 1
ATOM 2965 N N . GLU A 1 422 ? 52.816 25.946 36.222 1.00 137.97 418 GLU A N 1
ATOM 2966 C CA . GLU A 1 422 ? 53.606 25.089 37.101 1.00 122.20 418 GLU A CA 1
ATOM 2967 C C . GLU A 1 422 ? 55.102 25.362 36.984 1.00 127.10 418 GLU A C 1
ATOM 2968 O O . GLU A 1 422 ? 55.608 25.649 35.899 1.00 129.93 418 GLU A O 1
ATOM 2974 N N . VAL A 1 423 ? 55.803 25.269 38.109 1.00 127.80 419 VAL A N 1
ATOM 2975 C CA . VAL A 1 423 ? 57.250 25.443 38.128 1.00 131.17 419 VAL A CA 1
ATOM 2976 C C . VAL A 1 423 ? 57.914 24.354 38.965 1.00 123.73 419 VAL A C 1
ATOM 2977 O O . VAL A 1 423 ? 58.107 24.517 40.170 1.00 132.39 419 VAL A O 1
ATOM 2981 N N . TRP A 1 424 ? 58.254 23.239 38.324 1.00 98.91 420 TRP A N 1
ATOM 2982 C CA . TRP A 1 424 ? 58.937 22.150 39.015 1.00 103.67 420 TRP A CA 1
ATOM 2983 C C . TRP A 1 424 ? 60.387 22.504 39.333 1.00 103.44 420 TRP A C 1
ATOM 2984 O O . TRP A 1 424 ? 61.183 22.778 38.436 1.00 98.19 420 TRP A O 1
ATOM 2995 N N . GLU A 1 425 ? 60.716 22.492 40.620 1.00 119.33 421 GLU A N 1
ATOM 2996 C CA . GLU A 1 425 ? 62.051 22.843 41.086 1.00 120.83 421 GLU A CA 1
ATOM 2997 C C . GLU A 1 425 ? 62.789 21.614 41.606 1.00 104.64 421 GLU A C 1
ATOM 2998 O O . GLU A 1 425 ? 62.214 20.796 42.327 1.00 94.58 421 GLU A O 1
ATOM 3004 N N . PRO A 1 426 ? 64.070 21.480 41.231 1.00 96.42 422 PRO A N 1
ATOM 3005 C CA . PRO A 1 426 ? 64.924 20.364 41.653 1.00 92.02 422 PRO A CA 1
ATOM 3006 C C . PRO A 1 426 ? 65.125 20.326 43.165 1.00 102.74 422 PRO A C 1
ATOM 3007 O O . PRO A 1 426 ? 65.286 21.371 43.795 1.00 114.90 422 PRO A O 1
ATOM 3011 N N . LYS A 1 427 ? 65.116 19.124 43.730 1.00 96.72 423 LYS A N 1
ATOM 3012 C CA . LYS A 1 427 ? 65.338 18.933 45.159 1.00 87.79 423 LYS A CA 1
ATOM 3013 C C . LYS A 1 427 ? 66.055 17.611 45.411 1.00 89.01 423 LYS A C 1
ATOM 3014 O O . LYS A 1 427 ? 65.786 16.615 44.744 1.00 92.81 423 LYS A O 1
ATOM 3020 N N . ALA A 1 428 ? 66.969 17.608 46.375 1.00 76.36 424 ALA A N 1
ATOM 3021 C CA . ALA A 1 428 ? 67.716 16.402 46.715 1.00 85.82 424 ALA A CA 1
ATOM 3022 C C . ALA A 1 428 ? 67.957 16.339 48.217 1.00 84.34 424 ALA A C 1
ATOM 3023 O O . ALA A 1 428 ? 67.974 17.370 48.889 1.00 88.25 424 ALA A O 1
ATOM 3025 N N . TRP A 1 429 ? 68.140 15.132 48.747 1.00 84.67 425 TRP A N 1
ATOM 3026 C CA . TRP A 1 429 ? 68.372 14.987 50.183 1.00 77.90 425 TRP A CA 1
ATOM 3027 C C . TRP A 1 429 ? 69.625 15.740 50.626 1.00 82.91 425 TRP A C 1
ATOM 3028 O O . TRP A 1 429 ? 70.672 15.654 49.984 1.00 88.28 425 TRP A O 1
ATOM 3039 N N . ASP A 1 430 ? 69.508 16.477 51.727 1.00 87.11 426 ASP A N 1
ATOM 3040 C CA . ASP A 1 430 ? 70.605 17.304 52.222 1.00 87.84 426 ASP A CA 1
ATOM 3041 C C . ASP A 1 430 ? 71.851 16.486 52.553 1.00 90.12 426 ASP A C 1
ATOM 3042 O O . ASP A 1 430 ? 72.959 17.020 52.593 1.00 92.62 426 ASP A O 1
ATOM 3047 N N . LYS A 1 431 ? 71.666 15.192 52.790 1.00 92.72 427 LYS A N 1
ATOM 3048 C CA . LYS A 1 431 ? 72.783 14.310 53.106 1.00 88.31 427 LYS A CA 1
ATOM 3049 C C . LYS A 1 431 ? 73.155 13.441 51.907 1.00 88.30 427 LYS A C 1
ATOM 3050 O O . LYS A 1 431 ? 73.911 12.474 52.034 1.00 83.74 427 LYS A O 1
ATOM 3056 N N . ASN A 1 432 ? 72.620 13.790 50.742 1.00 92.48 428 ASN A N 1
ATOM 3057 C CA . ASN A 1 432 ? 72.967 13.090 49.512 1.00 77.16 428 ASN A CA 1
ATOM 3058 C C . ASN A 1 432 ? 74.473 13.037 49.309 1.00 84.57 428 ASN A C 1
ATOM 3059 O O . ASN A 1 432 ? 75.198 13.946 49.715 1.00 77.35 428 ASN A O 1
ATOM 3064 N N . GLY A 1 433 ? 74.940 11.964 48.682 1.00 102.39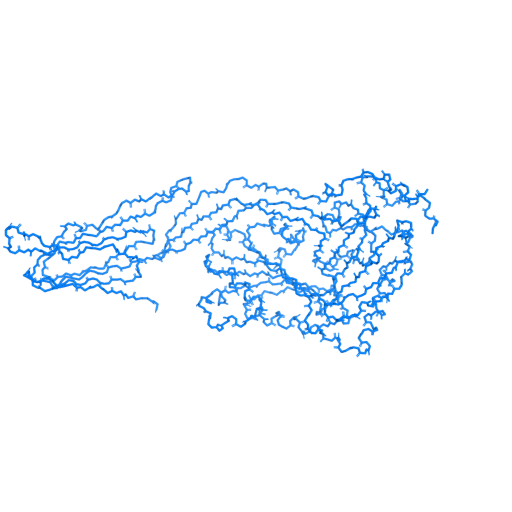 429 GLY A N 1
ATOM 3065 C CA . GLY A 1 433 ? 76.361 11.749 48.505 1.00 110.53 429 GLY A CA 1
ATOM 3066 C C . GLY A 1 433 ? 77.013 11.333 49.808 1.00 96.77 429 GLY A C 1
ATOM 3067 O O . GLY A 1 433 ? 78.142 10.843 49.819 1.00 99.97 429 GLY A O 1
ATOM 3068 N N . VAL A 1 434 ? 76.299 11.526 50.914 1.00 97.23 430 VAL A N 1
ATOM 3069 C CA . VAL A 1 434 ? 76.827 11.162 52.223 1.00 107.60 430 VAL A CA 1
ATOM 3070 C C . VAL A 1 434 ? 76.864 9.647 52.415 1.00 113.55 430 VAL A C 1
ATOM 3071 O O . VAL A 1 434 ? 75.946 8.925 52.008 1.00 123.22 430 VAL A O 1
ATOM 3075 N N . ASN A 1 435 ? 77.948 9.180 53.027 1.00 108.61 431 ASN A N 1
ATOM 3076 C CA . ASN A 1 435 ? 78.135 7.765 53.313 1.00 118.48 431 ASN A CA 1
ATOM 3077 C C . ASN A 1 435 ? 78.051 7.483 54.809 1.00 98.50 431 ASN A C 1
ATOM 3078 O O . ASN A 1 435 ? 78.747 8.107 55.611 1.00 68.54 431 ASN A O 1
ATOM 3083 N N . LEU A 1 436 ? 77.192 6.539 55.178 1.00 100.64 432 LEU A N 1
ATOM 3084 C CA . LEU A 1 436 ? 76.928 6.248 56.581 1.00 90.22 432 LEU A CA 1
ATOM 3085 C C . LEU A 1 436 ? 77.562 4.928 57.005 1.00 99.79 432 LEU A C 1
ATOM 3086 O O . LEU A 1 436 ? 77.590 3.968 56.237 1.00 98.72 432 LEU A O 1
ATOM 3091 N N . THR A 1 437 ? 78.069 4.885 58.232 1.00 113.52 433 THR A N 1
ATOM 3092 C CA . THR A 1 437 ? 78.798 3.720 58.720 1.00 127.25 433 THR A CA 1
ATOM 3093 C C . THR A 1 437 ? 77.897 2.744 59.471 1.00 109.35 433 THR A C 1
ATOM 3094 O O . THR A 1 437 ? 76.995 3.155 60.199 1.00 65.59 433 THR A O 1
ATOM 3098 N N . SER A 1 438 ? 78.147 1.450 59.282 1.00 126.03 434 SER A N 1
ATOM 3099 C CA . SER A 1 438 ? 77.480 0.411 60.067 1.00 134.91 434 SER A CA 1
ATOM 3100 C C . SER A 1 438 ? 75.965 0.591 60.149 1.00 127.94 434 SER A C 1
ATOM 3101 O O . SER A 1 438 ? 75.243 0.286 59.201 1.00 132.92 434 SER A O 1
ATOM 3104 N N . HIS A 1 439 ? 75.488 1.079 61.291 1.00 124.76 435 HIS A N 1
ATOM 3105 C CA . HIS A 1 439 ? 74.056 1.262 61.503 1.00 123.09 435 HIS A CA 1
ATOM 3106 C C . HIS A 1 439 ? 73.643 2.730 61.491 1.00 132.85 435 HIS A C 1
ATOM 3107 O O . HIS A 1 439 ? 74.323 3.585 62.059 1.00 121.76 435 HIS A O 1
ATOM 3114 N N . TRP A 1 440 ? 72.514 3.008 60.847 1.00 134.10 436 TRP A N 1
ATOM 3115 C CA . TRP A 1 440 ? 71.977 4.363 60.767 1.00 108.46 436 TRP A CA 1
ATOM 3116 C C . TRP A 1 440 ? 70.470 4.313 60.533 1.00 92.47 436 TRP A C 1
ATOM 3117 O O . TRP A 1 440 ? 69.929 3.271 60.168 1.00 111.76 436 TRP A O 1
ATOM 3128 N N . SER A 1 441 ? 69.793 5.436 60.752 1.00 61.02 437 SER A N 1
ATOM 3129 C CA . SER A 1 441 ? 68.352 5.505 60.536 1.00 72.67 437 SER A CA 1
ATOM 3130 C C . SER A 1 441 ? 67.859 6.944 60.445 1.00 73.02 437 SER A C 1
ATOM 3131 O O . SER A 1 441 ? 68.233 7.788 61.258 1.00 89.82 437 SER A O 1
ATOM 3134 N N . GLU A 1 442 ? 67.019 7.221 59.451 1.00 67.20 438 GLU A N 1
ATOM 3135 C CA . GLU A 1 442 ? 66.401 8.542 59.337 1.00 61.59 438 GLU A CA 1
ATOM 3136 C C . GLU A 1 442 ? 65.138 8.542 58.484 1.00 66.77 438 GLU A C 1
ATOM 3137 O O . GLU A 1 442 ? 65.137 8.054 57.355 1.00 75.04 438 GLU A O 1
ATOM 3143 N N . THR A 1 443 ? 64.065 9.103 59.033 1.00 67.89 439 THR A N 1
ATOM 3144 C CA . THR A 1 443 ? 62.823 9.274 58.292 1.00 68.43 439 THR A CA 1
ATOM 3145 C C . THR A 1 443 ? 62.825 10.633 57.603 1.00 76.88 439 THR A C 1
ATOM 3146 O O . THR A 1 443 ? 63.252 11.630 58.185 1.00 92.19 439 THR A O 1
ATOM 3150 N N . ILE A 1 444 ? 62.353 10.671 56.362 1.00 75.75 440 ILE A N 1
ATOM 3151 C CA . ILE A 1 444 ? 62.338 11.915 55.601 1.00 63.65 440 ILE A CA 1
ATOM 3152 C C . ILE A 1 444 ? 60.924 12.299 55.172 1.00 65.60 440 ILE A C 1
ATOM 3153 O O . ILE A 1 444 ? 60.098 11.436 54.854 1.00 65.48 440 ILE A O 1
ATOM 3158 N N . GLN A 1 445 ? 60.659 13.603 55.168 1.00 67.08 441 GLN A N 1
ATOM 3159 C CA . GLN A 1 445 ? 59.331 14.128 54.876 1.00 74.94 441 GLN A CA 1
ATOM 3160 C C . GLN A 1 445 ? 59.274 14.857 53.536 1.00 87.98 441 GLN A C 1
ATOM 3161 O O . GLN A 1 445 ? 59.543 16.056 53.457 1.00 73.82 441 GLN A O 1
ATOM 3167 N N . ILE A 1 446 ? 58.922 14.122 52.487 1.00 83.17 442 ILE A N 1
ATOM 3168 C CA . ILE A 1 446 ? 58.703 14.710 51.173 1.00 72.56 442 ILE A CA 1
ATOM 3169 C C . ILE A 1 446 ? 57.348 15.409 51.152 1.00 65.94 442 ILE A C 1
ATOM 3170 O O . ILE A 1 446 ? 56.327 14.801 51.476 1.00 64.31 442 ILE A O 1
ATOM 3175 N N . PRO A 1 447 ? 57.336 16.696 50.775 1.00 51.99 443 PRO A N 1
ATOM 3176 C CA . PRO A 1 447 ? 56.110 17.503 50.756 1.00 55.07 443 PRO A CA 1
ATOM 3177 C C . PRO A 1 447 ? 55.097 16.989 49.738 1.00 86.89 443 PRO A C 1
ATOM 3178 O O . PRO A 1 447 ? 55.452 16.213 48.851 1.00 105.56 443 PRO A O 1
ATOM 3182 N N . GLY A 1 448 ? 53.848 17.424 49.871 1.00 90.81 444 GLY A N 1
ATOM 3183 C CA . GLY A 1 448 ? 52.794 17.012 48.963 1.00 92.96 444 GLY A CA 1
ATOM 3184 C C . GLY A 1 448 ? 52.984 17.566 47.565 1.00 95.26 444 GLY A C 1
ATOM 3185 O O . GLY A 1 448 ? 52.610 16.930 46.579 1.00 112.87 444 GLY A O 1
ATOM 3186 N N . ASN A 1 449 ? 53.569 18.756 47.479 1.00 80.42 445 ASN A N 1
ATOM 3187 C CA . ASN A 1 449 ? 53.823 19.390 46.191 1.00 87.07 445 ASN A CA 1
ATOM 3188 C C . ASN A 1 449 ? 55.053 18.817 45.4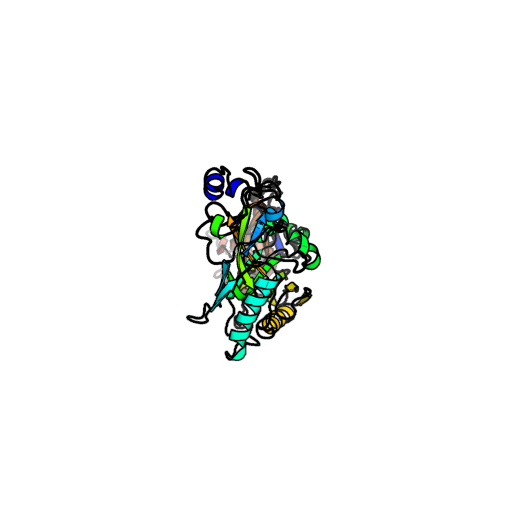98 1.00 94.57 445 ASN A C 1
ATOM 3189 O O . ASN A 1 449 ? 55.690 19.493 44.694 1.00 95.38 445 ASN A O 1
ATOM 3194 N N . ALA A 1 450 ? 55.385 17.571 45.811 1.00 94.16 446 ALA A N 1
ATOM 3195 C CA . ALA A 1 450 ? 56.554 16.930 45.224 1.00 94.42 446 ALA A CA 1
ATOM 3196 C C . ALA A 1 450 ? 56.160 15.743 44.354 1.00 82.32 446 ALA A C 1
ATOM 3197 O O . ALA A 1 450 ? 55.085 15.170 44.522 1.00 84.75 446 ALA A O 1
ATOM 3199 N N . ARG A 1 451 ? 57.041 15.386 43.424 1.00 72.52 447 ARG A N 1
ATOM 3200 C CA . ARG A 1 451 ? 56.823 14.250 42.533 1.00 85.70 447 ARG A CA 1
ATOM 3201 C C . ARG A 1 451 ? 58.141 13.795 41.914 1.00 73.48 447 ARG A C 1
ATOM 3202 O O . ARG A 1 451 ? 59.175 14.440 42.095 1.00 55.84 447 ARG A O 1
ATOM 3210 N N . ASN A 1 452 ? 58.099 12.684 41.186 1.00 81.94 448 ASN A N 1
ATOM 3211 C CA . ASN A 1 452 ? 59.295 12.120 40.568 1.00 100.60 448 ASN A CA 1
ATOM 3212 C C . ASN A 1 452 ? 60.378 11.792 41.592 1.00 94.41 448 ASN A C 1
ATOM 3213 O O . ASN A 1 452 ? 61.512 12.257 41.483 1.00 92.85 448 ASN A O 1
ATOM 3218 N N . LEU A 1 453 ? 60.016 10.989 42.587 1.00 88.45 449 LEU A N 1
ATOM 3219 C CA . LEU A 1 453 ? 60.956 10.573 43.621 1.00 66.89 449 LEU A CA 1
ATOM 3220 C C . LEU A 1 453 ? 61.905 9.499 43.106 1.00 74.37 449 LEU A C 1
ATOM 3221 O O . LEU A 1 453 ? 61.482 8.548 42.449 1.00 86.94 449 LEU A O 1
ATOM 3226 N N . HIS A 1 454 ? 63.190 9.655 43.407 1.00 66.91 450 HIS A N 1
ATOM 3227 C CA . HIS A 1 454 ? 64.178 8.643 43.057 1.00 73.54 450 HIS A CA 1
ATOM 3228 C C . HIS A 1 454 ? 65.134 8.355 44.209 1.00 74.57 450 HIS A C 1
ATOM 3229 O O . HIS A 1 454 ? 65.650 9.275 44.855 1.00 66.73 450 HIS A O 1
ATOM 3236 N N . VAL A 1 455 ? 65.366 7.068 44.452 1.00 67.78 451 VAL A N 1
ATOM 3237 C CA . VAL A 1 455 ? 66.243 6.629 45.529 1.00 61.60 451 VAL A CA 1
ATOM 3238 C C . VAL A 1 455 ? 67.423 5.820 44.999 1.00 58.37 451 VAL A C 1
ATOM 3239 O O . VAL A 1 455 ? 67.245 4.835 44.274 1.00 56.62 451 VAL A O 1
ATOM 3243 N N . ASN A 1 456 ? 68.625 6.251 45.370 1.00 71.79 452 ASN A N 1
ATOM 3244 C CA . ASN A 1 456 ? 69.853 5.567 44.984 1.00 77.91 452 ASN A CA 1
ATOM 3245 C C . ASN A 1 456 ? 70.794 5.411 46.173 1.00 87.47 452 ASN A C 1
ATOM 3246 O O . ASN A 1 456 ? 71.343 6.391 46.678 1.00 103.53 452 ASN A O 1
ATOM 3251 N N . ILE A 1 457 ? 70.974 4.172 46.617 1.00 75.35 453 ILE A N 1
ATOM 3252 C CA . ILE A 1 457 ? 71.880 3.874 47.717 1.00 82.42 453 ILE A CA 1
ATOM 3253 C C . ILE A 1 457 ? 72.928 2.846 47.305 1.00 84.50 453 ILE A C 1
ATOM 3254 O O . ILE A 1 457 ? 72.604 1.803 46.725 1.00 84.89 453 ILE A O 1
ATOM 3259 N N . GLN A 1 458 ? 74.185 3.155 47.607 1.00 93.63 454 GLN A N 1
ATOM 3260 C CA . GLN A 1 458 ? 75.303 2.295 47.240 1.00 101.35 454 GLN A CA 1
ATOM 3261 C C . GLN A 1 458 ? 76.072 1.857 48.483 1.00 98.59 454 GLN A C 1
ATOM 3262 O O . GLN A 1 458 ? 75.939 2.460 49.548 1.00 87.92 454 GLN A O 1
ATOM 3268 N N . GLU A 1 459 ? 76.875 0.807 48.343 1.00 98.09 455 GLU A N 1
ATOM 3269 C CA . GLU A 1 459 ? 77.659 0.295 49.463 1.00 97.94 455 GLU A CA 1
ATOM 3270 C C . GLU A 1 459 ? 79.142 0.192 49.120 1.00 103.66 455 GLU A C 1
ATOM 3271 O O . GLU A 1 459 ? 79.511 -0.272 48.042 1.00 90.10 455 GLU A O 1
ATOM 3277 N N . CYS A 1 460 ? 79.986 0.630 50.049 1.00 117.31 456 CYS A N 1
ATOM 3278 C CA . CYS A 1 460 ? 81.430 0.618 49.844 1.00 114.25 456 CYS A CA 1
ATOM 3279 C C . CYS A 1 460 ? 82.001 -0.786 49.993 1.00 110.70 456 CYS A C 1
ATOM 3280 O O . CYS A 1 460 ? 81.701 -1.491 50.956 1.00 113.64 456 CYS A O 1
ATOM 3283 N N . THR A 1 461 ? 82.828 -1.186 49.032 1.00 122.80 457 THR A N 1
ATOM 3284 C CA . THR A 1 461 ? 83.449 -2.504 49.057 1.00 133.70 457 THR A CA 1
ATOM 3285 C C . THR A 1 461 ? 84.957 -2.374 49.239 1.00 141.70 457 THR A C 1
ATOM 3286 O O . THR A 1 461 ? 85.545 -1.346 48.903 1.00 148.44 457 THR A O 1
ATOM 3290 N N . GLY A 1 462 ? 85.580 -3.420 49.773 1.00 137.25 458 GLY A N 1
ATOM 3291 C CA . GLY A 1 462 ? 87.013 -3.420 49.999 1.00 143.04 458 GLY A CA 1
ATOM 3292 C C . GLY A 1 462 ? 87.808 -3.556 48.715 1.00 153.36 458 GLY A C 1
ATOM 3293 O O . GLY A 1 462 ? 89.035 -3.646 48.739 1.00 164.04 458 GLY A O 1
ATOM 3294 N N . LEU A 1 463 ? 87.105 -3.567 47.588 1.00 145.11 459 LEU A N 1
ATOM 3295 C CA . LEU A 1 463 ? 87.742 -3.712 46.285 1.00 128.98 459 LEU A CA 1
ATOM 3296 C C . LEU A 1 463 ? 88.265 -2.372 45.779 1.00 129.55 459 LEU A C 1
ATOM 3297 O O . LEU A 1 463 ? 87.674 -1.326 46.043 1.00 127.05 459 LEU A O 1
ATOM 3302 N N . ALA A 1 464 ? 89.378 -2.409 45.054 1.00 128.71 460 ALA A N 1
ATOM 3303 C CA . ALA A 1 464 ? 89.965 -1.199 44.492 1.00 118.92 460 ALA A CA 1
ATOM 3304 C C . ALA A 1 464 ? 89.387 -0.912 43.111 1.00 127.85 460 ALA A C 1
ATOM 3305 O O . ALA A 1 464 ? 89.227 0.244 42.719 1.00 120.36 460 ALA A O 1
ATOM 3307 N N . TRP A 1 465 ? 89.076 -1.977 42.378 1.00 146.37 461 TRP A N 1
ATOM 3308 C CA . TRP A 1 465 ? 88.490 -1.854 41.049 1.00 155.30 461 TRP A CA 1
ATOM 3309 C C . TRP A 1 465 ? 87.022 -1.449 41.125 1.00 162.44 461 TRP A C 1
ATOM 3310 O O . TRP A 1 465 ? 86.605 -0.472 40.503 1.00 160.01 461 TRP A O 1
ATOM 3321 N N . GLU A 1 466 ? 86.242 -2.208 41.887 1.00 171.35 462 GLU A N 1
ATOM 3322 C CA . GLU A 1 466 ? 84.846 -1.868 42.131 1.00 168.59 462 GLU A CA 1
ATOM 3323 C C . GLU A 1 466 ? 84.700 -1.316 43.544 1.00 166.56 462 GLU A C 1
ATOM 3324 O O . GLU A 1 466 ? 84.057 -1.925 44.398 1.00 169.15 462 GLU A O 1
ATOM 3330 N N . TRP A 1 467 ? 85.310 -0.159 43.783 1.00 163.07 463 TRP A N 1
ATOM 3331 C CA . TRP A 1 467 ? 85.323 0.441 45.112 1.00 160.33 463 TRP A CA 1
ATOM 3332 C C . TRP A 1 467 ? 83.908 0.645 45.646 1.00 142.80 463 TRP A C 1
ATOM 3333 O O . TRP A 1 467 ? 83.610 0.292 46.786 1.00 135.67 463 TRP A O 1
ATOM 3344 N N . TRP A 1 468 ? 83.040 1.211 44.814 1.00 135.10 464 TRP A N 1
ATOM 3345 C CA . TRP A 1 468 ? 81.644 1.407 45.187 1.00 116.30 464 TRP A CA 1
ATOM 3346 C C . TRP A 1 468 ? 80.720 0.480 44.406 1.00 109.62 464 TRP A C 1
ATOM 3347 O O . TRP A 1 468 ? 80.817 0.375 43.183 1.00 123.16 464 TRP A O 1
ATOM 3358 N N . ARG A 1 469 ? 79.828 -0.193 45.124 1.00 93.73 465 ARG A N 1
ATOM 3359 C CA . ARG A 1 469 ? 78.865 -1.094 44.504 1.00 90.94 465 ARG A CA 1
ATOM 3360 C C . ARG A 1 469 ? 77.440 -0.607 44.735 1.00 101.78 465 ARG A C 1
ATOM 3361 O O . ARG A 1 469 ? 76.983 -0.513 45.876 1.00 118.49 465 ARG A O 1
ATOM 3369 N N . THR A 1 470 ? 76.745 -0.293 43.647 1.00 101.53 466 THR A N 1
ATOM 3370 C CA . THR A 1 470 ? 75.361 0.153 43.729 1.00 93.81 466 THR A CA 1
ATOM 3371 C C . THR A 1 470 ? 74.486 -0.933 44.349 1.00 85.86 466 THR A C 1
ATOM 3372 O O . THR A 1 470 ? 74.481 -2.076 43.893 1.00 70.78 466 THR A O 1
ATOM 3376 N N . VAL A 1 471 ? 73.753 -0.568 45.394 1.00 91.74 467 VAL A N 1
ATOM 3377 C CA . VAL A 1 471 ? 72.927 -1.525 46.119 1.00 85.50 467 VAL A CA 1
ATOM 3378 C C . VAL A 1 471 ? 71.455 -1.406 45.747 1.00 78.16 467 VAL A C 1
ATOM 3379 O O . VAL A 1 471 ? 70.750 -2.410 45.636 1.00 49.31 467 VAL A O 1
ATOM 3383 N N . TYR A 1 472 ? 70.995 -0.174 45.556 1.00 79.59 468 TYR A N 1
ATOM 3384 C CA . TYR A 1 472 ? 69.589 0.072 45.260 1.00 76.46 468 TYR A CA 1
ATOM 3385 C C . TYR A 1 472 ? 69.447 1.344 44.431 1.00 76.95 468 TYR A C 1
ATOM 3386 O O . TYR A 1 472 ? 70.127 2.335 44.684 1.00 83.93 468 TYR A O 1
ATOM 3395 N N . ASP A 1 473 ? 68.569 1.310 43.435 1.00 75.17 469 ASP A N 1
ATOM 3396 C CA . ASP A 1 473 ? 68.389 2.450 42.544 1.00 79.49 469 ASP A CA 1
ATOM 3397 C C . ASP A 1 473 ? 67.032 2.379 41.861 1.00 79.48 469 ASP A C 1
ATOM 3398 O O . ASP A 1 473 ? 66.853 1.623 40.906 1.00 97.81 469 ASP A O 1
ATOM 3403 N N . LYS A 1 474 ? 66.075 3.166 42.344 1.00 70.85 470 LYS A N 1
ATOM 3404 C CA . LYS A 1 474 ? 64.718 3.085 41.810 1.00 57.49 470 LYS A CA 1
ATOM 3405 C C . LYS A 1 474 ? 63.963 4.410 41.803 1.00 76.01 470 LYS A C 1
ATOM 3406 O O . LYS A 1 474 ? 64.179 5.273 42.658 1.00 76.18 470 LYS A O 1
ATOM 3412 N N . ASP A 1 475 ? 63.076 4.556 40.823 1.00 84.37 471 ASP A N 1
ATOM 3413 C CA . ASP A 1 475 ? 62.078 5.614 40.837 1.00 86.27 471 ASP A CA 1
ATOM 3414 C C . ASP A 1 475 ? 60.931 5.129 41.711 1.00 79.95 471 ASP A C 1
ATOM 3415 O O . ASP A 1 475 ? 60.383 4.051 41.480 1.00 63.39 471 ASP A O 1
ATOM 3420 N N . LEU A 1 476 ? 60.571 5.914 42.719 1.00 77.15 472 LEU A N 1
ATOM 3421 C CA . LEU A 1 476 ? 59.555 5.483 43.673 1.00 67.75 472 LEU A CA 1
ATOM 3422 C C . LEU A 1 476 ? 58.330 6.388 43.685 1.00 72.06 472 LEU A C 1
ATOM 3423 O O . LEU A 1 476 ? 58.453 7.612 43.634 1.00 72.02 472 LEU A O 1
ATOM 3428 N N . PRO A 1 477 ? 57.137 5.778 43.746 1.00 70.55 473 PRO A N 1
ATOM 3429 C CA . PRO A 1 477 ? 55.882 6.512 43.926 1.00 72.49 473 PRO A CA 1
ATOM 3430 C C . PRO A 1 477 ? 55.842 7.145 45.310 1.00 79.96 473 PRO A C 1
ATOM 3431 O O . PRO A 1 477 ? 56.323 6.541 46.268 1.00 87.12 473 PRO A O 1
ATOM 3435 N N . LEU A 1 478 ? 55.281 8.344 45.416 1.00 83.93 474 LEU A N 1
ATOM 3436 C CA . LEU A 1 478 ? 55.205 9.027 46.702 1.00 76.44 474 LEU A CA 1
ATOM 3437 C C . LEU A 1 478 ? 54.072 8.483 47.566 1.00 87.47 474 LEU A C 1
ATOM 3438 O O . LEU A 1 478 ? 53.114 9.193 47.874 1.00 98.89 474 LEU A O 1
ATOM 3443 N N . VAL A 1 479 ? 54.192 7.218 47.953 1.00 79.66 475 VAL A N 1
ATOM 3444 C CA . VAL A 1 479 ? 53.202 6.575 48.805 1.00 87.10 475 VAL A CA 1
ATOM 3445 C C . VAL A 1 479 ? 53.254 7.170 50.210 1.00 99.43 475 VAL A C 1
ATOM 3446 O O . VAL A 1 479 ? 54.205 7.870 50.559 1.00 97.93 475 VAL A O 1
ATOM 3450 N N . GLY A 1 480 ? 52.227 6.895 51.010 1.00 103.43 476 GLY A N 1
ATOM 3451 C CA . GLY A 1 480 ? 52.143 7.422 52.360 1.00 90.82 476 GLY A CA 1
ATOM 3452 C C . GLY A 1 480 ? 53.425 7.255 53.152 1.00 92.15 476 GLY A C 1
ATOM 3453 O O . GLY A 1 480 ? 54.136 8.226 53.413 1.00 96.03 476 GLY A O 1
ATOM 3454 N N . GLN A 1 481 ? 53.721 6.018 53.536 1.00 89.84 477 GLN A N 1
ATOM 3455 C CA . GLN A 1 481 ? 54.928 5.715 54.296 1.00 82.77 477 GLN A CA 1
ATOM 3456 C C . GLN A 1 481 ? 55.706 4.587 53.632 1.00 75.15 477 GLN A C 1
ATOM 3457 O O . GLN A 1 481 ? 55.139 3.546 53.302 1.00 80.79 477 GLN A O 1
ATOM 3463 N N . ARG A 1 482 ? 57.004 4.792 53.434 1.00 63.75 478 ARG A N 1
ATOM 3464 C CA . ARG A 1 482 ? 57.846 3.746 52.861 1.00 79.58 478 ARG A CA 1
ATOM 3465 C C . ARG A 1 482 ? 59.173 3.589 53.594 1.00 87.98 478 ARG A C 1
ATOM 3466 O O . ARG A 1 482 ? 59.920 4.552 53.760 1.00 93.21 478 ARG A O 1
ATOM 3474 N N . LYS A 1 483 ? 59.461 2.365 54.022 1.00 83.43 479 LYS A N 1
ATOM 3475 C CA . LYS A 1 483 ? 60.692 2.075 54.744 1.00 80.99 479 LYS A CA 1
ATOM 3476 C C . LYS A 1 483 ? 61.671 1.289 53.878 1.00 73.64 479 LYS A C 1
ATOM 3477 O O . LYS A 1 483 ? 61.321 0.254 53.306 1.00 67.70 479 LYS A O 1
ATOM 3483 N N . ILE A 1 484 ? 62.898 1.792 53.784 1.00 67.31 480 ILE A N 1
ATOM 3484 C CA . ILE A 1 484 ? 63.956 1.104 53.056 1.00 70.55 480 ILE A CA 1
ATOM 3485 C C . ILE A 1 484 ? 65.089 0.729 54.003 1.00 69.29 480 ILE A C 1
ATOM 3486 O O . ILE A 1 484 ? 65.749 1.599 54.580 1.00 76.15 480 ILE A O 1
ATOM 3491 N N . THR A 1 485 ? 65.309 -0.571 54.164 1.00 71.23 481 THR A N 1
ATOM 3492 C CA . THR A 1 485 ? 66.333 -1.056 55.078 1.00 76.26 481 THR A CA 1
ATOM 3493 C C . THR A 1 485 ? 67.413 -1.848 54.356 1.00 88.05 481 THR A C 1
ATOM 3494 O O . THR A 1 485 ? 67.163 -2.941 53.846 1.00 86.57 481 THR A O 1
ATOM 3498 N N . ILE A 1 486 ? 68.616 -1.288 54.309 1.00 90.74 482 ILE A N 1
ATOM 3499 C CA . ILE A 1 486 ? 69.763 -2.019 53.795 1.00 85.45 482 ILE A CA 1
ATOM 3500 C C . ILE A 1 486 ? 70.429 -2.733 54.960 1.00 94.89 482 ILE A C 1
ATOM 3501 O O . ILE A 1 486 ? 70.283 -2.319 56.108 1.00 101.60 482 ILE A O 1
ATOM 3506 N N . TRP A 1 487 ? 71.147 -3.811 54.670 1.00 89.69 483 TRP A N 1
ATOM 3507 C CA . TRP A 1 487 ? 71.810 -4.578 55.715 1.00 96.70 483 TRP A CA 1
ATOM 3508 C C . TRP A 1 487 ? 72.687 -5.656 55.103 1.00 101.10 483 TRP A C 1
ATOM 3509 O O . TRP A 1 487 ? 72.510 -6.022 53.944 1.00 96.53 483 TRP A O 1
ATOM 3520 N N . GLY A 1 488 ? 73.636 -6.166 55.879 1.00 115.08 484 GLY A N 1
ATOM 3521 C CA . GLY A 1 488 ? 74.415 -7.306 55.424 1.00 119.29 484 GLY A CA 1
ATOM 3522 C C . GLY A 1 488 ? 75.896 -7.059 55.212 1.00 126.11 484 GLY A C 1
ATOM 3523 O O . GLY A 1 488 ? 76.480 -6.162 55.819 1.00 143.47 484 GLY A O 1
ATOM 3524 N N . THR A 1 489 ? 76.506 -7.858 54.339 1.00 118.01 485 THR A N 1
ATOM 3525 C CA . THR A 1 489 ? 77.959 -7.8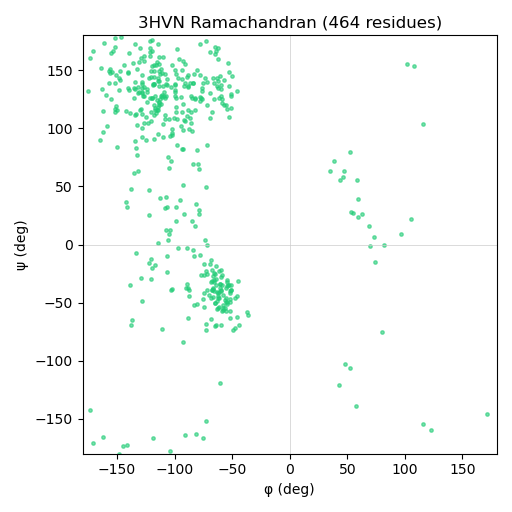42 54.183 1.00 118.76 485 THR A CA 1
ATOM 3526 C C . THR A 1 489 ? 78.434 -7.076 52.951 1.00 108.22 485 THR A C 1
ATOM 3527 O O . THR A 1 489 ? 77.703 -6.934 51.971 1.00 102.66 485 THR A O 1
ATOM 3531 N N . THR A 1 490 ? 79.667 -6.583 53.016 1.00 114.98 486 THR A N 1
ATOM 3532 C CA . TH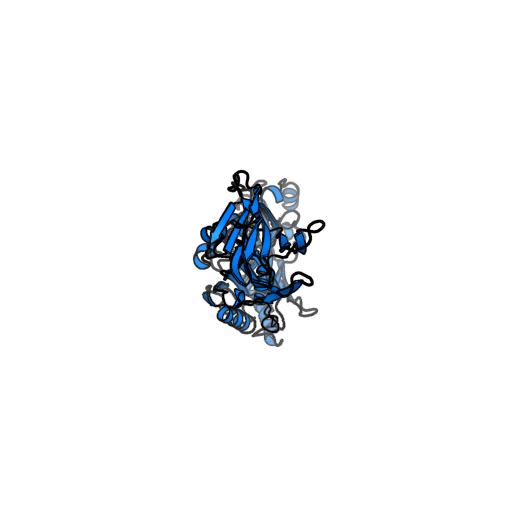R A 1 490 ? 80.266 -5.845 51.910 1.00 120.40 486 THR A CA 1
ATOM 3533 C C . THR A 1 490 ? 80.356 -6.705 50.653 1.00 120.69 486 THR A C 1
ATOM 3534 O O . THR A 1 490 ? 80.169 -6.215 49.539 1.00 99.62 486 THR A O 1
ATOM 3538 N N . LEU A 1 491 ? 80.644 -7.989 50.839 1.00 136.98 487 LEU A N 1
ATOM 3539 C CA . LEU A 1 491 ? 80.700 -8.926 49.724 1.00 147.15 487 LEU A CA 1
ATOM 3540 C C . LEU A 1 491 ? 79.292 -9.330 49.305 1.00 129.24 487 LEU A C 1
ATOM 3541 O O . LEU A 1 491 ? 79.101 -9.986 48.281 1.00 123.99 487 LEU A O 1
ATOM 3546 N N . TYR A 1 492 ? 78.309 -8.934 50.108 1.00 125.10 488 TYR A N 1
ATOM 3547 C CA . TYR A 1 492 ? 76.910 -9.194 49.790 1.00 123.04 488 TYR A CA 1
ATOM 3548 C C . TYR A 1 492 ? 75.972 -8.293 50.593 1.00 120.50 488 TYR A C 1
ATOM 3549 O O . TYR A 1 492 ? 75.669 -8.573 51.757 1.00 127.79 488 TYR A O 1
ATOM 3558 N N . PRO A 1 493 ? 75.534 -7.189 49.972 1.00 110.62 489 PRO A N 1
ATOM 3559 C CA . PRO A 1 493 ? 74.528 -6.285 50.536 1.00 100.55 489 PRO A CA 1
ATOM 3560 C C . PRO A 1 493 ? 73.118 -6.789 50.251 1.00 98.88 489 PRO A C 1
ATOM 3561 O O . PRO A 1 493 ? 72.845 -7.270 49.150 1.00 81.89 489 PRO A O 1
ATOM 3565 N N . GLN A 1 494 ? 72.236 -6.678 51.238 1.00 90.27 490 GLN A N 1
ATOM 3566 C CA . GLN A 1 494 ? 70.847 -7.093 51.088 1.00 87.40 490 GLN A CA 1
ATOM 3567 C C . GLN A 1 494 ? 69.931 -5.955 51.518 1.00 81.13 490 GLN A C 1
ATOM 3568 O O . GLN A 1 494 ? 70.118 -5.371 52.585 1.00 101.63 490 GLN A O 1
ATOM 3574 N N . TYR A 1 495 ? 68.942 -5.637 50.689 1.00 83.36 491 TYR A N 1
ATOM 3575 C CA . TYR A 1 495 ? 68.052 -4.519 50.978 1.00 98.20 491 TYR A CA 1
ATOM 3576 C C . TYR A 1 495 ? 66.620 -4.972 51.243 1.00 89.45 491 TYR A C 1
ATOM 3577 O O . TYR A 1 495 ? 66.283 -6.144 51.071 1.00 73.47 491 TYR A O 1
ATOM 3586 N N . ALA A 1 496 ? 65.785 -4.028 51.665 1.00 80.79 492 ALA A N 1
ATOM 3587 C CA . ALA A 1 496 ? 64.373 -4.296 51.904 1.00 73.74 492 ALA A CA 1
ATOM 3588 C C . ALA A 1 496 ? 63.542 -3.035 51.687 1.00 83.68 492 ALA A C 1
ATOM 3589 O O . ALA A 1 496 ? 63.705 -2.039 52.396 1.00 106.29 492 ALA A O 1
ATOM 3591 N N . ASP A 1 497 ? 62.657 -3.087 50.697 1.00 68.69 493 ASP A N 1
ATOM 3592 C CA . ASP A 1 497 ? 61.784 -1.967 50.372 1.00 70.53 493 ASP A CA 1
ATOM 3593 C C . ASP A 1 497 ? 60.352 -2.293 50.779 1.00 72.62 493 ASP A C 1
ATOM 3594 O O . ASP A 1 497 ? 59.692 -3.118 50.147 1.00 101.56 493 ASP A O 1
ATOM 3599 N N . GLU A 1 498 ? 59.873 -1.640 51.833 1.00 80.21 494 GLU A N 1
ATOM 3600 C CA . GLU A 1 498 ? 58.533 -1.912 52.343 1.00 95.17 494 GLU A CA 1
ATOM 3601 C C . GLU A 1 498 ? 57.642 -0.672 52.333 1.00 90.00 494 GLU A C 1
ATOM 3602 O O . GLU A 1 498 ? 58.120 0.453 52.477 1.00 78.59 494 GLU A O 1
ATOM 3608 N N . VAL A 1 499 ? 56.343 -0.892 52.160 1.00 85.72 495 VAL A N 1
ATOM 3609 C CA . VAL A 1 499 ? 55.375 0.198 52.119 1.00 76.68 495 VAL A CA 1
ATOM 3610 C C . VAL A 1 499 ? 54.284 0.002 53.169 1.00 84.61 495 VAL A C 1
ATOM 3611 O O . VAL A 1 499 ? 53.732 -1.089 53.310 1.00 71.58 495 VAL A O 1
ATOM 3615 N N . ILE A 1 500 ? 53.979 1.070 53.902 1.00 108.71 496 ILE A N 1
ATOM 3616 C CA . ILE A 1 500 ? 52.989 1.027 54.974 1.00 116.98 496 ILE A CA 1
ATOM 3617 C C . ILE A 1 500 ? 51.867 2.039 54.718 1.00 127.58 496 ILE A C 1
ATOM 3618 O O . ILE A 1 500 ? 51.925 2.807 53.756 1.00 120.14 496 ILE A O 1
ATOM 3623 N N . GLU A 1 501 ? 50.847 2.032 55.573 1.00 143.70 497 GLU A N 1
ATOM 3624 C CA . GLU A 1 501 ? 49.716 2.947 55.435 1.00 168.19 497 GLU A CA 1
ATOM 3625 C C . GLU A 1 501 ? 49.580 3.867 56.647 1.00 183.00 497 GLU A C 1
ATOM 3626 O O . GLU A 1 501 ? 50.492 3.969 57.467 1.00 185.83 497 GLU A O 1
ATOM 3632 N N . LEU A 1 502 ? 48.438 4.541 56.747 1.00 193.17 498 LEU A N 1
ATOM 3633 C CA . LEU A 1 502 ? 48.164 5.431 57.871 1.00 191.60 498 LEU A CA 1
ATOM 3634 C C . LEU A 1 502 ? 46.706 5.339 58.311 1.00 189.24 498 LEU A C 1
ATOM 3635 O O . LEU A 1 502 ? 45.955 4.489 57.828 1.00 189.18 498 LEU A O 1
ATOM 3640 N N . GLU A 1 503 ? 46.319 6.220 59.230 1.00 188.13 499 GLU A N 1
ATOM 3641 C CA . GLU A 1 503 ? 44.971 6.220 59.789 1.00 183.87 499 GLU A CA 1
ATOM 3642 C C . GLU A 1 503 ? 44.671 4.935 60.554 1.00 173.15 499 GLU A C 1
ATOM 3643 O O . GLU A 1 503 ? 44.685 4.915 61.790 1.00 160.47 499 GLU A O 1
#

Solvent-accessible surface area: 23428 Å² total; per-residue (Å²): 118,26,30,110,72,2,143,68,9,109,30,114,10,49,116,52,1,53,40,161,42,116,212,30,112,131,34,89,41,28,57,25,104,132,84,150,52,132,8,15,6,20,105,35,88,95,81,89,31,78,58,71,41,18,68,24,15,6,8,51,31,182,60,40,43,13,20,1,1,0,0,0,73,0,34,108,62,0,16,59,24,87,7,38,36,3,104,24,68,28,12,86,6,38,0,9,0,72,15,34,69,39,105,152,32,65,20,115,32,122,1,96,75,4,51,137,70,33,4,149,78,5,13,62,66,1,5,62,154,33,38,125,125,74,96,1,97,126,18,10,147,126,7,95,87,64,47,43,40,17,18,1,42,26,52,48,3,0,53,4,77,32,25,36,14,1,91,131,2,17,130,45,1,99,22,71,44,118,8,9,63,54,16,118,70,35,3,0,0,0,3,21,2,9,11,3,6,20,0,35,10,56,107,11,152,31,18,64,75,3,13,116,127,14,114,96,44,7,131,192,36,28,2,63,59,135,45,0,0,0,0,0,15,31,0,21,20,0,8,0,2,1,0,10,0,39,0,59,11,62,47,85,98,5,79,64,12,0,78,23,3,5,114,41,88,120,56,62,51,147,25,157,105,30,76,2,3,132,77,2,38,5,5,0,20,11,2,1,5,86,42,62,80,59,40,56,73,40,79,30,63,3,70,61,3,62,135,38,12,71,110,11,24,193,171,8,64,6,54,114,20,15,24,0,1,2,24,2,13,1,3,55,71,34,102,66,1,80,24,35,14,62,4,33,27,34,37,13,50,9,52,47,40,92,41,6,13,3,20,0,25,0,50,3,86,16,43,0,61,0,64,0,52,24,38,31,10,38,29,85,160,91,19,124,75,58,118,81,111,71,58,12,120,70,36,41,60,75,20,95,62,122,48,65,40,71,20,117,0,40,10,12,2,85,103,7,45,0,27,0,48,0,28,5,81,45,97,204,64,149,57,80,89,25,6,75,84,116,13,95,52,52,33,51,25,77,0,22,2,101,20,57,40,133,127,15,64,93,24,47,97,92,83,150,132,208

Foldseek 3Di:
DVLVVLVVQDADLAVQQEAEDAPAPFDFFWAWDDDDQKIKTKHKGKDKDKAWFQKAFDAFLVLDPDDAFFKWKRHVCVNQVNTHGQQAQWAKWKKWKFFDPPPPDGDIDIFHRDDPVRRVVRVQVVLCVCVVPPPAWQHDDAFDKDKQKDKDADPQSVCRSRNNCCVVCVVLFPDDNVCVQVQQKTKMKMWIWGFGIKMFIDQQPALCNTHPPPPPCQVVRPDDSVMFMKTWGMFTFAKIKIKMKMFRDAPPCLVVLVVCLLVVPVCVVPPPDCVRLVGIWMKMWMAKFQDSPGIDIDTGHSVCSVCCCVCRHRVGTDSDIGTGITGMATNSPRHTSIRMHMYMGMRMHMDMFGKFKEKEKEAAQFKKAWKKWWWFWGQDGPNDTDTHTGIDPCHRPIHHHIDMDMDIHGRRIAFIKIWMWTAAPDPVCRIGTDDIDGDGRAHYWYKHWHYYRVDIDIDIDDDHDD

Secondary structure (DSSP, 8-state):
-HHHHHHH----TGGGSEE-------PPPPEEEEETTEEEEEEEEEEEEEEEESEEE---SSS----TT-EEE-SHHHHTT---B--S-PPPEEEEEE-SS-SS--EEEEESS-SHHHHHHHHHHHHHHHHTTSS-SS--SS-EEEEEEEE---HHHHHHHT-TTHHHHHHHH---HHHHHHTS-EEEEEEEEEEEEEEEEPPPS-HHHH----SSTTTTTT-SSSS-EEEEEEEEEEEEEEEEEEE---SSSHHHHHHHHHHTSSTTTT-SS-HHHHT-EEEEEEESSS-SS--EEEEEEHHHHHHHHHHHHSSS-SSS-EEEEEEEEETTT--B--EEEEEEEEEEEEEEEE-EEEEEEEEEEEEEEEEEEEEEEEE-GGG-EEEEEEE-TTTT-EEEEEEEEEEEE-TTEEEEEEEEEEE-S-STT-EEEEEEEEE---SEEEEEEEEETTEEE--EEEE---

Organism: Streptococcus suis (NCBI:txid1307)

Sequence (466 aa):
DINQYFQSLTYEPQEILTNEGEYIDNPPATTGMLENGRFVVLRREKKNITNNSADIAVIDAKAANIYPGALLRADQNLLDNNPTLISIARGDLTLSLNLPGLANGDSHTVVNSPTRSTVRTGVNNLLSKWNNTYAGEYGNTQAELQYDETMAYSMSQLKTKFGTSFEKIAVPLDINFDAVNSGEKQVQIVNFKQIYYTVSVDEPESPSKLFGTTVEDLKRNGITDEVPPVYVSSVSYGRSMFIKLETSSRSTQVQAAFKAAIKGVDISGNAEYQDILKNTSFSAYIFGGDAGSAATVVSGNIETLKKIIEEGARYGKLNLGVPISYSTNFVKDNRPAQILSNSEYIETTSTVHNSSALTLDHSGAYVAKYNITWEEVSYNEAGEEVWEPKAWDKNGVNLTSHWSETIQIPGNARNLHVNIQECTGLAWEWWRTVYDKDLPLVGQRKITIWGTTLYPQYADEVIELE

Radius of gyration: 33.06 Å; Cα contacts (8 Å, |Δi|>4): 1079; chains: 1; bounding box: 107×58×51 Å

CATH classification: 3.90.840.10 (+3 more: 3.30.1040.20, 3.40.30.40, 2.60.40.1430)

B-factor: mean 131.1, std 44.96, range [31.69, 291.42]

InterPro domains:
  IPR001869 Thiol-activated cytolysin [PF01289] (33-385)
  IPR001869 Thiol-activated cytolysin [PR01400] (40-57)
  IPR001869 Thiol-activated cytolysin [PR01400] (70-92)
  IPR001869 Thiol-activated cytolysin [PR01400] (98-114)
  IPR001869 Thiol-activated cytolysin [PR01400] (114-132)
  IPR001869 Thiol-activated cytolysin [PR01400] (174-189)
  IPR001869 Thiol-activated cytolysin [PR01400] (255-278)
  IPR001869 Thiol-activated cytolysin [PR01400] (308-325)
  IPR001869 Thiol-activated cytolysin [PR01400] (356-383)
  IPR001869 Thiol-activated cytolysin [PR01400] (395-412)
  IPR001869 Thiol-activated cytolysin [PR01400] (412-428)
  IPR001869 Thiol-activated cytolysin [PR01400] (469-489)
  IPR035390 Thiol-activated cytolysin C-terminal [PF17440] (391-490)
  IPR036359 Thiol-activated cytolysin superfamily [SSF56978] (27-494)
  IPR036363 Thiol-activated cytolysin, alpha-beta domain superfamily [G3DSA:3.90.840.10] (33-370)
  IPR038700 Thiol-activated cytolysin, C-terminal domain superfamily [G3DSA:2.60.40.1430] (388-497)